Protein AF-A0A942V1N7-F1 (afdb_monomer_lite)

Structure (mmCIF, N/CA/C/O backbone):
data_AF-A0A942V1N7-F1
#
_entry.id   AF-A0A942V1N7-F1
#
loop_
_atom_site.group_PDB
_atom_site.id
_atom_site.type_symbol
_atom_site.label_atom_id
_atom_site.label_alt_id
_atom_site.label_comp_id
_atom_site.label_asym_id
_atom_site.label_entity_id
_atom_site.label_seq_id
_atom_site.pdbx_PDB_ins_code
_atom_site.Cartn_x
_atom_site.Cartn_y
_atom_site.Cartn_z
_atom_site.occupancy
_atom_site.B_iso_or_equiv
_atom_site.auth_seq_id
_atom_site.auth_comp_id
_atom_site.auth_asym_id
_atom_site.auth_atom_id
_atom_site.pdbx_PDB_model_num
ATOM 1 N N . MET A 1 1 ? -32.171 -1.685 87.604 1.00 57.69 1 MET A N 1
ATOM 2 C CA . MET A 1 1 ? -32.246 -0.429 86.816 1.00 57.69 1 MET A CA 1
ATOM 3 C C . MET A 1 1 ? -33.636 0.150 87.015 1.00 57.69 1 MET A C 1
ATOM 5 O O . MET A 1 1 ? -34.572 -0.632 87.054 1.00 57.69 1 MET A O 1
ATOM 9 N N . GLY A 1 2 ? -33.794 1.467 87.172 1.00 74.62 2 GLY A N 1
ATOM 10 C CA . GLY A 1 2 ? -35.132 2.064 87.294 1.00 74.62 2 GLY A CA 1
ATOM 11 C C . GLY A 1 2 ? -35.971 1.849 86.025 1.00 74.62 2 GLY A C 1
ATOM 12 O O . GLY A 1 2 ? -35.415 1.838 84.923 1.00 74.62 2 GLY A O 1
ATOM 13 N N . MET A 1 3 ? -37.294 1.689 86.161 1.00 77.69 3 MET A N 1
ATOM 14 C CA . MET A 1 3 ? -38.215 1.479 85.026 1.00 77.69 3 MET A CA 1
ATOM 15 C C . MET A 1 3 ? -38.044 2.531 83.920 1.00 77.69 3 MET A C 1
ATOM 17 O O . MET A 1 3 ? -37.966 2.177 82.745 1.00 77.69 3 MET A O 1
ATOM 21 N N . ALA A 1 4 ? -37.881 3.803 84.296 1.00 79.75 4 ALA A N 1
ATOM 22 C CA . ALA A 1 4 ? -37.677 4.904 83.355 1.00 79.75 4 ALA A CA 1
ATOM 23 C C . ALA A 1 4 ? -36.404 4.744 82.501 1.00 79.75 4 ALA A C 1
ATOM 25 O O . ALA A 1 4 ? -36.424 5.005 81.302 1.00 79.75 4 ALA A O 1
ATOM 26 N N . ALA A 1 5 ? -35.307 4.252 83.086 1.00 83.00 5 ALA A N 1
ATOM 27 C CA . ALA A 1 5 ? -34.050 4.044 82.365 1.00 83.00 5 ALA A CA 1
ATOM 28 C C . ALA A 1 5 ? -34.146 2.890 81.350 1.00 83.00 5 ALA A C 1
ATOM 30 O O . ALA A 1 5 ? -33.596 2.976 80.254 1.00 83.00 5 ALA A O 1
ATOM 31 N N . SER A 1 6 ? -34.879 1.826 81.695 1.00 85.44 6 SER A N 1
ATOM 32 C CA . SER A 1 6 ? -35.073 0.669 80.808 1.00 85.44 6 SER A CA 1
ATOM 33 C C . SER A 1 6 ? -35.980 1.024 79.622 1.00 85.44 6 SER A C 1
ATOM 35 O O . SER A 1 6 ? -35.666 0.675 78.487 1.00 85.44 6 SER A O 1
ATOM 37 N N . GLN A 1 7 ? -37.050 1.794 79.861 1.00 86.06 7 GLN A N 1
ATOM 38 C CA . GLN A 1 7 ? -37.928 2.311 78.802 1.00 86.06 7 GLN A CA 1
ATOM 39 C C . GLN A 1 7 ? -37.212 3.316 77.888 1.00 86.06 7 GLN A C 1
ATOM 41 O O . GLN A 1 7 ? -37.340 3.225 76.670 1.00 86.06 7 GLN A O 1
ATOM 46 N N . ALA A 1 8 ? -36.401 4.224 78.447 1.00 89.31 8 ALA A N 1
ATOM 47 C CA . ALA A 1 8 ? -35.595 5.156 77.656 1.00 89.31 8 ALA A CA 1
ATOM 48 C C . ALA A 1 8 ? -34.600 4.423 76.739 1.00 89.31 8 ALA A C 1
ATOM 50 O O . ALA A 1 8 ? -34.472 4.769 75.565 1.00 89.31 8 ALA A O 1
ATOM 51 N N . ARG A 1 9 ? -33.941 3.364 77.236 1.00 91.00 9 ARG A N 1
ATOM 52 C CA . ARG A 1 9 ? -33.063 2.521 76.410 1.00 91.00 9 ARG A CA 1
ATOM 53 C C . ARG A 1 9 ? -33.837 1.792 75.310 1.00 91.00 9 ARG A C 1
ATOM 55 O O . ARG A 1 9 ? -33.370 1.763 74.177 1.00 91.00 9 ARG A O 1
ATOM 62 N N . PHE A 1 10 ? -35.008 1.234 75.618 1.00 91.88 10 PHE A N 1
ATOM 63 C CA . PHE A 1 10 ? -35.851 0.549 74.631 1.00 91.88 10 PHE A CA 1
ATOM 64 C C . PHE A 1 10 ? -36.302 1.487 73.500 1.00 91.88 10 PHE A C 1
ATOM 66 O O . PHE A 1 10 ? -36.207 1.130 72.326 1.00 91.88 10 PHE A O 1
ATOM 73 N N . LEU A 1 11 ? -36.716 2.712 73.836 1.00 91.62 11 LEU A N 1
ATOM 74 C CA . LEU A 1 11 ? -37.054 3.752 72.858 1.00 91.62 11 LEU A CA 1
ATOM 75 C C . LEU A 1 11 ? -35.842 4.147 72.002 1.00 91.62 11 LEU A C 1
ATOM 77 O O . LEU A 1 11 ? -35.967 4.266 70.786 1.00 91.62 11 LEU A O 1
ATOM 81 N N . GLY A 1 12 ? -34.659 4.281 72.610 1.00 94.31 12 GLY A N 1
ATOM 82 C CA . GLY A 1 12 ? -33.417 4.561 71.883 1.00 94.31 12 GLY A CA 1
ATOM 83 C C . GLY A 1 12 ? -33.018 3.449 70.905 1.00 94.31 12 GLY A C 1
ATOM 84 O O . GLY A 1 12 ? -32.631 3.737 69.775 1.00 94.31 12 GLY A O 1
ATOM 85 N N . LEU A 1 13 ? -33.157 2.181 71.306 1.00 93.31 13 LEU A N 1
ATOM 86 C CA . LEU A 1 13 ? -32.921 1.032 70.424 1.00 93.31 13 LEU A CA 1
ATOM 87 C C . LEU A 1 13 ? -33.961 0.951 69.301 1.00 93.31 13 LEU A C 1
ATOM 89 O O . LEU A 1 13 ? -33.599 0.666 68.165 1.00 93.31 13 LEU A O 1
ATOM 93 N N . THR A 1 14 ? -35.224 1.277 69.591 1.00 93.19 14 THR A N 1
ATOM 94 C CA . THR A 1 14 ? -36.288 1.350 68.578 1.00 93.19 14 THR A CA 1
ATOM 95 C C . THR A 1 14 ? -35.961 2.406 67.522 1.00 93.19 14 THR A C 1
ATOM 97 O O . THR A 1 14 ? -36.013 2.114 66.332 1.00 93.19 14 THR A O 1
ATOM 100 N N . ALA A 1 15 ? -35.545 3.606 67.943 1.00 94.44 15 ALA A N 1
ATOM 101 C CA . ALA A 1 15 ? -35.146 4.672 67.025 1.00 94.44 15 ALA A CA 1
ATOM 102 C C . ALA A 1 15 ? -33.940 4.273 66.157 1.00 94.44 15 ALA A C 1
ATOM 104 O O . ALA A 1 15 ? -33.934 4.528 64.955 1.00 94.44 15 ALA A O 1
ATOM 105 N N . ARG A 1 16 ? -32.940 3.598 66.744 1.00 96.12 16 ARG A N 1
ATOM 106 C CA . ARG A 1 16 ? -31.797 3.052 65.996 1.00 96.12 16 ARG A CA 1
ATOM 107 C C . ARG A 1 16 ? -32.219 1.991 64.983 1.00 96.12 16 ARG A C 1
ATOM 109 O O . ARG A 1 16 ? -31.776 2.055 63.844 1.00 96.12 16 ARG A O 1
ATOM 116 N N . LYS A 1 17 ? -33.098 1.063 65.371 1.00 95.00 17 LYS A N 1
ATOM 117 C CA . LYS A 1 17 ? -33.626 0.026 64.476 1.00 95.00 17 LYS A CA 1
ATOM 118 C C . LYS A 1 17 ? -34.340 0.640 63.271 1.00 95.00 17 LYS A C 1
ATOM 120 O O . LYS A 1 17 ? -34.052 0.263 62.143 1.00 95.00 17 LYS A O 1
ATOM 125 N N . THR A 1 18 ? -35.207 1.627 63.502 1.00 95.12 18 THR A N 1
ATOM 126 C CA . THR A 1 18 ? -35.886 2.356 62.421 1.00 95.12 18 THR A CA 1
ATOM 127 C C . THR A 1 18 ? -34.894 3.073 61.501 1.00 95.12 18 THR A C 1
ATOM 129 O O . THR A 1 18 ? -35.111 3.101 60.294 1.00 95.12 18 THR A O 1
ATOM 132 N N . ASN A 1 19 ? -33.798 3.623 62.035 1.00 95.31 19 ASN A N 1
ATOM 133 C CA . ASN A 1 19 ? -32.770 4.263 61.212 1.00 95.31 19 ASN A CA 1
ATOM 134 C C . ASN A 1 19 ? -32.031 3.255 60.314 1.00 95.31 19 ASN A C 1
ATOM 136 O O . ASN A 1 19 ? -31.896 3.502 59.122 1.00 95.31 19 ASN A O 1
ATOM 140 N N . VAL A 1 20 ? -31.630 2.101 60.859 1.00 95.00 20 VAL A N 1
ATOM 141 C CA . VAL A 1 20 ? -30.978 1.020 60.092 1.00 95.00 20 VAL A CA 1
ATOM 142 C C . VAL A 1 20 ? -31.912 0.467 59.009 1.00 95.00 20 VAL A C 1
ATOM 144 O O . VAL A 1 20 ? -31.502 0.288 57.866 1.00 95.00 20 VAL A O 1
ATOM 147 N N . GLU A 1 21 ? -33.194 0.264 59.325 1.00 94.69 21 GLU A N 1
ATOM 148 C CA . GLU A 1 21 ? -34.204 -0.162 58.343 1.00 94.69 21 GLU A CA 1
ATOM 149 C C . GLU A 1 21 ? -34.384 0.864 57.217 1.00 94.69 21 GLU A C 1
ATOM 151 O O . GLU A 1 21 ? -34.521 0.498 56.048 1.00 94.69 21 GLU A O 1
ATOM 156 N N . TYR A 1 22 ? -34.366 2.153 57.556 1.00 96.69 22 TYR A N 1
ATOM 157 C CA . TYR A 1 22 ? -34.452 3.232 56.579 1.00 96.69 22 TYR A CA 1
ATOM 158 C C . TYR A 1 22 ? -33.214 3.290 55.674 1.00 96.69 22 TYR A C 1
ATOM 160 O O . TYR A 1 22 ? -33.350 3.413 54.456 1.00 96.69 22 TYR A O 1
ATOM 168 N N . GLU A 1 23 ? -32.014 3.141 56.236 1.00 96.25 23 GLU A N 1
ATOM 169 C CA . GLU A 1 23 ? -30.767 3.058 55.469 1.00 96.25 23 GLU A CA 1
ATOM 170 C C . GLU A 1 23 ? -30.767 1.841 54.530 1.00 96.25 23 GLU A C 1
ATOM 172 O O . GLU A 1 23 ? -30.471 1.984 53.342 1.00 96.25 23 GLU A O 1
ATOM 177 N N . GLY A 1 24 ? -31.221 0.673 54.997 1.00 97.31 24 GLY A N 1
ATOM 178 C CA . GLY A 1 24 ? -31.353 -0.527 54.163 1.00 97.31 24 GLY A CA 1
ATOM 179 C C . GLY A 1 24 ? -32.323 -0.341 52.989 1.00 97.31 24 GLY A C 1
ATOM 180 O O . GLY A 1 24 ? -32.072 -0.811 51.876 1.00 97.31 24 GLY A O 1
ATOM 181 N N . GLN A 1 25 ? -33.416 0.405 53.184 1.00 96.75 25 GLN A N 1
ATOM 182 C CA . GLN A 1 25 ? -34.321 0.768 52.086 1.00 96.75 25 GLN A CA 1
ATOM 183 C C . GLN A 1 25 ? -33.646 1.683 51.058 1.00 96.75 25 GLN A C 1
ATOM 185 O O . GLN A 1 25 ? -33.824 1.471 49.857 1.00 96.75 25 GLN A O 1
ATOM 190 N N . GLN A 1 26 ? -32.853 2.667 51.495 1.00 97.19 26 GLN A N 1
ATOM 191 C CA . GLN A 1 26 ? -32.112 3.535 50.574 1.00 97.19 26 GLN A CA 1
ATOM 192 C C . GLN A 1 26 ? -31.092 2.751 49.748 1.00 97.19 26 GLN A C 1
ATOM 194 O O . GLN A 1 26 ? -31.017 2.938 48.534 1.00 97.19 26 GLN A O 1
ATOM 199 N N . VAL A 1 27 ? -30.345 1.844 50.381 1.00 96.69 27 VAL A N 1
ATOM 200 C CA . VAL A 1 27 ? -29.366 0.989 49.694 1.00 96.69 27 VAL A CA 1
ATOM 201 C C . VAL A 1 27 ? -30.056 0.126 48.633 1.00 96.69 27 VAL A C 1
ATOM 203 O O . VAL A 1 27 ? -29.608 0.078 47.489 1.00 96.69 27 VAL A O 1
ATOM 206 N N . ASN A 1 28 ? -31.206 -0.475 48.948 1.00 95.75 28 ASN A N 1
ATOM 207 C CA . ASN A 1 28 ? -31.984 -1.249 47.974 1.00 95.75 28 ASN A CA 1
ATOM 208 C C . ASN A 1 28 ? -32.512 -0.401 46.801 1.00 95.75 28 ASN A C 1
ATOM 210 O O . ASN A 1 28 ? -32.529 -0.860 45.653 1.00 95.75 28 ASN A O 1
ATOM 214 N N . GLN A 1 29 ? -32.904 0.852 47.050 1.00 96.94 29 GLN A N 1
ATOM 215 C CA . GLN A 1 29 ? -33.272 1.783 45.977 1.00 96.94 29 GLN A CA 1
ATOM 216 C C . GLN A 1 29 ? -32.072 2.110 45.079 1.00 96.94 29 GLN A C 1
ATOM 218 O O . GLN A 1 29 ? -32.211 2.108 43.855 1.00 96.94 29 GLN A O 1
ATOM 223 N N . GLN A 1 30 ? -30.889 2.331 45.662 1.00 97.19 30 GLN A N 1
ATOM 224 C CA . GLN A 1 30 ? -29.655 2.563 44.907 1.00 97.19 30 GLN A CA 1
ATOM 225 C C . GLN A 1 30 ? -29.289 1.353 44.038 1.00 97.19 30 GLN A C 1
ATOM 227 O O . GLN A 1 30 ? -29.019 1.529 42.852 1.00 97.19 30 GLN A O 1
ATOM 232 N N . ARG A 1 31 ? -29.374 0.125 44.570 1.00 97.38 31 ARG A N 1
ATOM 233 C CA . ARG A 1 31 ? -29.159 -1.106 43.786 1.00 97.38 31 ARG A CA 1
ATOM 234 C C . ARG A 1 31 ? -30.139 -1.234 42.620 1.00 97.38 31 ARG A C 1
ATOM 236 O O . ARG A 1 31 ? -29.737 -1.537 41.501 1.00 97.38 31 ARG A O 1
ATOM 243 N N . THR A 1 32 ? -31.417 -0.920 42.840 1.00 96.75 32 THR A N 1
ATOM 244 C CA . THR A 1 32 ? -32.428 -0.920 41.764 1.00 96.75 32 THR A CA 1
ATOM 245 C C . THR A 1 32 ? -32.092 0.111 40.677 1.00 96.75 32 THR A C 1
ATOM 247 O O . THR A 1 32 ? -32.227 -0.167 39.485 1.00 96.75 32 THR A O 1
ATOM 250 N N . ALA A 1 33 ? -31.604 1.294 41.061 1.00 96.31 33 ALA A N 1
ATOM 251 C CA . ALA A 1 33 ? -31.153 2.304 40.107 1.00 96.31 33 ALA A CA 1
ATOM 252 C C . ALA A 1 33 ? -29.928 1.837 39.298 1.00 96.31 33 ALA A C 1
ATOM 254 O O . ALA A 1 33 ? -29.906 2.021 38.081 1.00 96.31 33 ALA A O 1
ATOM 255 N N . LEU A 1 34 ? -28.950 1.190 39.942 1.00 96.56 34 LEU A N 1
ATOM 256 C CA . LEU A 1 34 ? -27.788 0.600 39.267 1.00 96.56 34 LEU A CA 1
ATOM 257 C C . LEU A 1 34 ? -28.187 -0.520 38.297 1.00 96.56 34 LEU A C 1
ATOM 259 O O . LEU A 1 34 ? -27.671 -0.573 37.182 1.00 96.56 34 LEU A O 1
ATOM 263 N N . ALA A 1 35 ? -29.152 -1.364 38.667 1.00 95.44 35 ALA A N 1
ATOM 264 C CA . ALA A 1 35 ? -29.679 -2.405 37.787 1.00 95.44 35 ALA A CA 1
ATOM 265 C C . ALA A 1 35 ? -30.317 -1.814 36.516 1.00 95.44 35 ALA A C 1
ATOM 267 O O . ALA A 1 35 ? -30.067 -2.295 35.410 1.00 95.44 35 ALA A O 1
ATOM 268 N N . ASN A 1 36 ? -31.073 -0.718 36.649 1.00 95.88 36 ASN A N 1
ATOM 269 C CA . ASN A 1 36 ? -31.632 -0.004 35.498 1.00 95.88 36 ASN A CA 1
ATOM 270 C C . ASN A 1 36 ? -30.537 0.600 34.601 1.00 95.88 36 ASN A C 1
ATOM 272 O O . ASN A 1 36 ? -30.655 0.550 33.378 1.00 95.88 36 ASN A O 1
ATOM 276 N N . GLN A 1 37 ? -29.458 1.136 35.184 1.00 96.12 37 GLN A N 1
ATOM 277 C CA . GLN A 1 37 ? -28.310 1.634 34.414 1.00 96.12 37 GLN A CA 1
ATOM 278 C C . GLN A 1 37 ? -27.591 0.503 33.667 1.00 96.12 37 GLN A C 1
ATOM 280 O O . GLN A 1 37 ? -27.271 0.660 32.491 1.00 96.12 37 GLN A O 1
ATOM 285 N N . SER A 1 38 ? -27.390 -0.649 34.314 1.00 94.75 38 SER A N 1
ATOM 286 C CA . SER A 1 38 ? -26.800 -1.835 33.682 1.00 94.75 38 SER A CA 1
ATOM 287 C C . SER A 1 38 ? -27.635 -2.323 32.494 1.00 94.75 38 SER A C 1
ATOM 289 O O . SER A 1 38 ? -27.080 -2.596 31.430 1.00 94.75 38 SER A O 1
ATOM 291 N N . ALA A 1 39 ? -28.964 -2.354 32.630 1.00 95.44 39 ALA A N 1
ATOM 292 C CA . ALA A 1 39 ? -29.862 -2.689 31.526 1.00 95.44 39 ALA A CA 1
ATOM 293 C C . ALA A 1 39 ? -29.785 -1.666 30.375 1.00 95.44 39 ALA A C 1
ATOM 295 O O . ALA A 1 39 ? -29.845 -2.045 29.206 1.00 95.44 39 ALA A O 1
ATOM 296 N N . GLY A 1 40 ? -29.615 -0.377 30.691 1.00 95.94 40 GLY A N 1
ATOM 297 C CA . GLY A 1 40 ? -29.386 0.680 29.702 1.00 95.94 40 GLY A CA 1
ATOM 298 C C . GLY A 1 40 ? -28.115 0.452 28.881 1.00 95.94 40 GLY A C 1
ATOM 299 O O . GLY A 1 40 ? -28.185 0.418 27.655 1.00 95.94 40 GLY A O 1
ATOM 300 N N . LEU A 1 41 ? -26.982 0.205 29.547 1.00 94.69 41 LEU A N 1
ATOM 301 C CA . LEU A 1 41 ? -25.701 -0.083 28.885 1.00 94.69 41 LEU A CA 1
ATOM 302 C C . LEU A 1 41 ? -25.759 -1.343 28.015 1.00 94.69 41 LEU A C 1
ATOM 304 O O . LEU A 1 41 ? -25.182 -1.374 26.931 1.00 94.69 41 LEU A O 1
ATOM 308 N N . PHE A 1 42 ? -26.490 -2.369 28.455 1.00 93.44 42 PHE A N 1
ATOM 309 C CA . PHE A 1 42 ? -26.695 -3.577 27.659 1.00 93.44 42 PHE A CA 1
ATOM 310 C C . PHE A 1 42 ? -27.464 -3.290 26.361 1.00 93.44 42 PHE A C 1
ATOM 312 O O . PHE A 1 42 ? -27.094 -3.781 25.296 1.00 93.44 42 PHE A O 1
ATOM 319 N N . ASN A 1 43 ? -28.498 -2.447 26.420 1.00 94.00 43 ASN A N 1
ATOM 320 C CA . ASN A 1 43 ? -29.228 -2.027 25.223 1.00 94.00 43 ASN A CA 1
ATOM 321 C C . ASN A 1 43 ? -28.372 -1.147 24.299 1.00 94.00 43 ASN A C 1
ATOM 323 O O . ASN A 1 43 ? -28.466 -1.291 23.083 1.00 94.00 43 ASN A O 1
ATOM 327 N N . GLU A 1 44 ? -27.522 -0.274 24.854 1.00 93.75 44 GLU A N 1
ATOM 328 C CA . GLU A 1 44 ? -26.540 0.488 24.068 1.00 93.75 44 GLU A CA 1
ATOM 329 C C . GLU A 1 44 ? -25.589 -0.456 23.324 1.00 93.75 44 GLU A C 1
ATOM 331 O O . GLU A 1 44 ? -25.389 -0.290 22.126 1.00 93.75 44 GLU A O 1
ATOM 336 N N . MET A 1 45 ? -25.081 -1.496 23.995 1.00 91.56 45 MET A N 1
ATOM 337 C CA . MET A 1 45 ? -24.200 -2.497 23.387 1.00 91.56 45 MET A CA 1
ATOM 338 C C . MET A 1 45 ? -24.879 -3.263 22.243 1.00 91.56 45 MET A C 1
ATOM 340 O O . MET A 1 45 ? -24.255 -3.498 21.214 1.00 91.56 45 MET A O 1
ATOM 344 N N . LEU A 1 46 ? -26.157 -3.627 22.396 1.00 91.62 46 LEU A N 1
ATOM 345 C CA . LEU A 1 46 ? -26.930 -4.310 21.349 1.00 91.62 46 LEU A CA 1
ATOM 346 C C . LEU A 1 46 ? -27.234 -3.420 20.138 1.00 91.62 46 LEU A C 1
ATOM 348 O O . LEU A 1 46 ? -27.428 -3.936 19.040 1.00 91.62 46 LEU A O 1
ATOM 352 N N . ALA A 1 47 ? -27.308 -2.104 20.337 1.00 92.56 47 ALA A N 1
ATOM 353 C CA . ALA A 1 47 ? -27.551 -1.142 19.268 1.00 92.56 47 ALA A CA 1
ATOM 354 C C . ALA A 1 47 ? -26.284 -0.798 18.467 1.00 92.56 47 ALA A C 1
ATOM 356 O O . ALA A 1 47 ? -26.388 -0.173 17.411 1.00 92.56 47 ALA A O 1
ATOM 357 N N . LEU A 1 48 ? -25.093 -1.174 18.950 1.00 92.56 48 LEU A N 1
ATOM 358 C CA . LEU A 1 48 ? -23.846 -0.939 18.229 1.00 92.56 48 LEU A CA 1
ATOM 359 C C . LEU A 1 48 ? -23.744 -1.852 17.005 1.00 92.56 48 LEU A C 1
ATOM 361 O O . LEU A 1 48 ? -23.728 -3.077 17.111 1.00 92.56 48 LEU A O 1
ATOM 365 N N . GLU A 1 49 ? -23.600 -1.243 15.831 1.00 89.75 49 GLU A N 1
ATOM 366 C CA . GLU A 1 49 ? -23.324 -1.962 14.591 1.00 89.75 49 GLU A CA 1
ATOM 367 C C . GLU A 1 49 ? -21.817 -2.127 14.389 1.00 89.75 49 GLU A C 1
ATOM 369 O O . GLU A 1 49 ? -21.059 -1.155 14.414 1.00 89.75 49 GLU A O 1
ATOM 374 N N . VAL A 1 50 ? -21.384 -3.365 14.142 1.00 91.25 50 VAL A N 1
ATOM 375 C CA . VAL A 1 50 ? -19.991 -3.661 13.796 1.00 91.25 50 VAL A CA 1
ATOM 376 C C . VAL A 1 50 ? -19.698 -3.101 12.399 1.00 91.25 50 VAL A C 1
ATOM 378 O O . VAL A 1 50 ? -20.351 -3.517 11.436 1.00 91.25 50 VAL A O 1
ATOM 381 N N . PRO A 1 51 ? -18.711 -2.198 12.241 1.00 93.19 51 PRO A N 1
ATOM 382 C CA . PRO A 1 51 ? -18.343 -1.687 10.928 1.00 93.19 51 PRO A CA 1
ATOM 383 C C . PRO A 1 51 ? -17.874 -2.816 10.006 1.00 93.19 51 PRO A C 1
ATOM 385 O O . PRO A 1 51 ? -17.043 -3.643 10.388 1.00 93.19 51 PRO A O 1
ATOM 388 N N . THR A 1 52 ? -18.373 -2.834 8.772 1.00 91.75 52 THR A N 1
ATOM 389 C CA . THR A 1 52 ? -17.966 -3.800 7.747 1.00 91.75 52 THR A CA 1
ATOM 390 C C . THR A 1 52 ? -16.818 -3.236 6.904 1.00 91.75 52 THR A C 1
ATOM 392 O O . THR A 1 52 ? -16.877 -2.073 6.495 1.00 91.75 52 THR A O 1
ATOM 395 N N . PRO A 1 53 ? -15.751 -4.017 6.656 1.00 91.00 53 PRO A N 1
ATOM 396 C CA . PRO A 1 53 ? -14.632 -3.554 5.846 1.00 91.00 53 PRO A CA 1
ATOM 397 C C . PRO A 1 53 ? -15.050 -3.393 4.374 1.00 91.00 53 PRO A C 1
ATOM 399 O O . PRO A 1 53 ? -15.810 -4.224 3.864 1.00 91.00 53 PRO A O 1
ATOM 402 N N . PRO A 1 54 ? -14.556 -2.354 3.673 1.00 91.62 54 PRO A N 1
ATOM 403 C CA . PRO A 1 54 ? -14.788 -2.207 2.243 1.00 91.62 54 PRO A CA 1
ATOM 404 C C . PRO A 1 54 ? -14.134 -3.361 1.472 1.00 91.62 54 PRO A C 1
ATOM 406 O O . PRO A 1 54 ? -13.061 -3.846 1.831 1.00 91.62 54 PRO A O 1
ATOM 409 N N . LEU A 1 55 ? -14.776 -3.798 0.388 1.00 91.75 55 LEU A N 1
ATOM 410 C CA . LEU A 1 55 ? -14.238 -4.820 -0.510 1.00 91.75 55 LEU A CA 1
ATOM 411 C C . LEU A 1 55 ? -13.610 -4.147 -1.725 1.00 91.75 55 LEU A C 1
ATOM 413 O O . LEU A 1 55 ? -14.318 -3.439 -2.437 1.00 91.75 55 LEU A O 1
ATOM 417 N N . ALA A 1 56 ? -12.334 -4.421 -2.007 1.00 85.50 56 ALA A N 1
ATOM 418 C CA . ALA A 1 56 ? -11.614 -3.839 -3.147 1.00 85.50 56 ALA A CA 1
ATOM 419 C C . ALA A 1 56 ? -12.343 -4.040 -4.488 1.00 85.50 56 ALA A C 1
ATOM 421 O O . ALA A 1 56 ? -12.359 -3.153 -5.331 1.00 85.50 56 ALA A O 1
ATOM 422 N N . THR A 1 57 ? -13.056 -5.158 -4.656 1.00 87.94 57 THR A N 1
ATOM 423 C CA . THR A 1 57 ? -13.828 -5.456 -5.874 1.00 87.94 57 THR A CA 1
ATOM 424 C C . THR A 1 57 ? -15.005 -4.512 -6.126 1.00 87.94 57 THR A C 1
ATOM 426 O O . THR A 1 57 ? -15.526 -4.494 -7.235 1.00 87.94 57 THR A O 1
ATOM 429 N N . ASN A 1 58 ? -15.453 -3.756 -5.119 1.00 91.50 58 ASN A N 1
ATOM 430 C CA . ASN A 1 58 ? -16.517 -2.761 -5.275 1.00 91.50 58 ASN A CA 1
ATOM 431 C C . ASN A 1 58 ? -15.984 -1.401 -5.752 1.00 91.50 58 ASN A C 1
ATOM 433 O O . ASN A 1 58 ? -16.780 -0.531 -6.099 1.00 91.50 58 ASN A O 1
ATOM 437 N N . TYR A 1 59 ? -14.661 -1.219 -5.763 1.00 91.25 59 TYR A N 1
ATOM 438 C CA . TYR A 1 59 ? -13.994 0.023 -6.135 1.00 91.25 59 TYR A CA 1
ATOM 439 C C . TYR A 1 59 ? -13.207 -0.224 -7.413 1.00 91.25 59 TYR A C 1
ATOM 441 O O . TYR A 1 59 ? -12.049 -0.635 -7.402 1.00 91.25 59 TYR A O 1
ATOM 449 N N . SER A 1 60 ? -13.881 -0.024 -8.541 1.00 91.38 60 SER A N 1
ATOM 450 C CA . SER A 1 60 ? -13.277 -0.172 -9.859 1.00 91.38 60 SER A CA 1
ATOM 451 C C . SER A 1 60 ? -13.680 0.973 -10.767 1.00 91.38 60 SER A C 1
ATOM 453 O O . SER A 1 60 ? -14.843 1.385 -10.762 1.00 91.38 60 SER A O 1
ATOM 455 N N . LYS A 1 61 ? -12.747 1.416 -11.604 1.00 89.56 61 LYS A N 1
ATOM 456 C CA . LYS A 1 61 ? -12.970 2.436 -12.624 1.00 89.56 61 LYS A CA 1
ATOM 457 C C . LYS A 1 61 ? -12.713 1.884 -14.019 1.00 89.56 61 LYS A C 1
ATOM 459 O O . LYS A 1 61 ? -11.971 0.922 -14.218 1.00 89.56 61 LYS A O 1
ATOM 464 N N . THR A 1 62 ? -13.368 2.497 -14.997 1.00 90.19 62 THR A N 1
ATOM 465 C CA . THR A 1 62 ? -13.120 2.208 -16.411 1.00 90.19 62 THR A CA 1
ATOM 466 C C . THR A 1 62 ? -11.927 3.029 -16.879 1.00 90.19 62 THR A C 1
ATOM 468 O O . THR A 1 62 ? -11.974 4.253 -16.805 1.00 90.19 62 THR A O 1
ATOM 471 N N . VAL A 1 63 ? -10.899 2.366 -17.402 1.00 91.88 63 VAL A N 1
ATOM 472 C CA . VAL A 1 63 ? -9.734 2.996 -18.036 1.00 91.88 63 VAL A CA 1
ATOM 473 C C . VAL A 1 63 ? -9.662 2.546 -19.487 1.00 91.88 63 VAL A C 1
ATOM 475 O O . VAL A 1 63 ? -9.923 1.387 -19.808 1.00 91.88 63 VAL A O 1
ATOM 478 N N . TYR A 1 64 ? -9.326 3.472 -20.377 1.00 94.69 64 TYR A N 1
ATOM 479 C CA . TYR A 1 64 ? -9.053 3.156 -21.773 1.00 94.69 64 TYR A CA 1
ATOM 480 C C . TYR A 1 64 ? -7.552 3.064 -21.984 1.00 94.69 64 TYR A C 1
ATOM 482 O O . TYR A 1 64 ? -6.806 3.896 -21.484 1.00 94.69 64 TYR A O 1
ATOM 490 N N . THR A 1 65 ? -7.115 2.060 -22.732 1.00 94.44 65 THR A N 1
ATOM 491 C CA . THR A 1 65 ? -5.699 1.836 -23.031 1.00 94.44 65 THR A CA 1
ATOM 492 C C . THR A 1 65 ? -5.478 1.730 -24.532 1.00 94.44 65 THR A C 1
ATOM 494 O O . THR A 1 65 ? -6.373 1.294 -25.257 1.00 94.44 65 THR A O 1
ATOM 497 N N . PHE A 1 66 ? -4.298 2.103 -25.012 1.00 94.06 66 PHE A N 1
ATOM 498 C CA . PHE A 1 66 ? -3.857 1.801 -26.372 1.00 94.06 66 PHE A CA 1
ATOM 499 C C . PHE A 1 66 ? -2.360 1.500 -26.402 1.00 94.06 66 PHE A C 1
ATOM 501 O O . PHE A 1 66 ? -1.636 1.828 -25.468 1.00 94.06 66 PHE A O 1
ATOM 508 N N . THR A 1 67 ? -1.894 0.870 -27.476 1.00 91.88 67 THR A N 1
ATOM 509 C CA . THR A 1 67 ? -0.463 0.628 -27.698 1.00 91.88 67 THR A CA 1
ATOM 510 C C . THR A 1 67 ? 0.100 1.707 -28.611 1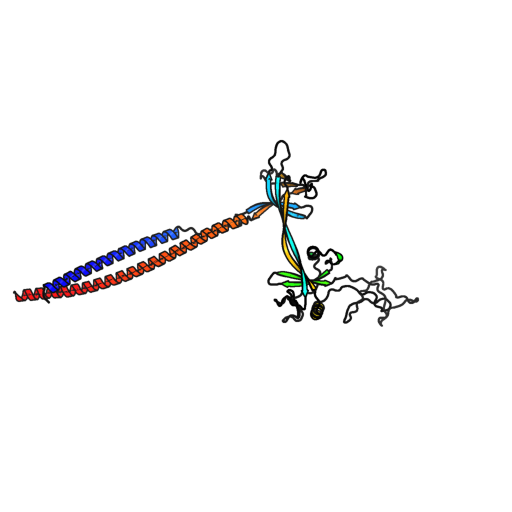.00 91.88 67 THR A C 1
ATOM 512 O O . THR A 1 67 ? -0.429 1.916 -29.704 1.00 91.88 67 THR A O 1
ATOM 515 N N . ASP A 1 68 ? 1.159 2.384 -28.174 1.00 84.00 68 ASP A N 1
ATOM 516 C CA . ASP A 1 68 ? 1.875 3.353 -29.000 1.00 84.00 68 ASP A CA 1
ATOM 517 C C . ASP A 1 68 ? 2.594 2.619 -30.151 1.00 84.00 68 ASP A C 1
ATOM 519 O O . ASP A 1 68 ? 3.400 1.718 -29.894 1.00 84.00 68 ASP A O 1
ATOM 523 N N . PRO A 1 69 ? 2.332 2.961 -31.425 1.00 82.19 69 PRO A N 1
ATOM 524 C CA . PRO A 1 69 ? 2.947 2.275 -32.559 1.00 82.19 69 PRO A CA 1
ATOM 525 C C . PRO A 1 69 ? 4.458 2.522 -32.690 1.00 82.19 69 PRO A C 1
ATOM 527 O O . PRO A 1 69 ? 5.126 1.763 -33.388 1.00 82.19 69 PRO A O 1
ATOM 530 N N . SER A 1 70 ? 5.001 3.564 -32.055 1.00 78.38 70 SER A N 1
ATOM 531 C CA . SER A 1 70 ? 6.421 3.924 -32.129 1.00 78.38 70 SER A CA 1
ATOM 532 C C . SER A 1 70 ? 7.269 3.212 -31.073 1.00 78.38 70 SER A C 1
ATOM 534 O O . SER A 1 70 ? 8.362 2.737 -31.377 1.00 78.38 70 SER A O 1
ATOM 536 N N . THR A 1 71 ? 6.757 3.089 -29.848 1.00 79.75 71 THR A N 1
ATOM 537 C CA . THR A 1 71 ? 7.486 2.503 -28.711 1.00 79.75 71 THR A CA 1
ATOM 538 C C . THR A 1 71 ? 7.019 1.093 -28.360 1.00 79.75 71 THR A C 1
ATOM 540 O O . THR A 1 71 ? 7.697 0.393 -27.613 1.00 79.75 71 THR A O 1
ATOM 543 N N . SER A 1 72 ? 5.877 0.649 -28.901 1.00 83.62 72 SER A N 1
ATOM 544 C CA . SER A 1 72 ? 5.175 -0.577 -28.488 1.00 83.62 72 SER A CA 1
ATOM 545 C C . SER A 1 72 ? 4.793 -0.605 -26.998 1.00 83.62 72 SER A C 1
ATOM 547 O O . SER A 1 72 ? 4.454 -1.665 -26.470 1.00 83.62 72 SER A O 1
ATOM 549 N N . GLU A 1 73 ? 4.826 0.541 -26.308 1.00 86.50 73 GLU A N 1
ATOM 550 C CA . GLU A 1 73 ? 4.396 0.657 -24.916 1.00 86.50 73 GLU A CA 1
ATOM 551 C C . GLU A 1 73 ? 2.869 0.766 -24.811 1.00 86.50 73 GLU A C 1
ATOM 553 O O . GLU A 1 73 ? 2.189 1.280 -25.701 1.00 86.50 73 GLU A O 1
ATOM 558 N N . SER A 1 74 ? 2.316 0.282 -23.697 1.00 90.38 74 SER A N 1
ATOM 559 C CA . SER A 1 74 ? 0.901 0.463 -23.371 1.00 90.38 74 SER A CA 1
ATOM 560 C C . SER A 1 74 ? 0.697 1.803 -22.666 1.00 90.38 74 SER A C 1
ATOM 562 O O . SER A 1 74 ? 1.300 2.051 -21.622 1.00 90.38 74 SER A O 1
ATOM 564 N N . ILE A 1 75 ? -0.194 2.629 -23.207 1.00 91.62 75 ILE A N 1
ATOM 565 C CA . ILE A 1 75 ? -0.618 3.910 -22.639 1.00 91.62 75 ILE A CA 1
ATOM 566 C C . ILE A 1 75 ? -2.013 3.741 -22.039 1.00 91.62 75 ILE A C 1
ATOM 568 O O . ILE A 1 75 ? -2.925 3.249 -22.705 1.00 91.62 75 ILE A O 1
ATOM 572 N N . SER A 1 76 ? -2.176 4.169 -20.792 1.00 93.50 76 SER A N 1
ATOM 573 C CA . SER A 1 76 ? -3.446 4.266 -20.073 1.00 93.50 76 SER A CA 1
ATOM 574 C C . SER A 1 76 ? -3.940 5.706 -20.084 1.00 93.50 76 SER A C 1
ATOM 576 O O . SER A 1 76 ? -3.186 6.619 -19.770 1.00 93.50 76 SER A O 1
ATOM 578 N N . LEU A 1 77 ? -5.207 5.916 -20.433 1.00 93.81 77 LEU A N 1
ATOM 579 C CA . LEU A 1 77 ? -5.846 7.228 -20.435 1.00 93.81 77 LEU A CA 1
ATOM 580 C C . LEU A 1 77 ? -6.447 7.532 -19.062 1.00 93.81 77 LEU A C 1
ATOM 582 O O . LEU A 1 77 ? -7.291 6.779 -18.573 1.00 93.81 77 LEU A O 1
ATOM 586 N N . ASP A 1 78 ? -6.056 8.667 -18.492 1.00 91.25 78 ASP A N 1
ATOM 587 C CA . ASP A 1 78 ? -6.563 9.169 -17.213 1.00 91.25 78 ASP A CA 1
ATOM 588 C C . ASP A 1 78 ? -7.810 10.020 -17.385 1.00 91.25 78 ASP A C 1
ATOM 590 O O . ASP A 1 78 ? -8.745 9.949 -16.586 1.00 91.25 78 ASP A O 1
ATOM 594 N N . SER A 1 79 ? -7.831 10.847 -18.429 1.00 91.19 79 SER A N 1
ATOM 595 C CA . SER A 1 79 ? -8.947 11.750 -18.674 1.00 91.19 79 SER A CA 1
ATOM 596 C C . SER A 1 79 ? -9.199 11.952 -20.155 1.00 91.19 79 SER A C 1
ATOM 598 O O . SER A 1 79 ? -8.278 11.959 -20.969 1.00 91.19 79 SER A O 1
ATOM 600 N N . ILE A 1 80 ? -10.481 12.088 -20.486 1.00 92.50 80 ILE A N 1
ATOM 601 C CA . ILE A 1 80 ? -10.980 12.368 -21.828 1.00 92.50 80 ILE A CA 1
ATOM 602 C C . ILE A 1 80 ? -12.088 13.403 -21.654 1.00 92.50 80 ILE A C 1
ATOM 604 O O . ILE A 1 80 ? -13.205 13.066 -21.252 1.00 92.50 80 ILE A O 1
ATOM 608 N N . TYR A 1 81 ? -11.778 14.664 -21.930 1.00 92.56 81 TYR A N 1
ATOM 609 C CA . TYR A 1 81 ? -12.729 15.765 -21.841 1.00 92.56 81 TYR A CA 1
ATOM 610 C C . TYR A 1 81 ? -13.110 16.231 -23.235 1.00 92.56 81 TYR A C 1
ATOM 612 O O . TYR A 1 81 ? -12.250 16.518 -24.059 1.00 92.56 81 TYR A O 1
ATOM 620 N N . LYS A 1 82 ? -14.414 16.301 -23.506 1.00 91.69 82 LYS A N 1
ATOM 621 C CA . LYS A 1 82 ? -14.916 16.831 -24.772 1.00 91.69 82 LYS A CA 1
ATOM 622 C C . LYS A 1 82 ? -14.749 18.347 -24.787 1.00 91.69 82 LYS A C 1
ATOM 624 O O . LYS A 1 82 ? -15.271 19.026 -23.900 1.00 91.69 82 LYS A O 1
ATOM 629 N N . ASN A 1 83 ? -14.075 18.866 -25.806 1.00 89.50 83 ASN A N 1
ATOM 630 C CA . ASN A 1 83 ? -13.868 20.299 -25.947 1.00 89.50 83 ASN A CA 1
ATOM 631 C C . ASN A 1 83 ? -15.153 20.999 -26.409 1.00 89.50 83 ASN A C 1
ATOM 633 O O . ASN A 1 83 ? -15.952 20.418 -27.155 1.00 89.50 83 ASN A O 1
ATOM 637 N N . PRO A 1 84 ? -15.379 22.255 -25.986 1.00 85.12 84 PRO A N 1
ATOM 638 C CA . PRO A 1 84 ? -16.485 23.048 -26.498 1.00 85.12 84 PRO A CA 1
ATOM 639 C C . PRO A 1 84 ? -16.268 23.336 -27.988 1.00 85.12 84 PRO A C 1
ATOM 641 O O . PRO A 1 84 ? -15.241 23.881 -28.379 1.00 85.12 84 PRO A O 1
ATOM 644 N N . VAL A 1 85 ? -17.254 23.000 -28.819 1.00 79.00 85 VAL A N 1
ATOM 645 C CA . VAL A 1 85 ? -17.223 23.296 -30.258 1.00 79.00 85 VAL A CA 1
ATOM 646 C C . VAL A 1 85 ? -17.996 24.585 -30.524 1.00 79.00 85 VAL A C 1
ATOM 648 O O . VAL A 1 85 ? -19.140 24.726 -30.082 1.00 79.00 85 VAL A O 1
ATOM 651 N N . VAL A 1 86 ? -17.408 25.518 -31.278 1.00 55.72 86 VAL A N 1
ATOM 652 C CA . VAL A 1 86 ? -18.111 26.703 -31.791 1.00 55.72 86 VAL A CA 1
ATOM 653 C C . VAL A 1 86 ? -18.336 26.522 -33.295 1.00 55.72 86 VAL A C 1
ATOM 655 O O . VAL A 1 86 ? -17.429 26.703 -34.095 1.00 55.72 86 VAL A O 1
ATOM 658 N N . GLY A 1 87 ? -19.557 26.166 -33.706 1.00 63.06 87 GLY A N 1
ATOM 659 C CA . GLY A 1 87 ? -19.927 26.076 -35.127 1.00 63.06 87 GLY A CA 1
ATOM 660 C C . GLY A 1 87 ? -19.870 24.661 -35.720 1.00 63.06 87 GLY A C 1
ATOM 661 O O . GLY A 1 87 ? -20.417 23.731 -35.139 1.00 63.06 87 GLY A O 1
ATOM 662 N N . THR A 1 88 ? -19.306 24.518 -36.926 1.00 59.25 88 THR A N 1
ATOM 663 C CA . THR A 1 88 ? -19.306 23.278 -37.749 1.00 59.25 88 THR A CA 1
ATOM 664 C C . THR A 1 88 ? -17.968 22.526 -37.735 1.00 59.25 88 THR A C 1
ATOM 666 O O . THR A 1 88 ? -17.730 21.661 -38.578 1.00 59.25 88 THR A O 1
ATOM 669 N N . GLU A 1 89 ? -17.080 22.867 -36.805 1.00 68.00 89 GLU A N 1
ATOM 670 C CA . GLU A 1 89 ? -15.760 22.249 -36.689 1.00 68.00 89 GLU A CA 1
ATOM 671 C C . GLU A 1 89 ? -15.838 20.808 -36.166 1.00 68.00 89 GLU A C 1
ATOM 673 O O . GLU A 1 89 ? -16.827 20.389 -35.558 1.00 68.00 89 GLU A O 1
ATOM 678 N N . LYS A 1 90 ? -14.792 20.024 -36.451 1.00 70.12 90 LYS A N 1
ATOM 679 C CA . LYS A 1 90 ? -14.683 18.641 -35.972 1.00 70.12 90 LYS A CA 1
ATOM 680 C C . LYS A 1 90 ? -14.622 18.625 -34.444 1.00 70.12 90 LYS A C 1
ATOM 682 O O . LYS A 1 90 ? -13.940 19.447 -33.843 1.00 70.12 90 LYS A O 1
ATOM 687 N N . GLU A 1 91 ? -15.299 17.658 -33.829 1.00 85.62 91 GLU A N 1
ATOM 688 C CA . GLU A 1 91 ? -15.251 17.472 -32.378 1.00 85.62 91 GLU A CA 1
ATOM 689 C C . GLU A 1 91 ? -13.845 17.043 -31.936 1.00 85.62 91 GLU A C 1
ATOM 691 O O . GLU A 1 91 ? -13.302 16.064 -32.455 1.00 85.62 91 GLU A O 1
ATOM 696 N N . THR A 1 92 ? -13.275 17.762 -30.969 1.00 90.56 92 THR A N 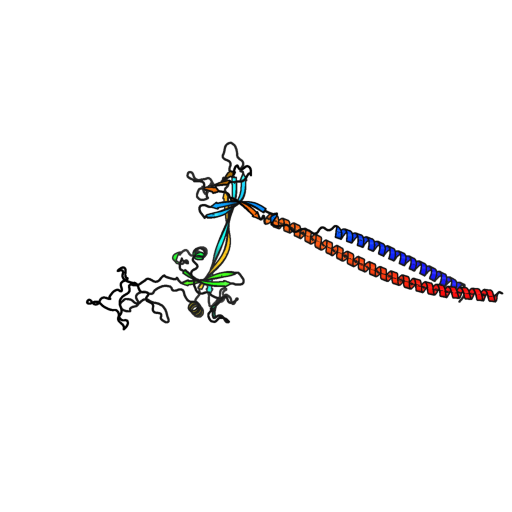1
ATOM 697 C CA . THR A 1 92 ? -11.966 17.466 -30.373 1.00 90.56 92 THR A CA 1
ATOM 698 C C . THR A 1 92 ? -12.085 17.210 -28.872 1.00 90.56 92 THR A C 1
ATOM 700 O O . THR A 1 92 ? -13.104 17.514 -28.241 1.00 90.56 92 THR A O 1
ATOM 703 N N . TYR A 1 93 ? -11.048 16.600 -28.307 1.00 92.81 93 TYR A N 1
ATOM 704 C CA . TYR A 1 93 ? -10.979 16.171 -26.921 1.00 92.81 93 TYR A CA 1
ATOM 705 C C . TYR A 1 93 ? -9.611 16.512 -26.332 1.00 92.81 93 TYR A C 1
ATOM 707 O O . TYR A 1 93 ? -8.586 16.202 -26.941 1.00 92.81 93 TYR A O 1
ATOM 715 N N . THR A 1 94 ? -9.605 17.055 -25.116 1.00 92.94 94 THR A N 1
ATOM 716 C CA . THR A 1 94 ? -8.408 17.090 -24.277 1.00 92.94 94 THR A CA 1
ATOM 717 C C . THR A 1 94 ? -8.247 15.731 -23.604 1.00 92.94 94 THR A C 1
ATOM 719 O O . THR A 1 94 ? -9.124 15.285 -22.857 1.00 92.94 94 THR A O 1
ATOM 722 N N . VAL A 1 95 ? -7.133 15.060 -23.883 1.00 93.56 95 VAL A N 1
ATOM 723 C CA . VAL A 1 95 ? -6.822 13.716 -23.396 1.00 93.56 95 VAL A CA 1
ATOM 724 C C . VAL A 1 95 ? -5.489 13.736 -22.666 1.00 93.56 95 VAL A C 1
ATOM 726 O O . VAL A 1 95 ? -4.493 14.219 -23.200 1.00 93.56 95 VAL A O 1
ATOM 729 N N . SER A 1 96 ? -5.460 13.154 -21.471 1.00 93.12 96 SER A N 1
ATOM 730 C CA . SER A 1 96 ? -4.224 12.911 -20.722 1.00 93.12 96 SER A CA 1
ATOM 731 C C . SER A 1 96 ? -4.118 11.446 -20.334 1.00 93.12 96 SER A C 1
ATOM 733 O O . SER A 1 96 ? -5.136 10.773 -20.143 1.00 93.12 96 SER A O 1
ATOM 735 N N . GLY A 1 97 ? -2.895 10.960 -20.180 1.00 92.19 97 GLY A N 1
ATOM 736 C CA . GLY A 1 97 ? -2.631 9.594 -19.753 1.00 92.19 97 GLY A CA 1
ATOM 737 C C . GLY A 1 97 ? -1.159 9.348 -19.466 1.00 92.19 97 GLY A C 1
ATOM 738 O O . GLY A 1 97 ? -0.337 10.257 -19.560 1.00 92.19 97 GLY A O 1
ATOM 739 N N . TYR A 1 98 ? -0.821 8.100 -19.167 1.00 91.19 98 TYR A N 1
ATOM 740 C CA . TYR A 1 98 ? 0.546 7.690 -18.874 1.00 91.19 98 TYR A CA 1
ATOM 741 C C . TYR A 1 98 ? 0.900 6.327 -19.470 1.00 91.19 98 TYR A C 1
ATOM 743 O O . TYR A 1 98 ? 0.036 5.467 -19.643 1.00 91.19 98 TYR A O 1
ATOM 751 N N . SER A 1 99 ? 2.189 6.091 -19.714 1.00 90.62 99 SER A N 1
ATOM 752 C CA . SER A 1 99 ? 2.755 4.741 -19.813 1.00 90.62 99 SER A CA 1
ATOM 753 C C . SER A 1 99 ? 3.512 4.412 -18.528 1.00 90.62 99 SER A C 1
ATOM 755 O O . SER A 1 99 ? 4.146 5.278 -17.925 1.00 90.62 99 SER A O 1
ATOM 757 N N . LYS A 1 100 ? 3.415 3.156 -18.081 1.00 87.62 100 LYS A N 1
ATOM 758 C CA . LYS A 1 100 ? 4.217 2.611 -16.979 1.00 87.62 100 LYS A CA 1
ATOM 759 C C . LYS A 1 100 ? 5.031 1.447 -17.512 1.00 87.62 100 LYS A C 1
ATOM 761 O O . LYS A 1 100 ? 4.461 0.458 -17.972 1.00 87.62 100 LYS A O 1
ATOM 766 N N . SER A 1 101 ? 6.350 1.554 -17.429 1.00 84.00 101 SER A N 1
ATOM 767 C CA . SER A 1 101 ? 7.270 0.492 -17.826 1.00 84.00 101 SER A CA 1
ATOM 768 C C . SER A 1 101 ? 8.308 0.233 -16.737 1.00 84.00 101 SER A C 1
ATOM 770 O O . SER A 1 101 ? 8.656 1.107 -15.939 1.00 84.00 101 SER A O 1
ATOM 772 N N . ALA A 1 102 ? 8.772 -1.015 -16.654 1.00 81.44 102 ALA A N 1
ATOM 773 C CA . ALA A 1 102 ? 9.887 -1.359 -15.785 1.00 81.44 102 ALA A CA 1
ATOM 774 C C . ALA A 1 102 ? 11.171 -0.784 -16.392 1.00 81.44 102 ALA A C 1
ATOM 776 O O . ALA A 1 102 ? 11.490 -1.060 -17.548 1.00 81.44 102 ALA A O 1
ATOM 777 N N . ALA A 1 103 ? 11.905 -0.002 -15.609 1.00 81.81 103 ALA A N 1
ATOM 778 C CA . ALA A 1 103 ? 13.163 0.604 -16.013 1.00 81.81 103 ALA A CA 1
ATOM 779 C C . ALA A 1 103 ? 14.241 0.342 -14.960 1.00 81.81 103 ALA A C 1
ATOM 781 O O . ALA A 1 103 ? 13.952 -0.018 -13.817 1.00 81.81 103 ALA A O 1
ATOM 782 N N . VAL A 1 104 ? 15.499 0.529 -15.351 1.00 84.69 104 VAL A N 1
ATOM 783 C CA . VAL A 1 104 ? 16.640 0.399 -14.447 1.00 84.69 104 VAL A CA 1
ATOM 784 C C . VAL A 1 104 ? 17.324 1.747 -14.324 1.00 84.69 104 VAL A C 1
ATOM 786 O O . VAL A 1 104 ? 17.775 2.310 -15.318 1.00 84.69 104 VAL A O 1
ATOM 789 N N . LEU A 1 105 ? 17.395 2.266 -13.100 1.00 86.19 105 LEU A N 1
ATOM 790 C CA . LEU A 1 105 ? 18.210 3.424 -12.782 1.00 86.19 105 LEU A CA 1
ATOM 791 C C . LEU A 1 105 ? 19.609 2.925 -12.454 1.00 86.19 105 LEU A C 1
ATOM 793 O O . LEU A 1 105 ? 19.790 2.072 -11.580 1.00 86.19 105 LEU A O 1
ATOM 797 N N . SER A 1 106 ? 20.600 3.469 -13.151 1.00 88.31 106 SER A N 1
ATOM 798 C CA . SER A 1 106 ? 21.995 3.175 -12.870 1.00 88.31 106 SER A CA 1
ATOM 799 C C . SER A 1 106 ? 22.737 4.410 -12.390 1.00 88.31 106 SER A C 1
ATOM 801 O O . SER A 1 106 ? 22.554 5.500 -12.919 1.00 88.31 106 SER A O 1
ATOM 803 N N . ASN A 1 107 ? 23.590 4.225 -11.386 1.00 89.06 107 ASN A N 1
ATOM 804 C CA . ASN A 1 107 ? 24.503 5.251 -10.890 1.00 89.06 107 ASN A CA 1
ATOM 805 C C . ASN A 1 107 ? 25.925 4.707 -10.900 1.00 89.06 107 ASN A C 1
ATOM 807 O O . ASN A 1 107 ? 26.135 3.495 -10.851 1.00 89.06 107 ASN A O 1
ATOM 811 N N . ILE A 1 108 ? 26.901 5.609 -10.931 1.00 89.62 108 ILE A N 1
ATOM 812 C CA . ILE A 1 108 ? 28.318 5.255 -10.939 1.00 89.62 108 ILE A CA 1
ATOM 813 C C . ILE A 1 108 ? 28.950 5.708 -9.631 1.00 89.62 108 ILE A C 1
ATOM 815 O O . ILE A 1 108 ? 28.737 6.822 -9.158 1.00 89.62 108 ILE A O 1
ATOM 819 N N . SER A 1 109 ? 29.765 4.834 -9.060 1.00 88.81 109 SER A N 1
ATOM 820 C CA . SER A 1 109 ? 30.613 5.129 -7.914 1.00 88.81 109 SER A CA 1
ATOM 821 C C . SER A 1 109 ? 32.013 4.570 -8.144 1.00 88.81 109 SER A C 1
ATOM 823 O O . SER A 1 109 ? 32.208 3.672 -8.962 1.00 88.81 109 SER A O 1
ATOM 825 N N . THR A 1 110 ? 32.992 5.088 -7.409 1.00 89.25 110 THR A N 1
ATOM 826 C CA . THR A 1 110 ? 34.340 4.517 -7.367 1.00 89.25 110 THR A CA 1
ATOM 827 C C . THR A 1 110 ? 34.579 3.958 -5.975 1.00 89.25 110 THR A C 1
ATOM 829 O O . THR A 1 110 ? 34.455 4.690 -4.989 1.00 89.25 110 THR A O 1
ATOM 832 N N . ILE A 1 111 ? 34.925 2.674 -5.891 1.00 88.62 111 ILE A N 1
ATOM 833 C CA . ILE A 1 111 ? 35.371 2.043 -4.645 1.00 88.62 111 ILE A CA 1
ATOM 834 C C . ILE A 1 111 ? 36.896 2.068 -4.575 1.00 88.62 111 ILE A C 1
ATOM 836 O O . ILE A 1 111 ? 37.580 1.824 -5.572 1.00 88.62 111 ILE A O 1
ATOM 840 N N . VAL A 1 112 ? 37.425 2.371 -3.389 1.00 88.06 112 VAL A N 1
ATOM 841 C CA . VAL A 1 112 ? 38.868 2.534 -3.147 1.00 88.06 112 VAL A CA 1
ATOM 842 C C . VAL A 1 112 ? 39.355 1.606 -2.022 1.00 88.06 112 VAL A C 1
ATOM 844 O O . VAL A 1 112 ? 38.624 1.384 -1.056 1.00 88.06 112 VAL A O 1
ATOM 847 N N . PRO A 1 113 ? 40.575 1.052 -2.091 1.00 76.62 113 PRO A N 1
ATOM 848 C CA . PRO A 1 113 ? 41.067 0.107 -1.081 1.00 76.62 113 PRO A CA 1
ATOM 849 C C . PRO A 1 113 ? 41.644 0.807 0.162 1.00 76.62 113 PRO A C 1
ATOM 851 O O . PRO A 1 113 ? 41.621 0.258 1.266 1.00 76.62 113 PRO A O 1
ATOM 854 N N . THR A 1 114 ? 42.108 2.056 0.027 1.00 68.12 114 THR A N 1
ATOM 855 C CA . THR A 1 114 ? 42.695 2.860 1.115 1.00 68.12 114 THR A CA 1
ATOM 856 C C . THR A 1 114 ? 42.260 4.328 1.039 1.00 68.12 114 THR A C 1
ATOM 858 O O . THR A 1 114 ? 42.290 4.916 -0.037 1.00 68.12 114 THR A O 1
ATOM 861 N N . GLY A 1 115 ? 41.894 4.934 2.178 1.00 60.75 115 GLY A N 1
ATOM 862 C CA . GLY A 1 115 ? 41.521 6.354 2.295 1.00 60.75 115 GLY A CA 1
ATOM 863 C C . GLY A 1 115 ? 40.619 6.648 3.507 1.00 60.75 115 GLY A C 1
ATOM 864 O O . GLY A 1 115 ? 40.098 5.720 4.124 1.00 60.75 115 GLY A O 1
ATOM 865 N N . THR A 1 116 ? 40.442 7.931 3.850 1.00 54.94 116 THR A N 1
ATOM 866 C CA . THR A 1 116 ? 39.553 8.429 4.934 1.00 54.94 116 THR A CA 1
ATOM 867 C C . THR A 1 116 ? 38.107 8.675 4.456 1.00 54.94 116 THR A C 1
ATOM 869 O O . THR A 1 116 ? 37.282 9.198 5.200 1.00 54.94 116 THR A O 1
ATOM 872 N N . SER A 1 117 ? 37.807 8.342 3.200 1.00 56.44 117 SER A N 1
ATOM 873 C CA . SER A 1 117 ? 36.544 8.626 2.509 1.00 56.44 117 SER A CA 1
ATOM 874 C C . SER A 1 117 ? 35.486 7.539 2.733 1.00 56.44 117 SER A C 1
ATOM 876 O O . SER A 1 117 ? 35.809 6.386 3.023 1.00 56.44 117 SER A O 1
ATOM 878 N N . SER A 1 118 ? 34.218 7.881 2.489 1.00 65.12 118 SER A N 1
ATOM 879 C CA . SER A 1 118 ? 33.182 6.902 2.145 1.00 65.12 118 SER A CA 1
ATOM 880 C C . SER A 1 118 ? 33.558 6.156 0.847 1.00 65.12 118 SER A C 1
ATOM 882 O O . SER A 1 118 ? 34.157 6.737 -0.053 1.00 65.12 118 SER A O 1
ATOM 884 N N . ASN A 1 119 ? 33.191 4.873 0.759 1.00 80.62 119 ASN A N 1
ATOM 885 C CA . ASN A 1 119 ? 33.412 3.886 -0.322 1.00 80.62 119 ASN A CA 1
ATOM 886 C C . ASN A 1 119 ? 34.697 3.044 -0.236 1.00 80.62 119 ASN A C 1
ATOM 888 O O . ASN A 1 119 ? 35.175 2.519 -1.246 1.00 80.62 119 ASN A O 1
ATOM 892 N N . LYS A 1 120 ? 35.237 2.853 0.974 1.00 87.69 120 LYS A N 1
ATOM 893 C CA . LYS A 1 120 ? 36.330 1.895 1.185 1.00 87.69 120 LYS A CA 1
ATOM 894 C C . LYS A 1 120 ? 35.830 0.470 0.977 1.00 87.69 120 LYS A C 1
ATOM 896 O O . LYS A 1 120 ? 34.772 0.145 1.503 1.00 87.69 120 LYS A O 1
ATOM 901 N N . TYR A 1 121 ? 36.582 -0.400 0.311 1.00 91.69 121 TYR A N 1
ATOM 902 C CA . TYR A 1 121 ? 36.186 -1.803 0.162 1.00 91.69 121 TYR A CA 1
ATOM 903 C C . TYR A 1 121 ? 37.252 -2.802 0.631 1.00 91.69 121 TYR A C 1
ATOM 905 O O . TYR A 1 121 ? 38.411 -2.453 0.840 1.00 91.69 121 TYR A O 1
ATOM 913 N N . SER A 1 122 ? 36.833 -4.051 0.843 1.00 90.81 122 SER A N 1
ATOM 914 C CA . SER A 1 122 ? 37.715 -5.200 1.079 1.00 90.81 122 SER A CA 1
ATOM 915 C C . SER A 1 122 ? 37.128 -6.458 0.448 1.00 90.81 122 SER A C 1
ATOM 917 O O . SER A 1 122 ? 35.928 -6.711 0.590 1.00 90.81 122 SER A O 1
ATOM 919 N N . ILE A 1 123 ? 37.965 -7.263 -0.203 1.00 92.81 123 ILE A N 1
ATOM 920 C CA . ILE A 1 123 ? 37.587 -8.548 -0.802 1.00 92.81 123 ILE A CA 1
ATOM 921 C C . ILE A 1 123 ? 38.341 -9.658 -0.076 1.00 92.81 123 ILE A C 1
ATOM 923 O O . ILE A 1 123 ? 39.511 -9.498 0.245 1.00 92.81 123 ILE A O 1
ATOM 927 N N . GLN A 1 124 ? 37.660 -10.759 0.236 1.00 91.75 124 GLN A N 1
ATOM 928 C CA . GLN A 1 124 ? 38.283 -11.933 0.852 1.00 91.75 124 GLN A CA 1
ATOM 929 C C . GLN A 1 124 ? 37.473 -13.196 0.543 1.00 91.75 124 GLN A C 1
ATOM 931 O O . GLN A 1 124 ? 36.278 -13.106 0.233 1.00 91.75 124 GLN A O 1
ATOM 936 N N . ARG A 1 125 ? 38.087 -14.376 0.690 1.00 92.81 125 ARG A N 1
ATOM 937 C CA . ARG A 1 125 ? 37.368 -15.658 0.605 1.00 92.81 125 ARG A CA 1
ATOM 938 C C . ARG A 1 125 ? 36.298 -15.751 1.691 1.00 92.81 125 ARG A C 1
ATOM 940 O O . ARG A 1 125 ? 36.552 -15.396 2.843 1.00 92.81 125 ARG A O 1
ATOM 947 N N . ASP A 1 126 ? 35.124 -16.260 1.339 1.00 90.94 126 ASP A N 1
ATOM 948 C CA . ASP A 1 126 ? 34.041 -16.480 2.294 1.00 90.94 126 ASP A CA 1
ATOM 949 C C . ASP A 1 126 ? 34.517 -17.374 3.457 1.00 90.94 126 ASP A C 1
ATOM 951 O O . ASP A 1 126 ? 35.386 -18.247 3.322 1.00 90.94 126 ASP A O 1
ATOM 955 N N . GLU A 1 127 ? 34.010 -17.107 4.657 1.00 88.81 127 GLU A N 1
ATOM 956 C CA . GLU A 1 127 ? 34.420 -17.837 5.857 1.00 88.81 127 GLU A CA 1
ATOM 957 C C . GLU A 1 127 ? 33.896 -19.274 5.869 1.00 88.81 127 GLU A C 1
ATOM 959 O O . GLU A 1 127 ? 34.600 -20.167 6.344 1.00 88.81 127 GLU A O 1
ATOM 964 N N . LYS A 1 128 ? 32.703 -19.493 5.308 1.00 89.25 128 LYS A N 1
ATOM 965 C CA . LYS A 1 128 ? 31.987 -20.771 5.282 1.00 89.25 128 LYS A CA 1
ATOM 966 C C . LYS A 1 128 ? 32.213 -21.529 3.976 1.00 89.25 128 LYS A C 1
ATOM 968 O O . LYS A 1 128 ? 32.315 -22.751 4.006 1.00 89.25 128 LYS A O 1
ATOM 973 N N . ASP A 1 129 ? 32.313 -20.821 2.853 1.00 87.69 129 ASP A N 1
ATOM 974 C CA . ASP A 1 129 ? 32.488 -21.404 1.518 1.00 87.69 129 ASP A CA 1
ATOM 975 C C . ASP A 1 129 ? 33.753 -20.863 0.835 1.00 87.69 129 ASP A C 1
ATOM 977 O O . ASP A 1 129 ? 33.719 -19.906 0.066 1.00 87.69 129 ASP A O 1
ATOM 981 N N . LYS A 1 130 ? 34.903 -21.498 1.090 1.00 87.44 130 LYS A N 1
ATOM 982 C CA . LYS A 1 130 ? 36.214 -21.039 0.588 1.00 87.44 130 LYS A CA 1
ATOM 983 C C . LYS A 1 130 ? 36.333 -20.981 -0.943 1.00 87.44 130 LYS A C 1
ATOM 985 O O . LYS A 1 130 ? 37.304 -20.402 -1.435 1.00 87.44 130 LYS A O 1
ATOM 990 N N . SER A 1 131 ? 35.365 -21.542 -1.674 1.00 83.00 131 SER A N 1
ATOM 991 C CA . SER A 1 131 ? 35.267 -21.444 -3.134 1.00 83.00 131 SER A CA 1
ATOM 992 C C . SER A 1 131 ? 34.709 -20.105 -3.634 1.00 83.00 131 SER A C 1
ATOM 994 O O . SER A 1 131 ? 34.745 -19.852 -4.831 1.00 83.00 131 SER A O 1
ATOM 996 N N . LYS A 1 132 ? 34.208 -19.239 -2.742 1.00 88.44 132 LYS A N 1
ATOM 997 C CA . LYS A 1 132 ? 33.587 -17.955 -3.094 1.00 88.44 132 LYS A CA 1
ATOM 998 C C . LYS A 1 132 ? 34.331 -16.774 -2.496 1.00 88.44 132 LYS A C 1
ATOM 1000 O O . LYS A 1 132 ? 34.918 -16.869 -1.417 1.00 88.44 132 LYS A O 1
ATOM 1005 N N . PHE A 1 133 ? 34.212 -15.627 -3.156 1.00 93.56 133 PHE A N 1
ATOM 1006 C CA . PHE A 1 133 ? 34.681 -14.345 -2.642 1.00 93.56 133 PHE A CA 1
ATOM 1007 C C . PHE A 1 133 ? 33.533 -13.488 -2.136 1.00 93.56 133 PHE A C 1
ATOM 1009 O O . PHE A 1 133 ? 32.396 -13.558 -2.607 1.00 93.56 133 PHE A O 1
ATOM 1016 N N . THR A 1 134 ? 33.854 -12.648 -1.160 1.00 94.25 134 THR A N 1
ATOM 1017 C CA . THR A 1 134 ? 32.927 -11.678 -0.594 1.00 94.25 134 THR A CA 1
ATOM 1018 C C . THR A 1 134 ? 33.547 -10.294 -0.572 1.00 94.25 134 THR A C 1
ATOM 1020 O O . THR A 1 134 ? 34.720 -10.146 -0.224 1.00 94.25 134 THR A O 1
ATOM 1023 N N . ILE A 1 135 ? 32.741 -9.280 -0.870 1.00 93.94 135 ILE A N 1
ATOM 1024 C CA . ILE A 1 135 ? 33.093 -7.866 -0.770 1.00 93.94 135 ILE A CA 1
ATOM 1025 C C . ILE A 1 135 ? 32.388 -7.229 0.428 1.00 93.94 135 ILE A C 1
ATOM 1027 O O . ILE A 1 135 ? 31.218 -7.495 0.692 1.00 93.94 135 ILE A O 1
ATOM 1031 N N . SER A 1 136 ? 33.092 -6.372 1.160 1.00 91.25 136 SER A N 1
ATOM 1032 C CA . SER A 1 136 ? 32.501 -5.438 2.123 1.00 91.25 136 SER A CA 1
ATOM 1033 C C . SER A 1 136 ? 32.859 -4.024 1.703 1.00 91.25 136 SER A C 1
ATOM 1035 O O . SER A 1 136 ? 34.026 -3.759 1.419 1.00 91.25 136 SER A O 1
ATOM 1037 N N . VAL A 1 137 ? 31.869 -3.132 1.682 1.00 89.69 137 VAL A N 1
ATOM 1038 C CA . VAL A 1 137 ? 32.043 -1.698 1.425 1.00 89.69 137 VAL A CA 1
ATOM 1039 C C . VAL A 1 137 ? 31.733 -0.940 2.718 1.00 89.69 137 VAL A C 1
ATOM 1041 O O . VAL A 1 137 ? 30.764 -1.248 3.407 1.00 89.69 137 VAL A O 1
ATOM 1044 N N . ASN A 1 138 ? 32.578 0.024 3.082 1.00 87.12 138 ASN A N 1
ATOM 1045 C CA . ASN A 1 138 ? 32.532 0.821 4.312 1.00 87.12 138 ASN A CA 1
ATOM 1046 C C . ASN A 1 138 ? 32.498 0.003 5.613 1.00 87.12 138 ASN A C 1
ATOM 1048 O O . ASN A 1 138 ? 31.962 0.458 6.619 1.00 87.12 138 ASN A O 1
ATOM 1052 N N . GLY A 1 139 ? 33.060 -1.210 5.605 1.00 82.44 139 GLY A N 1
ATOM 1053 C CA . GLY A 1 139 ? 33.010 -2.115 6.757 1.00 82.44 139 GLY A CA 1
ATOM 1054 C C . GLY A 1 139 ? 31.619 -2.703 7.027 1.00 82.44 139 GLY A C 1
ATOM 1055 O O . GLY A 1 139 ? 31.394 -3.249 8.104 1.00 82.44 139 GLY A O 1
ATOM 1056 N N . GLY A 1 140 ? 30.687 -2.587 6.074 1.00 85.56 140 GLY A N 1
ATOM 1057 C CA . GLY A 1 140 ? 29.350 -3.165 6.160 1.00 85.56 140 GLY A CA 1
ATOM 1058 C C . GLY A 1 140 ? 29.326 -4.683 5.962 1.00 85.56 140 GLY A C 1
ATOM 1059 O O . GLY A 1 140 ? 30.364 -5.336 5.803 1.00 85.56 140 GLY A O 1
ATOM 1060 N N . THR A 1 141 ? 28.116 -5.246 5.941 1.00 90.56 141 THR A N 1
ATOM 1061 C CA . THR A 1 141 ? 27.873 -6.680 5.730 1.00 90.56 141 THR A CA 1
ATOM 1062 C C . THR A 1 141 ? 28.593 -7.188 4.484 1.00 90.56 141 THR A C 1
ATOM 1064 O O . THR A 1 141 ? 28.551 -6.561 3.425 1.00 90.56 141 THR A O 1
ATOM 1067 N N . ARG A 1 142 ? 29.257 -8.340 4.615 1.00 92.12 142 ARG A N 1
ATOM 1068 C CA . ARG A 1 142 ? 29.936 -8.984 3.490 1.00 92.12 142 ARG A CA 1
ATOM 1069 C C . ARG A 1 142 ? 28.903 -9.552 2.515 1.00 92.12 142 ARG A C 1
ATOM 1071 O O . ARG A 1 142 ? 27.970 -10.234 2.929 1.00 92.12 142 ARG A O 1
ATOM 1078 N N . MET A 1 143 ? 29.090 -9.278 1.231 1.00 94.44 143 MET A N 1
ATOM 1079 C CA . MET A 1 143 ? 28.218 -9.702 0.135 1.00 94.44 143 MET A CA 1
ATOM 1080 C C . MET A 1 143 ? 28.990 -10.628 -0.798 1.00 94.44 143 MET A C 1
ATOM 1082 O O . MET A 1 143 ? 30.140 -10.344 -1.126 1.00 94.44 143 MET A O 1
ATOM 1086 N N . THR A 1 144 ? 28.378 -11.726 -1.235 1.00 95.00 144 THR A N 1
ATOM 1087 C CA . THR A 1 144 ? 29.001 -12.656 -2.185 1.00 95.00 144 THR A CA 1
ATOM 1088 C C . THR A 1 144 ? 29.178 -11.996 -3.550 1.00 95.00 144 THR A C 1
ATOM 1090 O O . THR A 1 144 ? 28.235 -11.416 -4.091 1.00 95.00 144 THR A O 1
ATOM 1093 N N . ILE A 1 145 ? 30.386 -12.104 -4.102 1.00 94.75 145 ILE A N 1
ATOM 1094 C CA . ILE A 1 145 ? 30.704 -11.687 -5.467 1.00 94.75 145 ILE A CA 1
ATOM 1095 C C . ILE A 1 145 ? 30.439 -12.877 -6.386 1.00 94.75 145 ILE A C 1
ATOM 1097 O O . ILE A 1 145 ? 30.950 -13.971 -6.153 1.00 94.75 145 ILE A O 1
ATOM 1101 N N . ASN A 1 146 ? 29.633 -12.667 -7.422 1.00 90.31 146 ASN A N 1
ATOM 1102 C CA . ASN A 1 146 ? 29.414 -13.659 -8.466 1.00 90.31 146 ASN A CA 1
ATOM 1103 C C . ASN A 1 146 ? 30.482 -13.541 -9.555 1.00 90.31 146 ASN A C 1
ATOM 1105 O O . ASN A 1 146 ? 30.917 -12.430 -9.871 1.00 90.31 146 ASN A O 1
ATOM 1109 N N . GLU A 1 147 ? 30.815 -14.679 -10.167 1.00 81.62 147 GLU A N 1
ATOM 1110 C CA . GLU A 1 147 ? 31.680 -14.748 -11.348 1.00 81.62 147 GLU A CA 1
ATOM 1111 C C . GLU A 1 147 ? 31.216 -13.790 -12.459 1.00 81.62 147 GLU A C 1
ATOM 1113 O O . GLU A 1 147 ? 30.006 -13.550 -12.614 1.00 81.62 147 GLU A O 1
ATOM 1118 N N . PRO A 1 148 ? 32.161 -13.228 -13.231 1.00 86.12 148 PRO A N 1
ATOM 1119 C CA . PRO A 1 148 ? 31.859 -12.217 -14.223 1.00 86.12 148 PRO A CA 1
ATOM 1120 C C . PRO A 1 148 ? 31.005 -12.799 -15.350 1.00 86.12 148 PRO A C 1
ATOM 1122 O O . PRO A 1 148 ? 31.282 -13.871 -15.896 1.00 86.12 148 PRO A O 1
ATOM 1125 N N . LYS A 1 149 ? 29.965 -12.062 -15.741 1.00 85.00 149 LYS A N 1
ATOM 1126 C CA . LYS A 1 149 ? 29.123 -12.410 -16.891 1.00 85.00 149 LYS A CA 1
ATOM 1127 C C . LYS A 1 149 ? 28.625 -11.169 -17.620 1.00 85.00 149 LYS A C 1
ATOM 1129 O O . LYS A 1 149 ? 28.722 -10.058 -17.101 1.00 85.00 149 LYS A O 1
ATOM 1134 N N . MET A 1 150 ? 28.076 -11.380 -18.812 1.00 83.56 150 MET A N 1
ATOM 1135 C CA . MET A 1 150 ? 27.467 -10.322 -19.616 1.00 83.56 150 MET A CA 1
ATOM 1136 C C . MET A 1 150 ? 26.110 -9.902 -19.044 1.00 83.56 150 MET A C 1
ATOM 1138 O O . MET A 1 150 ? 25.298 -10.747 -18.655 1.00 83.56 150 MET A O 1
ATOM 1142 N N . TYR A 1 151 ? 25.857 -8.593 -19.047 1.00 84.25 151 TYR A N 1
ATOM 1143 C CA . TYR A 1 151 ? 24.583 -7.986 -18.653 1.00 84.25 151 TYR A CA 1
ATOM 1144 C C . TYR A 1 151 ? 24.090 -7.026 -19.741 1.00 84.25 151 TYR A C 1
ATOM 1146 O O . TYR A 1 151 ? 23.886 -5.843 -19.487 1.00 84.25 151 TYR A O 1
ATOM 1154 N N . ASN A 1 152 ? 23.889 -7.537 -20.962 1.00 81.12 152 ASN A N 1
ATOM 1155 C CA . ASN A 1 152 ? 23.538 -6.717 -22.133 1.00 81.12 152 ASN A CA 1
ATOM 1156 C C . ASN A 1 152 ? 22.299 -5.832 -21.900 1.00 81.12 152 ASN A C 1
ATOM 1158 O O . ASN A 1 152 ? 22.277 -4.684 -22.332 1.00 81.12 152 ASN A O 1
ATOM 1162 N N . GLY A 1 153 ? 21.312 -6.318 -21.136 1.00 80.56 153 GLY A N 1
ATOM 1163 C CA . GLY A 1 153 ? 20.113 -5.548 -20.777 1.00 80.56 153 GLY A CA 1
ATOM 1164 C C . GLY A 1 153 ? 20.359 -4.320 -19.886 1.00 80.56 153 GLY A C 1
ATOM 1165 O O . GLY A 1 153 ? 19.472 -3.485 -19.768 1.00 80.56 153 GLY A O 1
ATOM 1166 N N . LEU A 1 154 ? 21.543 -4.189 -19.278 1.00 88.06 154 LEU A N 1
ATOM 1167 C CA . LEU A 1 154 ? 21.932 -3.054 -18.429 1.00 88.06 154 LEU A CA 1
ATOM 1168 C C . LEU A 1 154 ? 22.887 -2.080 -19.128 1.00 88.06 154 LEU A C 1
ATOM 1170 O O . LEU A 1 154 ? 23.202 -1.025 -18.589 1.00 88.06 154 LEU A O 1
ATOM 1174 N N . ILE A 1 155 ? 23.361 -2.402 -20.333 1.00 89.38 155 ILE A N 1
ATOM 1175 C CA . ILE A 1 155 ? 24.370 -1.586 -21.020 1.00 89.38 155 ILE A CA 1
ATOM 1176 C C . ILE A 1 155 ? 23.825 -0.192 -21.345 1.00 89.38 155 ILE A C 1
ATOM 1178 O O . ILE A 1 155 ? 24.525 0.799 -21.146 1.00 89.38 155 ILE A O 1
ATOM 1182 N N . ALA A 1 156 ? 22.559 -0.100 -21.765 1.00 88.69 156 ALA A N 1
ATOM 1183 C CA . ALA A 1 156 ? 21.906 1.184 -22.007 1.00 88.69 156 ALA A CA 1
ATOM 1184 C C . ALA A 1 156 ? 21.824 2.035 -20.728 1.00 88.69 156 ALA A C 1
ATOM 1186 O O . ALA A 1 156 ? 22.211 3.202 -20.757 1.00 88.69 156 ALA A O 1
ATOM 1187 N N . SER A 1 157 ? 21.412 1.448 -19.598 1.00 89.25 157 SER A N 1
ATOM 1188 C CA . SER A 1 157 ? 21.314 2.177 -18.327 1.00 89.25 157 SER A CA 1
ATOM 1189 C C . SER A 1 157 ? 22.692 2.577 -17.789 1.00 89.25 157 SER A C 1
ATOM 1191 O O . SER A 1 157 ? 22.861 3.682 -17.278 1.00 89.25 157 SER A O 1
ATOM 1193 N N . PHE A 1 158 ? 23.721 1.740 -17.960 1.00 92.19 158 PHE A N 1
ATOM 1194 C CA . PHE A 1 158 ? 25.095 2.098 -17.599 1.00 92.19 158 PHE A CA 1
ATOM 1195 C C . PHE A 1 158 ? 25.651 3.232 -18.467 1.00 92.19 158 PHE A C 1
ATOM 1197 O O . PHE A 1 158 ? 26.294 4.139 -17.941 1.00 92.19 158 PHE A O 1
ATOM 1204 N N . ALA A 1 159 ? 25.373 3.228 -19.772 1.00 89.62 159 ALA A N 1
ATOM 1205 C CA . ALA A 1 159 ? 25.757 4.316 -20.666 1.00 89.62 159 ALA A CA 1
ATOM 1206 C C . ALA A 1 159 ? 25.028 5.630 -20.326 1.00 89.62 159 ALA A C 1
ATOM 1208 O O . ALA A 1 159 ? 25.631 6.701 -20.381 1.00 89.62 159 ALA A O 1
ATOM 1209 N N . GLU A 1 160 ? 23.750 5.572 -19.940 1.00 88.62 160 GLU A N 1
ATOM 1210 C CA . GLU A 1 160 ? 23.018 6.736 -19.421 1.00 88.62 160 GLU A CA 1
ATOM 1211 C C . GLU A 1 160 ? 23.648 7.282 -18.134 1.00 88.62 160 GLU A C 1
ATOM 1213 O O . GLU A 1 160 ? 23.793 8.497 -17.994 1.00 88.62 160 GLU A O 1
ATOM 1218 N N . ALA A 1 161 ? 24.103 6.406 -17.236 1.00 88.50 161 ALA A N 1
ATOM 1219 C CA . ALA A 1 161 ? 24.791 6.811 -16.014 1.00 88.50 161 ALA A CA 1
ATOM 1220 C C . ALA A 1 161 ? 26.142 7.505 -16.294 1.00 88.50 161 ALA A C 1
ATOM 1222 O O . ALA A 1 161 ? 26.488 8.473 -15.616 1.00 88.50 161 ALA A O 1
ATOM 1223 N N . GLU A 1 162 ? 26.891 7.061 -17.313 1.00 89.81 162 GLU A N 1
ATOM 1224 C CA . GLU A 1 162 ? 28.126 7.735 -17.759 1.00 89.81 162 GLU A CA 1
ATOM 1225 C C . GLU A 1 162 ? 27.828 9.136 -18.309 1.00 89.81 162 GLU A C 1
ATOM 1227 O O . GLU A 1 162 ? 28.496 10.106 -17.941 1.00 89.81 162 GLU A O 1
ATOM 1232 N N . LYS A 1 163 ? 26.784 9.260 -19.139 1.00 88.19 163 LYS A N 1
ATOM 1233 C CA . LYS A 1 163 ? 26.328 10.553 -19.674 1.00 88.19 163 LYS A CA 1
ATOM 1234 C C . LYS A 1 163 ? 25.900 11.506 -18.560 1.00 88.19 163 LYS A C 1
ATOM 1236 O O . LYS A 1 163 ? 26.239 12.685 -18.608 1.00 88.19 163 LYS A O 1
ATOM 1241 N N . ALA A 1 164 ? 25.194 11.006 -17.546 1.00 85.88 164 ALA A N 1
ATOM 1242 C CA . ALA A 1 164 ? 24.735 11.805 -16.411 1.00 85.88 164 ALA A CA 1
ATOM 1243 C C . ALA A 1 164 ? 25.891 12.383 -15.570 1.00 85.88 164 ALA A C 1
ATOM 1245 O O . ALA A 1 164 ? 25.729 13.436 -14.957 1.00 85.88 164 ALA A O 1
ATOM 1246 N N . LEU A 1 165 ? 27.070 11.745 -15.577 1.00 83.81 165 LEU A N 1
ATOM 1247 C CA . LEU A 1 165 ? 28.297 12.278 -14.969 1.00 83.81 165 LEU A CA 1
ATOM 1248 C C . LEU A 1 165 ? 29.074 13.256 -15.871 1.00 83.81 165 LEU A C 1
ATOM 1250 O O . LEU A 1 165 ? 30.145 13.721 -15.480 1.00 83.81 165 LEU A O 1
ATOM 1254 N N . GLY A 1 166 ? 28.555 13.583 -17.059 1.00 81.19 166 GLY A N 1
ATOM 1255 C CA . GLY A 1 166 ? 29.190 14.502 -18.005 1.00 81.19 166 GLY A CA 1
ATOM 1256 C C . GLY A 1 166 ? 30.377 13.902 -18.761 1.00 81.19 166 GLY A C 1
ATOM 1257 O O . GLY A 1 166 ? 31.199 14.643 -19.293 1.00 81.19 166 GLY A O 1
ATOM 1258 N N . ASN A 1 167 ? 30.505 12.572 -18.803 1.00 81.06 167 ASN A N 1
ATOM 1259 C CA . ASN A 1 167 ? 31.533 11.920 -19.606 1.00 81.06 167 ASN A CA 1
ATOM 1260 C C . ASN A 1 167 ? 31.125 11.983 -21.085 1.00 81.06 167 ASN A C 1
ATOM 1262 O O . ASN A 1 167 ? 30.197 11.291 -21.481 1.00 81.06 167 ASN A O 1
ATOM 1266 N N . GLU A 1 168 ? 31.779 12.809 -21.900 1.00 76.81 168 GLU A N 1
ATOM 1267 C CA . GLU A 1 168 ? 31.422 12.991 -23.319 1.00 76.81 168 GLU A CA 1
ATOM 1268 C C . GLU A 1 168 ? 32.044 11.931 -24.250 1.00 76.81 168 GLU A C 1
ATOM 1270 O O . GLU A 1 168 ? 31.612 11.777 -25.395 1.00 76.81 168 GLU A O 1
ATOM 1275 N N . ASP A 1 169 ? 33.030 11.161 -23.773 1.00 82.62 169 ASP A N 1
ATOM 1276 C CA . ASP A 1 169 ? 33.700 10.140 -24.578 1.00 82.62 169 ASP A CA 1
ATOM 1277 C C . ASP A 1 169 ? 32.945 8.804 -24.531 1.00 82.62 169 ASP A C 1
ATOM 1279 O O . ASP A 1 169 ? 33.221 7.919 -23.714 1.00 82.62 169 ASP A O 1
ATOM 1283 N N . ALA A 1 170 ? 32.015 8.634 -25.473 1.00 80.75 170 ALA A N 1
ATOM 1284 C CA . ALA A 1 170 ? 31.236 7.408 -25.643 1.00 80.75 170 ALA A CA 1
ATOM 1285 C C . ALA A 1 170 ? 32.091 6.147 -25.884 1.00 80.75 170 ALA A C 1
ATOM 1287 O O . ALA A 1 170 ? 31.592 5.029 -25.740 1.00 80.75 170 ALA A O 1
ATOM 1288 N N . SER A 1 171 ? 33.379 6.281 -26.234 1.00 77.88 171 SER A N 1
ATOM 1289 C CA . SER A 1 171 ? 34.269 5.128 -26.387 1.00 77.88 171 SER A CA 1
ATOM 1290 C C . SER A 1 171 ? 34.571 4.432 -25.055 1.00 77.88 171 SER A C 1
ATOM 1292 O O . SER A 1 171 ? 34.863 3.233 -25.075 1.00 77.88 171 SER A O 1
ATOM 1294 N N . THR A 1 172 ? 34.424 5.152 -23.935 1.00 79.62 172 THR A N 1
ATOM 1295 C CA . THR A 1 172 ? 34.680 4.693 -22.559 1.00 79.62 172 THR A CA 1
ATOM 1296 C C . THR A 1 172 ? 33.472 4.043 -21.883 1.00 79.62 172 THR A C 1
ATOM 1298 O O . THR A 1 172 ? 33.597 3.521 -20.773 1.00 79.62 172 THR A O 1
ATOM 1301 N N . TYR A 1 173 ? 32.301 4.088 -22.521 1.00 87.00 173 TYR A N 1
ATOM 1302 C CA . TYR A 1 173 ? 31.081 3.523 -21.957 1.00 87.00 173 TYR A CA 1
ATOM 1303 C C . TYR A 1 173 ? 31.086 1.998 -22.073 1.00 87.00 173 TYR A C 1
ATOM 1305 O O . TYR A 1 173 ? 31.641 1.469 -23.044 1.00 87.00 173 TYR A O 1
ATOM 1313 N N . PRO A 1 174 ? 30.404 1.298 -21.149 1.00 87.62 174 PRO A N 1
ATOM 1314 C CA . PRO A 1 174 ? 30.056 -0.101 -21.328 1.00 87.62 174 PRO A CA 1
ATOM 1315 C C . PRO A 1 174 ? 29.405 -0.369 -22.684 1.00 87.62 174 PRO A C 1
ATOM 1317 O O . PRO A 1 174 ? 28.549 0.393 -23.141 1.00 87.62 174 PRO A O 1
ATOM 1320 N N . LYS A 1 175 ? 29.802 -1.467 -23.319 1.00 86.44 175 LYS A N 1
ATOM 1321 C CA . LYS A 1 175 ? 29.319 -1.926 -24.623 1.00 86.44 175 LYS A CA 1
ATOM 1322 C C . LYS A 1 175 ? 28.799 -3.350 -24.528 1.00 86.44 175 LYS A C 1
ATOM 1324 O O . LYS A 1 175 ? 29.076 -4.096 -23.593 1.00 86.44 175 LYS A O 1
ATOM 1329 N N . GLU A 1 176 ? 28.044 -3.747 -25.543 1.00 81.31 176 GLU A N 1
ATOM 1330 C CA . GLU A 1 176 ? 27.592 -5.126 -25.648 1.00 81.31 176 GLU A CA 1
ATOM 1331 C C . GLU A 1 176 ? 28.786 -6.102 -25.712 1.00 81.31 176 GLU A C 1
ATOM 1333 O O . GLU A 1 176 ? 29.754 -5.894 -26.456 1.00 81.31 176 GLU A O 1
ATOM 1338 N N . GLY A 1 177 ? 28.723 -7.161 -24.901 1.00 74.06 177 GLY A N 1
ATOM 1339 C CA . GLY A 1 177 ? 29.812 -8.126 -24.707 1.00 74.06 177 GLY A CA 1
ATOM 1340 C C . GLY A 1 177 ? 30.712 -7.843 -23.499 1.00 74.06 177 GLY A C 1
ATOM 1341 O O . GLY A 1 177 ? 31.521 -8.700 -23.137 1.00 74.06 177 GLY A O 1
ATOM 1342 N N . ASP A 1 178 ? 30.567 -6.683 -22.853 1.00 84.94 178 ASP A N 1
ATOM 1343 C CA . ASP A 1 178 ? 31.278 -6.381 -21.613 1.00 84.94 178 ASP A CA 1
ATOM 1344 C C . ASP A 1 178 ? 30.744 -7.218 -20.446 1.00 84.94 178 ASP A C 1
ATOM 1346 O O . ASP A 1 178 ? 29.542 -7.471 -20.295 1.00 84.94 178 ASP A O 1
ATOM 1350 N N . CYS A 1 179 ? 31.670 -7.644 -19.595 1.00 83.88 179 CYS A N 1
ATOM 1351 C CA . CYS A 1 179 ? 31.419 -8.503 -18.456 1.00 83.88 179 CYS A CA 1
ATOM 1352 C C . CYS A 1 179 ? 31.578 -7.745 -17.153 1.00 83.88 179 CYS A C 1
ATOM 1354 O O . CYS A 1 179 ? 32.473 -6.916 -16.990 1.00 83.88 179 CYS A O 1
ATOM 1356 N N . PHE A 1 180 ? 30.737 -8.103 -16.191 1.00 92.19 180 PHE A N 1
ATOM 1357 C CA . PHE A 1 180 ? 30.733 -7.485 -14.878 1.00 92.19 180 PHE A CA 1
ATOM 1358 C C . PHE A 1 180 ? 30.671 -8.551 -13.794 1.00 92.19 180 PHE A C 1
ATOM 1360 O O . PHE A 1 180 ? 29.908 -9.516 -13.904 1.00 92.19 180 PHE A O 1
ATOM 1367 N N . PHE A 1 181 ? 31.424 -8.356 -12.717 1.00 94.19 181 PHE A N 1
ATOM 1368 C CA . PHE A 1 181 ? 31.123 -9.020 -11.452 1.00 94.19 181 PHE A CA 1
ATOM 1369 C C . PHE A 1 181 ? 29.845 -8.433 -10.883 1.00 94.19 181 PHE A C 1
ATOM 1371 O O . PHE A 1 181 ? 29.635 -7.226 -10.994 1.00 94.19 181 PHE A O 1
ATOM 1378 N N . LYS A 1 182 ? 29.029 -9.256 -10.221 1.00 94.81 182 LYS A N 1
ATOM 1379 C CA . LYS A 1 182 ? 27.820 -8.783 -9.538 1.00 94.81 182 LYS A CA 1
ATOM 1380 C C . LYS A 1 182 ? 27.834 -9.149 -8.069 1.00 94.81 182 LYS A C 1
ATOM 1382 O O . LYS A 1 182 ? 28.028 -10.317 -7.738 1.00 94.81 182 LYS A O 1
ATOM 1387 N N . TYR A 1 183 ? 27.509 -8.191 -7.213 1.00 94.50 183 TYR A N 1
ATOM 1388 C CA . TYR A 1 183 ? 27.118 -8.446 -5.830 1.00 94.50 183 TYR A CA 1
ATOM 1389 C C . TYR A 1 183 ? 25.820 -7.698 -5.506 1.00 94.50 183 TYR A C 1
ATOM 1391 O O . TYR A 1 183 ? 25.508 -6.684 -6.125 1.00 94.50 183 TYR A O 1
ATOM 1399 N N . THR A 1 184 ? 25.042 -8.211 -4.556 1.00 94.00 184 THR A N 1
ATOM 1400 C CA . THR A 1 184 ? 23.730 -7.651 -4.196 1.00 94.00 184 THR A CA 1
ATOM 1401 C C . THR A 1 184 ? 23.712 -7.311 -2.716 1.00 94.00 184 THR A C 1
ATOM 1403 O O . THR A 1 184 ? 24.087 -8.137 -1.879 1.00 94.00 184 THR A O 1
ATOM 1406 N N . ASN A 1 185 ? 23.248 -6.110 -2.380 1.00 90.06 185 ASN A N 1
ATOM 1407 C CA . ASN A 1 185 ? 23.015 -5.735 -0.994 1.00 90.06 185 ASN A CA 1
ATOM 1408 C C . ASN A 1 185 ? 21.700 -6.353 -0.515 1.00 90.06 185 ASN A C 1
ATOM 1410 O O . ASN A 1 185 ? 20.626 -5.933 -0.925 1.00 90.06 185 ASN A O 1
ATOM 1414 N N . ALA A 1 186 ? 21.777 -7.344 0.372 1.00 85.25 186 ALA A N 1
ATOM 1415 C CA . ALA A 1 186 ? 20.598 -8.054 0.870 1.00 85.25 186 ALA A CA 1
ATOM 1416 C C . ALA A 1 186 ? 19.623 -7.168 1.671 1.00 85.25 186 ALA A C 1
ATOM 1418 O O . ALA A 1 186 ? 18.455 -7.521 1.793 1.00 85.25 186 ALA A O 1
ATOM 1419 N N . GLY A 1 187 ? 20.087 -6.041 2.225 1.00 84.75 187 GLY A N 1
ATOM 1420 C CA . GLY A 1 187 ? 19.241 -5.116 2.982 1.00 84.75 187 GLY A CA 1
ATOM 1421 C C . GLY A 1 187 ? 18.420 -4.179 2.097 1.00 84.75 187 GLY A C 1
ATOM 1422 O O . GLY A 1 187 ? 17.290 -3.860 2.449 1.00 84.75 187 GLY A O 1
ATOM 1423 N N . THR A 1 188 ? 18.974 -3.746 0.959 1.00 86.88 188 THR A N 1
ATOM 1424 C CA . THR A 1 188 ? 18.313 -2.793 0.044 1.00 86.88 188 THR A CA 1
ATOM 1425 C C . THR A 1 188 ? 17.817 -3.426 -1.253 1.00 86.88 188 THR A C 1
ATOM 1427 O O . THR A 1 188 ? 17.031 -2.815 -1.961 1.00 86.88 188 THR A O 1
ATOM 1430 N N . GLY A 1 189 ? 18.286 -4.625 -1.601 1.00 86.00 189 GLY A N 1
ATOM 1431 C CA . GLY A 1 189 ? 18.022 -5.270 -2.890 1.00 86.00 189 GLY A CA 1
ATOM 1432 C C . GLY A 1 189 ? 18.826 -4.698 -4.064 1.00 86.00 189 GLY A C 1
ATOM 1433 O O . GLY A 1 189 ? 18.775 -5.267 -5.151 1.00 86.00 189 GLY A O 1
ATOM 1434 N N . ILE A 1 190 ? 19.595 -3.622 -3.856 1.00 89.88 190 ILE A N 1
ATOM 1435 C CA . ILE A 1 190 ? 20.371 -2.963 -4.915 1.00 89.88 190 ILE A CA 1
ATOM 1436 C C . ILE A 1 190 ? 21.496 -3.885 -5.390 1.00 89.88 190 ILE A C 1
ATOM 1438 O O . ILE A 1 190 ? 22.236 -4.471 -4.588 1.00 89.88 190 ILE A O 1
ATOM 1442 N N . GLU A 1 191 ? 21.638 -3.984 -6.708 1.00 94.62 191 GLU A N 1
ATOM 1443 C CA . GLU A 1 191 ? 22.682 -4.756 -7.366 1.00 94.62 191 GLU A CA 1
ATOM 1444 C C . GLU A 1 191 ? 23.837 -3.851 -7.791 1.00 94.62 191 GLU A C 1
ATOM 1446 O O . GLU A 1 191 ? 23.634 -2.727 -8.245 1.00 94.62 191 GLU A O 1
ATOM 1451 N N . TYR A 1 192 ? 25.058 -4.353 -7.662 1.00 94.81 192 TYR A N 1
ATOM 1452 C CA . TYR A 1 192 ? 26.278 -3.624 -7.972 1.00 94.81 192 TYR A CA 1
ATOM 1453 C C . TYR A 1 192 ? 27.140 -4.415 -8.943 1.00 94.81 192 TYR A C 1
ATOM 1455 O O . TYR A 1 192 ? 27.292 -5.630 -8.800 1.00 94.81 192 TYR A O 1
ATOM 1463 N N . TYR A 1 193 ? 27.735 -3.699 -9.890 1.00 95.56 193 TYR A N 1
ATOM 1464 C CA . TYR A 1 193 ? 28.405 -4.236 -11.060 1.00 95.56 193 TYR A CA 1
ATOM 1465 C C . TYR A 1 193 ? 29.803 -3.643 -11.189 1.00 95.56 193 TYR A C 1
ATOM 1467 O O . TYR A 1 193 ? 29.955 -2.436 -11.371 1.00 95.56 193 TYR A O 1
ATOM 1475 N N . ILE A 1 194 ? 30.827 -4.487 -11.094 1.00 94.31 194 ILE A N 1
ATOM 1476 C CA . ILE A 1 194 ? 32.230 -4.089 -11.265 1.00 94.31 194 ILE A CA 1
ATOM 1477 C C . ILE A 1 194 ? 32.680 -4.560 -12.640 1.00 94.31 194 ILE A C 1
ATOM 1479 O O . ILE A 1 194 ? 32.547 -5.745 -12.939 1.00 94.31 194 ILE A O 1
ATOM 1483 N N . TYR A 1 195 ? 33.203 -3.654 -13.465 1.00 90.88 195 TYR A N 1
ATOM 1484 C CA . TYR A 1 195 ? 33.703 -4.013 -14.792 1.00 90.88 195 TYR A CA 1
ATOM 1485 C C . TYR A 1 195 ? 34.822 -5.056 -14.686 1.00 90.88 195 TYR A C 1
ATOM 1487 O O . TYR A 1 195 ? 35.796 -4.856 -13.961 1.00 90.88 195 TYR A O 1
ATOM 1495 N N . ALA A 1 196 ? 34.662 -6.170 -15.396 1.00 86.56 196 ALA A N 1
ATOM 1496 C CA . ALA A 1 196 ? 35.583 -7.299 -15.365 1.00 86.56 196 ALA A CA 1
ATOM 1497 C C . ALA A 1 196 ? 36.436 -7.403 -16.635 1.00 86.56 196 ALA A C 1
ATOM 1499 O O . ALA A 1 196 ? 37.423 -8.123 -16.628 1.00 86.56 196 ALA A O 1
ATOM 1500 N N . GLY A 1 197 ? 36.081 -6.709 -17.717 1.00 81.75 197 GLY A N 1
ATOM 1501 C CA . GLY A 1 197 ? 36.671 -6.906 -19.044 1.00 81.75 197 GLY A CA 1
ATOM 1502 C C . GLY A 1 197 ? 35.609 -7.331 -20.052 1.00 81.75 197 GLY A C 1
ATOM 1503 O O . GLY A 1 197 ? 34.416 -7.188 -19.789 1.00 81.75 197 GLY A O 1
ATOM 1504 N N . ARG A 1 198 ? 36.020 -7.881 -21.194 1.00 74.25 198 ARG A N 1
ATOM 1505 C CA . ARG A 1 198 ? 35.122 -8.194 -22.311 1.00 74.25 198 ARG A CA 1
ATOM 1506 C C . ARG A 1 198 ? 35.394 -9.591 -22.847 1.00 74.25 198 ARG A C 1
ATOM 1508 O O . ARG A 1 198 ? 36.518 -9.897 -23.233 1.00 74.25 198 ARG A O 1
ATOM 1515 N N . TYR A 1 199 ? 34.366 -10.434 -22.944 1.00 59.69 199 TYR A N 1
ATOM 1516 C CA . TYR A 1 199 ? 34.534 -11.679 -23.693 1.00 59.69 199 TYR A CA 1
ATOM 1517 C C . TYR A 1 199 ? 34.655 -11.345 -25.180 1.00 59.69 199 TYR A C 1
ATOM 1519 O O . TYR A 1 199 ? 33.663 -11.066 -25.847 1.00 59.69 199 TYR A O 1
ATOM 1527 N N . GLU A 1 200 ? 35.875 -11.377 -25.703 1.00 53.09 200 GLU A N 1
ATOM 1528 C CA . GLU A 1 200 ? 36.084 -11.430 -27.144 1.00 53.09 200 GLU A CA 1
ATOM 1529 C C . GLU A 1 200 ? 35.984 -12.887 -27.601 1.00 53.09 200 GLU A C 1
ATOM 1531 O O . GLU A 1 200 ? 36.647 -13.783 -27.063 1.00 53.09 200 GLU A O 1
ATOM 1536 N N . GLU A 1 201 ? 35.111 -13.137 -28.574 1.00 48.12 201 GLU A N 1
ATOM 1537 C CA . GLU A 1 201 ? 35.014 -14.436 -29.225 1.00 48.12 201 GLU A CA 1
ATOM 1538 C C . GLU A 1 201 ? 36.329 -14.719 -29.966 1.00 48.12 201 GLU A C 1
ATOM 1540 O O . GLU A 1 201 ? 36.904 -13.853 -30.627 1.00 48.12 201 GLU A O 1
ATOM 1545 N N . LYS A 1 202 ? 36.863 -15.926 -29.781 1.00 53.28 202 LYS A N 1
ATOM 1546 C CA . LYS A 1 202 ? 38.213 -16.284 -30.229 1.00 53.28 202 LYS A CA 1
ATOM 1547 C C . LYS A 1 202 ? 38.258 -16.343 -31.758 1.00 53.28 202 LYS A C 1
ATOM 1549 O O . LYS A 1 202 ? 37.376 -16.981 -32.329 1.00 53.28 202 LYS A O 1
ATOM 1554 N N . PRO A 1 203 ? 39.296 -15.822 -32.429 1.00 48.12 203 PRO A N 1
ATOM 1555 C CA . PRO A 1 203 ? 39.484 -16.152 -33.828 1.00 48.12 203 PRO A CA 1
ATOM 1556 C C . PRO A 1 203 ? 39.910 -17.608 -33.960 1.00 48.12 203 PRO A C 1
ATOM 1558 O O . PRO A 1 203 ? 40.769 -18.114 -33.235 1.00 48.12 203 PRO A O 1
ATOM 1561 N N . GLU A 1 204 ? 39.292 -18.265 -34.922 1.00 52.75 204 GLU A N 1
ATOM 1562 C CA . GLU A 1 204 ? 39.735 -19.533 -35.461 1.00 52.75 204 GLU A CA 1
ATOM 1563 C C . GLU A 1 204 ? 40.991 -19.299 -36.314 1.00 52.75 204 GLU A C 1
ATOM 1565 O O . GLU A 1 204 ? 40.977 -18.478 -37.231 1.00 52.75 204 GLU A O 1
ATOM 1570 N N . VAL A 1 205 ? 42.096 -19.979 -35.994 1.00 63.12 205 VAL A N 1
ATOM 1571 C CA . VAL A 1 205 ? 43.324 -19.919 -36.805 1.00 63.12 205 VAL A CA 1
ATOM 1572 C C . VAL A 1 205 ? 43.421 -21.152 -37.688 1.00 63.12 205 VAL A C 1
ATOM 1574 O O . VAL A 1 205 ? 42.948 -22.222 -37.321 1.00 63.12 205 VAL A O 1
ATOM 1577 N N . LEU A 1 206 ? 44.030 -21.008 -38.860 1.00 72.31 206 LEU A N 1
ATOM 1578 C CA . LEU A 1 206 ? 44.203 -22.097 -39.818 1.00 72.31 206 LEU A CA 1
ATOM 1579 C C . LEU A 1 206 ? 45.042 -23.241 -39.218 1.00 72.31 206 LEU A C 1
ATOM 1581 O O . LEU A 1 206 ? 46.119 -23.003 -38.670 1.00 72.31 206 LEU A O 1
ATOM 1585 N N . ALA A 1 207 ? 44.554 -24.475 -39.338 1.00 76.19 207 ALA A N 1
ATOM 1586 C CA . ALA A 1 207 ? 45.187 -25.679 -38.814 1.00 76.19 207 ALA A CA 1
ATOM 1587 C C . ALA A 1 207 ? 46.203 -26.265 -39.806 1.00 76.19 207 ALA A C 1
ATOM 1589 O O . ALA A 1 207 ? 45.999 -26.237 -41.024 1.00 76.19 207 ALA A O 1
ATOM 1590 N N . TYR A 1 208 ? 47.289 -26.828 -39.271 1.00 83.06 208 TYR A N 1
ATOM 1591 C CA . TYR A 1 208 ? 48.376 -27.454 -40.032 1.00 83.06 208 TYR A CA 1
ATOM 1592 C C . TYR A 1 208 ? 48.753 -28.815 -39.436 1.00 83.06 208 TYR A C 1
ATOM 1594 O O . TYR A 1 208 ? 48.682 -29.003 -38.219 1.00 83.06 208 TYR A O 1
ATOM 1602 N N . GLU A 1 209 ? 49.144 -29.763 -40.288 1.00 81.19 209 GLU A N 1
ATOM 1603 C CA . GLU A 1 209 ? 49.525 -31.112 -39.866 1.00 81.19 209 GLU A CA 1
ATOM 1604 C C . GLU A 1 209 ? 50.769 -31.096 -38.963 1.00 81.19 209 GLU A C 1
ATOM 1606 O O . GLU A 1 209 ? 51.672 -30.268 -39.127 1.00 81.19 209 GLU A O 1
ATOM 1611 N N . ARG A 1 210 ? 50.837 -32.039 -38.013 1.00 79.75 210 ARG A N 1
ATOM 1612 C CA . ARG A 1 210 ? 51.947 -32.178 -37.055 1.00 79.75 210 ARG A CA 1
ATOM 1613 C C . ARG A 1 210 ? 52.526 -33.594 -37.060 1.00 79.75 210 ARG A C 1
ATOM 1615 O O . ARG A 1 210 ? 51.793 -34.556 -37.288 1.00 79.75 210 ARG A O 1
ATOM 1622 N N . GLU A 1 211 ? 53.828 -33.704 -36.826 1.00 78.94 211 GLU A N 1
ATOM 1623 C CA . GLU A 1 211 ? 54.533 -34.964 -36.566 1.00 78.94 211 GLU A CA 1
ATOM 1624 C C . GLU A 1 211 ? 54.237 -35.477 -35.143 1.00 78.94 211 GLU A C 1
ATOM 1626 O O . GLU A 1 211 ? 53.714 -34.746 -34.298 1.00 78.94 211 GLU A O 1
ATOM 1631 N N . GLU A 1 212 ? 54.586 -36.735 -34.849 1.00 71.75 212 GLU A N 1
ATOM 1632 C CA . GLU A 1 212 ? 54.360 -37.353 -33.526 1.00 71.75 212 GLU A CA 1
ATOM 1633 C C . GLU A 1 212 ? 55.094 -36.640 -32.374 1.00 71.75 212 GLU A C 1
ATOM 1635 O O . GLU A 1 212 ? 54.673 -36.733 -31.221 1.00 71.75 212 GLU A O 1
ATOM 1640 N N . ASP A 1 213 ? 56.161 -35.893 -32.669 1.00 59.91 213 ASP A N 1
ATOM 1641 C CA . ASP A 1 213 ? 56.910 -35.087 -31.697 1.00 59.91 213 ASP A CA 1
ATOM 1642 C C . ASP A 1 213 ? 56.323 -33.676 -31.473 1.00 59.91 213 ASP A C 1
ATOM 1644 O O . ASP A 1 213 ? 56.832 -32.905 -30.656 1.00 59.91 213 ASP A O 1
ATOM 1648 N N . GLY A 1 214 ? 55.231 -33.340 -32.172 1.00 56.75 214 GLY A N 1
ATOM 1649 C CA . GLY A 1 214 ? 54.524 -32.066 -32.067 1.00 56.75 214 GLY A CA 1
ATOM 1650 C C . GLY A 1 214 ? 55.059 -30.946 -32.964 1.00 56.75 214 GLY A C 1
ATOM 1651 O O . GLY A 1 214 ? 54.510 -29.841 -32.917 1.00 56.75 214 GLY A O 1
ATOM 1652 N N . THR A 1 215 ? 56.085 -31.195 -33.784 1.00 68.44 215 THR A N 1
ATOM 1653 C CA . THR A 1 215 ? 56.552 -30.239 -34.802 1.00 68.44 215 THR A CA 1
ATOM 1654 C C . THR A 1 215 ? 55.630 -30.221 -36.028 1.00 68.44 215 THR A C 1
ATOM 1656 O O . THR A 1 215 ? 54.883 -31.165 -36.271 1.00 68.44 215 THR A O 1
ATOM 1659 N N . TYR A 1 216 ? 55.606 -29.118 -36.786 1.00 76.19 216 TYR A N 1
ATOM 1660 C CA . TYR A 1 216 ? 54.756 -29.012 -37.980 1.00 76.19 216 TYR A CA 1
ATOM 1661 C C . TYR A 1 216 ? 55.324 -29.832 -39.137 1.00 76.19 216 TYR A C 1
ATOM 1663 O O . TYR A 1 216 ? 56.519 -29.739 -39.422 1.00 76.19 216 TYR A O 1
ATOM 1671 N N . LYS A 1 217 ? 54.453 -30.543 -39.861 1.00 81.56 217 LYS A N 1
ATOM 1672 C CA . LYS A 1 217 ? 54.829 -31.179 -41.124 1.00 81.56 217 LYS A CA 1
ATOM 1673 C C . LYS A 1 217 ? 55.029 -30.127 -42.204 1.00 81.56 217 LYS A C 1
ATOM 1675 O O . LYS A 1 217 ? 54.208 -29.215 -42.348 1.00 81.56 217 LYS A O 1
ATOM 1680 N N . LEU A 1 218 ? 56.104 -30.277 -42.970 1.00 82.38 218 LEU A N 1
ATOM 1681 C CA . LEU A 1 218 ? 56.455 -29.388 -44.071 1.00 82.38 218 LEU A CA 1
ATOM 1682 C C . LEU A 1 218 ? 56.379 -30.136 -45.408 1.00 82.38 218 LEU A C 1
ATOM 1684 O O . LEU A 1 218 ? 56.705 -31.320 -45.482 1.00 82.38 218 LEU A O 1
ATOM 1688 N N . ASP A 1 219 ? 55.952 -29.445 -46.459 1.00 82.38 219 ASP A N 1
ATOM 1689 C CA . ASP A 1 219 ? 55.996 -29.934 -47.831 1.00 82.38 219 ASP A CA 1
ATOM 1690 C C . ASP A 1 219 ? 57.430 -29.911 -48.399 1.00 82.38 219 ASP A C 1
ATOM 1692 O O . ASP A 1 219 ? 58.393 -29.495 -47.749 1.00 82.38 219 ASP A O 1
ATOM 1696 N N . SER A 1 220 ? 57.587 -30.369 -49.643 1.00 77.44 220 SER A N 1
ATOM 1697 C CA . SER A 1 220 ? 58.883 -30.426 -50.334 1.00 77.44 220 SER A CA 1
ATOM 1698 C C . SER A 1 220 ? 59.544 -29.062 -50.573 1.00 77.44 220 SER A C 1
ATOM 1700 O O . SER A 1 220 ? 60.715 -29.019 -50.947 1.00 77.44 220 SER A O 1
ATOM 1702 N N . GLU A 1 221 ? 58.813 -27.965 -50.380 1.00 81.94 221 GLU A N 1
ATOM 1703 C CA . GLU A 1 221 ? 59.283 -26.585 -50.523 1.00 81.94 221 GLU A CA 1
ATOM 1704 C C . GLU A 1 221 ? 59.537 -25.923 -49.155 1.00 81.94 221 GLU A C 1
ATOM 1706 O O . GLU A 1 221 ? 60.026 -24.795 -49.091 1.00 81.94 221 GLU A O 1
ATOM 1711 N N . GLY A 1 222 ? 59.276 -26.645 -48.057 1.00 74.69 222 GLY A N 1
ATOM 1712 C CA . GLY A 1 222 ? 59.466 -26.182 -46.687 1.00 74.69 222 GLY A CA 1
ATOM 1713 C C . GLY A 1 222 ? 58.270 -25.424 -46.103 1.00 74.69 222 GLY A C 1
ATOM 1714 O O . GLY A 1 222 ? 58.413 -24.821 -45.039 1.00 74.69 222 GLY A O 1
ATOM 1715 N N . ASN A 1 223 ? 57.102 -25.443 -46.752 1.00 77.31 223 ASN A N 1
ATOM 1716 C CA . ASN A 1 223 ? 55.888 -24.796 -46.250 1.00 77.31 223 ASN A CA 1
ATOM 1717 C C . ASN A 1 223 ? 55.051 -25.761 -45.404 1.00 77.31 223 ASN A C 1
ATOM 1719 O O . ASN A 1 223 ? 55.062 -26.966 -45.622 1.00 77.31 223 ASN A O 1
ATOM 1723 N N . LYS A 1 224 ? 54.290 -25.242 -44.436 1.00 79.62 224 LYS A N 1
ATOM 1724 C CA . LYS A 1 224 ? 53.439 -26.071 -43.568 1.00 79.62 224 LYS A CA 1
ATOM 1725 C C . LYS A 1 224 ? 52.277 -26.681 -44.345 1.00 79.62 224 LYS A C 1
ATOM 1727 O O . LYS A 1 224 ? 51.598 -25.975 -45.086 1.00 79.62 224 LYS A O 1
ATOM 1732 N N . ILE A 1 225 ? 51.998 -27.957 -44.095 1.00 81.88 225 ILE A N 1
ATOM 1733 C CA . ILE A 1 225 ? 50.892 -28.669 -44.746 1.00 81.88 225 ILE A CA 1
ATOM 1734 C C . ILE A 1 225 ? 49.567 -28.313 -44.047 1.00 81.88 225 ILE A C 1
ATOM 1736 O O . ILE A 1 225 ? 49.449 -28.557 -42.843 1.00 81.88 225 ILE A O 1
ATOM 1740 N N . PRO A 1 226 ? 48.580 -27.718 -44.742 1.00 84.50 226 PRO A N 1
ATOM 1741 C CA . PRO A 1 226 ? 47.293 -27.353 -44.153 1.00 84.50 226 PRO A CA 1
ATOM 1742 C C . PRO A 1 226 ? 46.447 -28.597 -43.841 1.00 84.50 226 PRO A C 1
ATOM 1744 O O . PRO A 1 226 ? 46.357 -29.508 -44.659 1.00 84.50 226 PRO A O 1
ATOM 1747 N N . VAL A 1 227 ? 45.780 -28.623 -42.683 1.00 83.44 227 VAL A N 1
ATOM 1748 C CA . VAL A 1 227 ? 44.733 -29.625 -42.412 1.00 83.44 227 VAL A CA 1
ATOM 1749 C C . VAL A 1 227 ? 43.490 -29.204 -43.180 1.00 83.44 227 VAL A C 1
ATOM 1751 O O . VAL A 1 227 ? 43.070 -28.059 -43.059 1.00 83.44 227 VAL A O 1
ATOM 1754 N N . MET A 1 228 ? 42.887 -30.103 -43.952 1.00 84.69 228 MET A N 1
ATOM 1755 C CA . MET A 1 228 ? 41.711 -29.792 -44.770 1.00 84.69 228 MET A CA 1
ATOM 1756 C C . MET A 1 228 ? 40.461 -30.484 -44.212 1.00 84.69 228 MET A C 1
ATOM 1758 O O . MET A 1 228 ? 40.514 -31.651 -43.824 1.00 84.69 228 MET A O 1
ATOM 1762 N N . ASN A 1 229 ? 39.342 -29.762 -44.177 1.00 78.75 229 ASN A N 1
ATOM 1763 C CA . ASN A 1 229 ? 38.011 -30.291 -43.888 1.00 78.75 229 ASN A CA 1
ATOM 1764 C C . ASN A 1 229 ? 37.505 -31.157 -45.059 1.00 78.75 229 ASN A C 1
ATOM 1766 O O . ASN A 1 229 ? 37.981 -31.041 -46.190 1.00 78.75 229 ASN A O 1
ATOM 1770 N N . GLU A 1 230 ? 36.486 -31.988 -44.815 1.00 79.62 230 GLU A N 1
ATOM 1771 C CA . GLU A 1 230 ? 35.874 -32.849 -45.847 1.00 79.62 230 GLU A CA 1
ATOM 1772 C C . GLU A 1 230 ? 35.256 -32.064 -47.021 1.00 79.62 230 GLU A C 1
ATOM 1774 O O . GLU A 1 230 ? 35.094 -32.606 -48.113 1.00 79.62 230 GLU A O 1
ATOM 1779 N N . ASP A 1 231 ? 34.942 -30.783 -46.818 1.00 74.12 231 ASP A N 1
ATOM 1780 C CA . ASP A 1 231 ? 34.410 -29.872 -47.837 1.00 74.12 231 ASP A CA 1
ATOM 1781 C C . ASP A 1 231 ? 35.497 -29.191 -48.696 1.00 74.12 231 ASP A C 1
ATOM 1783 O O . ASP A 1 231 ? 35.180 -28.400 -49.586 1.00 74.12 231 ASP A O 1
ATOM 1787 N N . GLY A 1 232 ? 36.776 -29.505 -48.459 1.00 72.69 232 GLY A N 1
ATOM 1788 C CA . GLY A 1 232 ? 37.913 -28.944 -49.189 1.00 72.69 232 GLY A CA 1
ATOM 1789 C C . GLY A 1 232 ? 38.357 -27.556 -48.719 1.00 72.69 232 GLY A C 1
ATOM 1790 O O . GLY A 1 232 ? 39.226 -26.961 -49.357 1.00 72.69 232 GLY A O 1
ATOM 1791 N N . THR A 1 233 ? 37.807 -27.031 -47.620 1.00 79.69 233 THR A N 1
ATOM 1792 C CA . THR A 1 233 ? 38.328 -25.829 -46.949 1.00 79.69 233 THR A CA 1
ATOM 1793 C C . THR A 1 233 ? 39.452 -26.186 -45.977 1.00 79.69 233 THR A C 1
ATOM 1795 O O . THR A 1 233 ? 39.527 -27.312 -45.491 1.00 79.69 233 THR A O 1
ATOM 1798 N N . GLN A 1 234 ? 40.353 -25.245 -45.682 1.00 80.44 234 GLN A N 1
ATOM 1799 C CA . GLN A 1 234 ? 41.349 -25.465 -44.633 1.00 80.44 234 GLN A CA 1
ATOM 1800 C C . GLN A 1 234 ? 40.654 -25.456 -43.267 1.00 80.44 234 GLN A C 1
ATOM 1802 O O . GLN A 1 234 ? 39.942 -24.511 -42.929 1.00 80.44 234 GLN A O 1
ATOM 1807 N N . ALA A 1 235 ? 40.873 -26.517 -42.496 1.00 73.94 235 ALA A N 1
ATOM 1808 C CA . ALA A 1 235 ? 40.393 -26.649 -41.135 1.00 73.94 235 ALA A CA 1
ATOM 1809 C C . ALA A 1 235 ? 40.982 -25.552 -40.251 1.00 73.94 235 ALA A C 1
ATOM 1811 O O . ALA A 1 235 ? 42.091 -25.064 -40.477 1.00 73.94 235 ALA A O 1
ATOM 1812 N N . THR A 1 236 ? 40.246 -25.186 -39.214 1.00 68.31 236 THR A N 1
ATOM 1813 C CA . THR A 1 236 ? 40.693 -24.238 -38.204 1.00 68.31 236 THR A CA 1
ATOM 1814 C C . THR A 1 236 ? 40.914 -24.947 -36.871 1.00 68.31 236 THR A C 1
ATOM 1816 O O . THR A 1 236 ? 40.227 -25.910 -36.530 1.00 68.31 236 THR A O 1
ATOM 1819 N N . GLU A 1 237 ? 41.906 -24.499 -36.103 1.00 62.22 237 GLU A N 1
ATOM 1820 C CA . GLU A 1 237 ? 42.186 -25.000 -34.760 1.00 62.22 237 GLU A CA 1
ATOM 1821 C C . GLU A 1 237 ? 42.072 -23.898 -33.702 1.00 62.22 237 GLU A C 1
ATOM 1823 O O . GLU A 1 237 ? 42.254 -22.705 -33.954 1.00 62.22 237 GLU A O 1
ATOM 1828 N N . LYS A 1 238 ? 41.769 -24.318 -32.471 1.00 53.72 238 LYS A N 1
ATOM 1829 C CA . LYS A 1 238 ? 41.722 -23.447 -31.295 1.00 53.72 238 LYS A CA 1
ATOM 1830 C C . LYS A 1 238 ? 43.043 -23.577 -30.529 1.00 53.72 238 LYS A C 1
ATOM 1832 O O . LYS A 1 238 ? 43.225 -24.542 -29.790 1.00 53.72 238 LYS A O 1
ATOM 1837 N N . VAL A 1 239 ? 43.967 -22.629 -30.691 1.00 52.75 239 VAL A N 1
ATOM 1838 C CA . VAL A 1 239 ? 45.300 -22.676 -30.054 1.00 52.75 239 VAL A CA 1
ATOM 1839 C C . VAL A 1 239 ? 45.284 -21.938 -28.707 1.00 52.75 239 VAL A C 1
ATOM 1841 O O . VAL A 1 239 ? 44.985 -20.747 -28.669 1.00 52.75 239 VAL A O 1
ATOM 1844 N N . PHE A 1 240 ? 45.626 -22.613 -27.597 1.00 53.88 240 PHE A N 1
ATOM 1845 C CA . PHE A 1 240 ? 45.805 -21.981 -26.273 1.00 53.88 240 PHE A CA 1
ATOM 1846 C C . PHE A 1 240 ? 47.092 -22.435 -25.583 1.00 53.88 240 PHE A C 1
ATOM 1848 O O . PHE A 1 240 ? 47.387 -23.630 -25.545 1.00 53.88 240 PHE A O 1
ATOM 1855 N N . LYS A 1 241 ? 47.790 -21.492 -24.940 1.00 50.97 241 LYS A N 1
ATOM 1856 C CA . LYS A 1 241 ? 48.700 -21.747 -23.813 1.00 50.97 241 LYS A CA 1
ATOM 1857 C C . LYS A 1 241 ? 48.441 -20.731 -22.693 1.00 50.97 241 LYS A C 1
ATOM 1859 O O . LYS A 1 241 ? 48.047 -19.598 -22.964 1.00 50.97 241 LYS A O 1
ATOM 1864 N N . GLN A 1 242 ? 48.616 -21.173 -21.448 1.00 44.84 242 GLN A N 1
ATOM 1865 C CA . GLN A 1 242 ? 48.417 -20.399 -20.220 1.00 44.84 242 GLN A CA 1
ATOM 1866 C C . GLN A 1 242 ? 49.752 -20.320 -19.470 1.00 44.84 242 GLN A C 1
ATOM 1868 O O . GLN A 1 242 ? 50.372 -21.358 -19.246 1.00 44.84 242 GLN A O 1
ATOM 1873 N N . GLU A 1 243 ? 50.173 -19.116 -19.081 1.00 47.44 243 GLU A N 1
ATOM 1874 C CA . GLU A 1 243 ? 51.297 -18.889 -18.162 1.00 47.44 243 GLU A CA 1
ATOM 1875 C C . GLU A 1 243 ? 50.852 -18.029 -16.969 1.00 47.44 243 GLU A C 1
ATOM 1877 O O . GLU A 1 243 ? 49.770 -17.440 -16.984 1.00 47.44 243 GLU A O 1
ATOM 1882 N N . GLU A 1 244 ? 51.704 -17.971 -15.939 1.00 35.38 244 GLU A N 1
ATOM 1883 C CA . GLU A 1 244 ? 51.475 -17.363 -14.615 1.00 35.38 244 GLU A CA 1
ATOM 1884 C C . GLU A 1 244 ? 51.015 -15.888 -14.665 1.00 35.38 244 GLU A C 1
ATOM 1886 O O . GLU A 1 244 ? 50.402 -15.424 -13.715 1.00 35.38 244 GLU A O 1
ATOM 1891 N N . ASN A 1 245 ? 51.235 -15.179 -15.786 1.00 37.88 245 ASN A N 1
ATOM 1892 C CA . ASN A 1 245 ? 50.901 -13.758 -15.977 1.00 37.88 245 ASN A CA 1
ATOM 1893 C C . ASN A 1 245 ? 50.140 -13.442 -17.294 1.00 37.88 245 ASN A C 1
ATOM 1895 O O . ASN A 1 245 ? 50.230 -12.319 -17.793 1.00 37.88 245 ASN A O 1
ATOM 1899 N N . GLY A 1 246 ? 49.415 -14.397 -17.903 1.00 50.16 246 GLY A N 1
ATOM 1900 C CA . GLY A 1 246 ? 48.497 -14.095 -19.021 1.00 50.16 246 GLY A CA 1
ATOM 1901 C C . GLY A 1 246 ? 48.302 -15.192 -20.080 1.00 50.16 246 GLY A C 1
ATOM 1902 O O . GLY A 1 246 ? 48.853 -16.290 -19.991 1.00 50.16 246 GLY A O 1
ATOM 1903 N N . LYS A 1 247 ? 47.487 -14.887 -21.106 1.00 52.09 247 LYS A N 1
ATOM 1904 C CA . LYS A 1 247 ? 47.163 -15.762 -22.257 1.00 52.09 247 LYS A CA 1
ATOM 1905 C C . LYS A 1 247 ? 47.592 -15.102 -23.576 1.00 52.09 247 LYS A C 1
ATOM 1907 O O . LYS A 1 247 ? 47.319 -13.926 -23.779 1.00 52.09 247 LYS A O 1
ATOM 1912 N N . TYR A 1 248 ? 48.228 -15.849 -24.482 1.00 53.50 248 TYR A N 1
ATOM 1913 C CA . TYR A 1 248 ? 48.691 -15.332 -25.782 1.00 53.50 248 TYR A CA 1
ATOM 1914 C C . TYR A 1 248 ? 48.642 -16.384 -26.900 1.00 53.50 248 TYR A C 1
ATOM 1916 O O . TYR A 1 248 ? 48.608 -17.588 -26.633 1.00 53.50 248 TYR A O 1
ATOM 1924 N N . ILE A 1 249 ? 48.661 -15.922 -28.158 1.00 50.47 249 ILE A N 1
ATOM 1925 C CA . ILE A 1 249 ? 48.803 -16.769 -29.355 1.00 50.47 249 ILE A CA 1
ATOM 1926 C C . ILE A 1 249 ? 50.214 -16.600 -29.935 1.00 50.47 249 ILE A C 1
ATOM 1928 O O . ILE A 1 249 ? 50.723 -15.482 -30.059 1.00 50.47 249 ILE A O 1
ATOM 1932 N N . LEU A 1 250 ? 50.852 -17.721 -30.279 1.00 51.91 250 LEU A N 1
ATOM 1933 C CA . LEU A 1 250 ? 52.144 -17.755 -30.967 1.00 51.91 250 LEU A CA 1
ATOM 1934 C C . LEU A 1 250 ? 51.939 -17.868 -32.484 1.00 51.91 250 LEU A C 1
ATOM 1936 O O . LEU A 1 250 ? 51.048 -18.584 -32.936 1.00 51.91 250 LEU A O 1
ATOM 1940 N N . ASP A 1 251 ? 52.783 -17.187 -33.253 1.00 47.75 251 ASP A N 1
ATOM 1941 C CA . ASP A 1 251 ? 52.829 -17.251 -34.707 1.00 47.75 251 ASP A CA 1
ATOM 1942 C C . ASP A 1 251 ? 53.472 -18.546 -35.205 1.00 47.75 251 ASP A C 1
ATOM 1944 O O . ASP A 1 251 ? 53.925 -19.414 -34.451 1.00 47.75 251 ASP A O 1
ATOM 1948 N N . SER A 1 252 ? 53.558 -18.649 -36.530 1.00 43.47 252 SER A N 1
ATOM 1949 C CA . SER A 1 252 ? 54.145 -19.774 -37.244 1.00 43.47 252 SER A CA 1
ATOM 1950 C C . SER A 1 252 ? 55.604 -20.091 -36.886 1.00 43.47 252 SER A C 1
ATOM 1952 O O . SER A 1 252 ? 56.048 -21.181 -37.244 1.00 43.47 252 SER A O 1
ATOM 1954 N N . ASN A 1 253 ? 56.312 -19.209 -36.179 1.00 44.94 253 ASN A N 1
ATOM 1955 C CA . ASN A 1 253 ? 57.716 -19.335 -35.790 1.00 44.94 253 ASN A CA 1
ATOM 1956 C C . ASN A 1 253 ? 57.907 -19.460 -34.266 1.00 44.94 253 ASN A C 1
ATOM 1958 O O . ASN A 1 253 ? 59.040 -19.446 -33.790 1.00 44.94 253 ASN A O 1
ATOM 1962 N N . GLY A 1 254 ? 56.820 -19.585 -33.495 1.00 50.34 254 GLY A N 1
ATOM 1963 C CA . GLY A 1 254 ? 56.879 -19.635 -32.033 1.00 50.34 254 GLY A CA 1
ATOM 1964 C C . GLY A 1 254 ? 57.097 -18.268 -31.379 1.00 50.34 254 GLY A C 1
ATOM 1965 O O . GLY A 1 254 ? 57.359 -18.213 -30.179 1.00 50.34 254 GLY A O 1
ATOM 1966 N N . ASN A 1 255 ? 56.969 -17.172 -32.134 1.00 50.81 255 ASN A N 1
ATOM 1967 C CA . ASN A 1 255 ? 56.992 -15.822 -31.582 1.00 50.81 255 ASN A CA 1
ATOM 1968 C C . ASN A 1 255 ? 55.587 -15.418 -31.150 1.00 50.81 255 ASN A C 1
ATOM 1970 O O . ASN A 1 255 ? 54.602 -15.821 -31.754 1.00 50.81 255 ASN A O 1
ATOM 1974 N N . LYS A 1 256 ? 55.468 -14.583 -30.123 1.00 53.25 256 LYS A N 1
ATOM 1975 C CA . LYS A 1 256 ? 54.183 -14.019 -29.697 1.00 53.25 256 LYS A CA 1
ATOM 1976 C C . LYS A 1 256 ? 53.588 -13.180 -30.838 1.00 53.25 256 LYS A C 1
ATOM 1978 O O . LYS A 1 256 ? 54.151 -12.141 -31.168 1.00 53.25 256 LYS A O 1
ATOM 1983 N N . GLN A 1 257 ? 52.498 -13.637 -31.462 1.00 50.97 257 GLN A N 1
ATOM 1984 C CA . GLN A 1 257 ? 51.933 -12.960 -32.639 1.00 50.97 257 GLN A CA 1
ATOM 1985 C C . GLN A 1 257 ? 50.982 -11.839 -32.246 1.00 50.97 257 GLN A C 1
ATOM 1987 O O . GLN A 1 257 ? 51.035 -10.753 -32.811 1.00 50.97 257 GLN A O 1
ATOM 1992 N N . LEU A 1 258 ? 50.098 -12.129 -31.293 1.00 45.25 258 LEU A N 1
ATOM 1993 C CA . LEU A 1 258 ? 48.986 -11.277 -30.894 1.00 45.25 258 LEU A CA 1
ATOM 1994 C C . LEU A 1 258 ? 48.693 -11.526 -29.406 1.00 45.25 258 LEU A C 1
ATOM 1996 O O . LEU A 1 258 ? 48.532 -12.674 -28.975 1.00 45.25 258 LEU A O 1
ATOM 2000 N N . ASP A 1 259 ? 48.636 -10.448 -28.623 1.00 46.69 259 ASP A N 1
ATOM 2001 C CA . ASP A 1 259 ? 47.997 -10.443 -27.304 1.00 46.69 259 ASP A CA 1
ATOM 2002 C C . ASP A 1 259 ? 46.486 -10.577 -27.529 1.00 46.69 259 ASP A C 1
ATOM 2004 O O . ASP A 1 259 ? 45.881 -9.695 -28.134 1.00 46.69 259 ASP A O 1
ATOM 2008 N N . TYR A 1 260 ? 45.883 -11.700 -27.128 1.00 49.59 260 TYR A N 1
ATOM 2009 C CA . TYR A 1 260 ? 44.480 -11.982 -27.435 1.00 49.59 260 TYR A CA 1
ATOM 2010 C C . TYR A 1 260 ? 43.568 -11.834 -26.229 1.00 49.59 260 TYR A C 1
ATOM 2012 O O . TYR A 1 260 ? 43.764 -12.510 -25.221 1.00 49.59 260 TYR A O 1
ATOM 2020 N N . ALA A 1 261 ? 42.495 -11.079 -26.469 1.00 44.72 261 ALA A N 1
ATOM 2021 C CA . ALA A 1 261 ? 41.224 -11.079 -25.766 1.00 44.72 261 ALA A CA 1
ATOM 2022 C C . ALA A 1 261 ? 41.289 -10.606 -24.314 1.00 44.72 261 ALA A C 1
ATOM 2024 O O . ALA A 1 261 ? 41.940 -11.206 -23.463 1.00 44.72 261 ALA A O 1
ATOM 2025 N N . SER A 1 262 ? 40.532 -9.553 -24.009 1.00 53.00 262 SER A N 1
ATOM 2026 C CA . SER A 1 262 ? 40.295 -9.054 -22.652 1.00 53.00 262 SER A CA 1
ATOM 2027 C C . SER A 1 262 ? 39.463 -10.042 -21.822 1.00 53.00 262 SER A C 1
ATOM 2029 O O . SER A 1 262 ? 38.394 -9.677 -21.342 1.00 53.00 262 SER A O 1
ATOM 2031 N N . VAL A 1 263 ? 39.923 -11.294 -21.670 1.00 62.50 263 VAL A N 1
ATOM 2032 C CA . VAL A 1 263 ? 39.281 -12.316 -20.836 1.00 62.50 263 VAL A CA 1
ATOM 2033 C C . VAL A 1 263 ? 38.918 -11.651 -19.518 1.00 62.50 263 VAL A C 1
ATOM 2035 O O . VAL A 1 263 ? 39.803 -11.054 -18.898 1.00 62.50 263 VAL A O 1
ATOM 2038 N N . PRO A 1 264 ? 37.633 -11.673 -19.129 1.00 72.19 264 PRO A N 1
ATOM 2039 C CA . PRO A 1 264 ? 37.239 -10.965 -17.941 1.00 72.19 264 PRO A CA 1
ATOM 2040 C C . PRO A 1 264 ? 38.000 -11.528 -16.750 1.00 72.19 264 PRO A C 1
ATOM 2042 O O . PRO A 1 264 ? 38.161 -12.744 -16.626 1.00 72.19 264 PRO A O 1
ATOM 2045 N N . MET A 1 265 ? 38.464 -10.614 -15.911 1.00 83.56 265 MET A N 1
ATOM 2046 C CA . MET A 1 265 ? 39.145 -10.897 -14.664 1.00 83.56 265 MET A CA 1
ATOM 2047 C C . MET A 1 265 ? 38.337 -11.916 -13.854 1.00 83.56 265 MET A C 1
ATOM 2049 O O . MET A 1 265 ? 37.115 -11.819 -13.771 1.00 83.56 265 MET A O 1
ATOM 2053 N N . THR A 1 266 ? 39.006 -12.892 -13.262 1.00 86.25 266 THR A N 1
ATOM 2054 C CA . THR A 1 266 ? 38.428 -13.867 -12.330 1.00 86.25 266 THR A CA 1
ATOM 2055 C C . THR A 1 266 ? 38.190 -13.241 -10.957 1.00 86.25 266 THR A C 1
ATOM 2057 O O . THR A 1 266 ? 38.694 -12.157 -10.650 1.00 86.25 266 THR A O 1
ATOM 2060 N N . THR A 1 267 ? 37.408 -13.901 -10.097 1.00 85.06 267 THR A N 1
ATOM 2061 C CA . THR A 1 267 ? 37.193 -13.405 -8.728 1.00 85.06 267 THR A CA 1
ATOM 2062 C C . THR A 1 267 ? 38.471 -13.442 -7.883 1.00 85.06 267 THR A C 1
ATOM 2064 O O . THR A 1 267 ? 38.668 -12.544 -7.061 1.00 85.06 267 THR A O 1
ATOM 2067 N N . GLU A 1 268 ? 39.371 -14.400 -8.131 1.00 86.56 268 GLU A N 1
ATOM 2068 C CA . GLU A 1 268 ? 40.744 -14.398 -7.616 1.00 86.56 268 GLU A CA 1
ATOM 2069 C C . GLU A 1 268 ? 41.530 -13.151 -8.048 1.00 86.56 268 GLU A C 1
ATOM 2071 O O . GLU A 1 268 ? 42.014 -12.414 -7.191 1.00 86.56 268 GLU A O 1
ATOM 2076 N N . GLU A 1 269 ? 41.614 -12.868 -9.350 1.00 87.44 269 GLU A N 1
ATOM 2077 C CA . GLU A 1 269 ? 42.363 -11.711 -9.866 1.00 87.44 269 GLU A CA 1
ATOM 2078 C C . GLU A 1 269 ? 41.758 -10.378 -9.383 1.00 87.44 269 GLU A C 1
ATOM 2080 O O . GLU A 1 269 ? 42.486 -9.426 -9.104 1.00 87.44 269 GLU A O 1
ATOM 2085 N N . LEU A 1 270 ? 40.431 -10.310 -9.200 1.00 89.81 270 LEU A N 1
ATOM 2086 C CA . LEU A 1 270 ? 39.761 -9.164 -8.576 1.00 89.81 270 LEU A CA 1
ATOM 2087 C C . LEU A 1 270 ? 40.226 -8.962 -7.126 1.00 89.81 270 LEU A C 1
ATOM 2089 O O . LEU A 1 270 ? 40.431 -7.824 -6.697 1.00 89.81 270 LEU A O 1
ATOM 2093 N N . ALA A 1 271 ? 40.373 -10.049 -6.364 1.00 88.44 271 ALA A N 1
ATOM 2094 C CA . ALA A 1 271 ? 40.855 -10.001 -4.988 1.00 88.44 271 ALA A CA 1
ATOM 2095 C C . ALA A 1 271 ? 42.335 -9.591 -4.922 1.00 88.44 271 ALA A C 1
ATOM 2097 O O . ALA A 1 271 ? 42.688 -8.728 -4.122 1.00 88.44 271 ALA A O 1
ATOM 2098 N N . GLU A 1 272 ? 43.179 -10.129 -5.803 1.00 89.19 272 GLU A N 1
ATOM 2099 C CA . GLU A 1 272 ? 44.596 -9.755 -5.903 1.00 89.19 272 GLU A CA 1
ATOM 2100 C C . GLU A 1 272 ? 44.770 -8.286 -6.303 1.00 89.19 272 GLU A C 1
ATOM 2102 O O . GLU A 1 272 ? 45.543 -7.547 -5.693 1.00 89.19 272 GLU A O 1
ATOM 2107 N N . ALA A 1 273 ? 44.008 -7.814 -7.292 1.00 87.00 273 ALA A N 1
ATOM 2108 C CA . ALA A 1 273 ? 44.000 -6.410 -7.681 1.00 87.00 273 ALA A CA 1
ATOM 2109 C C . ALA A 1 273 ? 43.558 -5.504 -6.517 1.00 87.00 273 ALA A C 1
ATOM 2111 O O . ALA A 1 273 ? 44.119 -4.421 -6.327 1.00 87.00 273 ALA A O 1
ATOM 2112 N N . ALA A 1 274 ? 42.607 -5.958 -5.695 1.00 86.94 274 ALA A N 1
ATOM 2113 C CA . ALA A 1 274 ? 42.188 -5.239 -4.499 1.00 86.94 274 ALA A CA 1
ATOM 2114 C C . ALA A 1 274 ? 43.284 -5.151 -3.429 1.00 86.94 274 ALA A C 1
ATOM 2116 O O . ALA A 1 274 ? 43.502 -4.075 -2.866 1.00 86.94 274 ALA A O 1
ATOM 2117 N N . GLU A 1 275 ? 44.000 -6.249 -3.174 1.00 86.75 275 GLU A N 1
ATOM 2118 C CA . GLU A 1 275 ? 45.158 -6.280 -2.269 1.00 86.75 275 GLU A CA 1
ATOM 2119 C C . GLU A 1 275 ? 46.291 -5.368 -2.762 1.00 86.75 275 GLU A C 1
ATOM 2121 O O . GLU A 1 275 ? 46.919 -4.668 -1.966 1.00 86.75 275 GLU A O 1
ATOM 2126 N N . ASN A 1 276 ? 46.476 -5.291 -4.082 1.00 88.00 276 ASN A N 1
ATOM 2127 C CA . ASN A 1 276 ? 47.442 -4.413 -4.743 1.00 88.00 276 ASN A CA 1
ATOM 2128 C C . ASN A 1 276 ? 47.014 -2.937 -4.808 1.00 88.00 276 ASN A C 1
ATOM 2130 O O . ASN A 1 276 ? 47.723 -2.107 -5.379 1.00 88.00 276 ASN A O 1
ATOM 2134 N N . GLY A 1 277 ? 45.874 -2.574 -4.219 1.00 85.50 277 GLY A N 1
ATOM 2135 C CA . GLY A 1 277 ? 45.459 -1.181 -4.115 1.00 85.50 277 GLY A CA 1
ATOM 2136 C C . GLY A 1 277 ? 44.697 -0.640 -5.332 1.00 85.50 277 GLY A C 1
ATOM 2137 O O . GLY A 1 277 ? 44.582 0.580 -5.476 1.00 85.50 277 GLY A O 1
ATOM 2138 N N . ALA A 1 278 ? 44.124 -1.501 -6.180 1.00 88.75 278 ALA A N 1
ATOM 2139 C CA . ALA A 1 278 ? 43.309 -1.067 -7.312 1.00 88.75 278 ALA A CA 1
ATOM 2140 C C . ALA A 1 278 ? 42.000 -0.389 -6.868 1.00 88.75 278 ALA A C 1
ATOM 2142 O O . ALA A 1 278 ? 41.325 -0.816 -5.929 1.00 88.75 278 ALA A O 1
ATOM 2143 N N . SER A 1 279 ? 41.617 0.673 -7.575 1.00 90.38 279 SER A N 1
ATOM 2144 C CA . SER A 1 279 ? 40.295 1.294 -7.445 1.00 90.38 279 SER A CA 1
ATOM 2145 C C . SER A 1 279 ? 39.405 0.839 -8.592 1.00 90.38 279 SER A C 1
ATOM 2147 O O . SER A 1 279 ? 39.874 0.721 -9.723 1.00 90.38 279 SER A O 1
ATOM 2149 N N . PHE A 1 280 ? 38.123 0.621 -8.313 1.00 90.62 280 PHE A N 1
ATOM 2150 C CA . PHE A 1 280 ? 37.186 0.097 -9.303 1.00 90.62 280 PHE A CA 1
ATOM 2151 C C . PHE A 1 280 ? 35.995 1.022 -9.492 1.00 90.62 280 PHE A C 1
ATOM 2153 O O . PHE A 1 280 ? 35.420 1.524 -8.523 1.00 90.62 280 PHE A O 1
ATOM 2160 N N . LYS A 1 281 ? 35.601 1.203 -10.754 1.00 89.94 281 LYS A N 1
ATOM 2161 C CA . LYS A 1 281 ? 34.309 1.788 -11.101 1.00 89.94 281 LYS A CA 1
ATOM 2162 C C . LYS A 1 281 ? 33.224 0.740 -10.849 1.00 89.94 281 LYS A C 1
ATOM 2164 O O . LYS A 1 281 ? 33.349 -0.405 -11.285 1.00 89.94 281 LYS A O 1
ATOM 2169 N N . VAL A 1 282 ? 32.179 1.140 -10.138 1.00 92.56 282 VAL A N 1
ATOM 2170 C CA . VAL A 1 282 ? 31.041 0.296 -9.785 1.00 92.56 282 VAL A CA 1
ATOM 2171 C C . VAL A 1 282 ? 29.768 0.964 -10.264 1.00 92.56 282 VAL A C 1
ATOM 2173 O O . VAL A 1 282 ? 29.469 2.091 -9.863 1.00 92.56 282 VAL A O 1
ATOM 2176 N N . TYR A 1 283 ? 29.001 0.246 -11.074 1.00 94.44 283 TYR A N 1
ATOM 2177 C CA . TYR A 1 283 ? 27.649 0.639 -11.438 1.00 94.44 283 TYR A CA 1
ATOM 2178 C C . TYR A 1 283 ? 26.686 0.040 -10.421 1.00 94.44 283 TYR A C 1
ATOM 2180 O O . TYR A 1 283 ? 26.725 -1.161 -10.173 1.00 94.44 283 TYR A O 1
ATOM 2188 N N . SER A 1 284 ? 25.824 0.844 -9.817 1.00 93.31 284 SER A N 1
ATOM 2189 C CA . SER A 1 284 ? 24.649 0.317 -9.122 1.00 93.31 284 SER A CA 1
ATOM 2190 C C . SER A 1 284 ? 23.497 0.226 -10.111 1.00 93.31 284 SER A C 1
ATOM 2192 O O . SER A 1 284 ? 23.374 1.100 -10.965 1.00 93.31 284 SER A O 1
ATOM 2194 N N . ALA A 1 285 ? 22.637 -0.775 -9.982 1.00 91.75 285 ALA A N 1
ATOM 2195 C CA . ALA A 1 285 ? 21.409 -0.895 -10.750 1.00 91.75 285 ALA A CA 1
ATOM 2196 C C . ALA A 1 285 ? 20.230 -1.116 -9.801 1.00 91.75 285 ALA A C 1
ATOM 2198 O O . ALA A 1 285 ? 20.256 -2.019 -8.960 1.00 91.75 285 ALA A O 1
ATOM 2199 N N . GLU A 1 286 ? 19.201 -0.291 -9.953 1.00 89.19 286 GLU A N 1
ATOM 2200 C CA . GLU A 1 286 ? 17.965 -0.370 -9.187 1.00 89.19 286 GLU A CA 1
ATOM 2201 C C . GLU A 1 286 ? 16.775 -0.368 -10.144 1.00 89.19 286 GLU A C 1
ATOM 2203 O O . GLU A 1 286 ? 16.673 0.475 -11.035 1.00 89.19 286 GLU A O 1
ATOM 2208 N N . SER A 1 287 ? 15.885 -1.347 -9.985 1.00 84.88 287 SER A N 1
ATOM 2209 C CA . SER A 1 287 ? 14.652 -1.398 -10.770 1.00 84.88 287 SER A CA 1
ATOM 2210 C C . SER A 1 287 ? 13.660 -0.382 -10.223 1.00 84.88 287 SER A C 1
ATOM 2212 O O . SER A 1 287 ? 13.402 -0.351 -9.023 1.00 84.88 287 SER A O 1
ATOM 2214 N N . TYR A 1 288 ? 13.065 0.408 -11.106 1.00 81.94 288 TYR A N 1
ATOM 2215 C CA . TYR A 1 288 ? 11.998 1.335 -10.761 1.00 81.94 288 TYR A CA 1
ATOM 2216 C C . TYR A 1 288 ? 10.895 1.290 -11.819 1.00 81.94 288 TYR A C 1
ATOM 2218 O O . TYR A 1 288 ? 11.082 0.785 -12.928 1.00 81.94 288 TYR A O 1
ATOM 2226 N N . THR A 1 289 ? 9.718 1.805 -11.467 1.00 81.88 289 THR A N 1
ATOM 2227 C CA . THR A 1 289 ? 8.649 2.020 -12.447 1.00 81.88 289 THR A CA 1
ATOM 2228 C C . THR A 1 289 ? 8.847 3.395 -13.058 1.00 81.88 289 THR A C 1
ATOM 2230 O O . THR A 1 289 ? 8.730 4.402 -12.360 1.00 81.88 289 THR A O 1
ATOM 2233 N N . LYS A 1 290 ? 9.168 3.440 -14.350 1.00 84.19 290 LYS A N 1
ATOM 2234 C CA . LYS A 1 290 ? 9.197 4.685 -15.108 1.00 84.19 290 LYS A CA 1
ATOM 2235 C C . LYS A 1 290 ? 7.775 5.012 -15.534 1.00 84.19 290 LYS A C 1
ATOM 2237 O O . LYS A 1 290 ? 7.104 4.176 -16.134 1.00 84.19 290 LYS A O 1
ATOM 2242 N N . GLU A 1 291 ? 7.343 6.225 -15.217 1.00 88.50 291 GLU A N 1
ATOM 2243 C CA . GLU A 1 291 ? 6.070 6.770 -15.670 1.00 88.50 291 GLU A CA 1
ATOM 2244 C C . GLU A 1 291 ? 6.337 7.914 -16.649 1.00 88.50 291 GLU A C 1
ATOM 2246 O O . GLU A 1 291 ? 7.105 8.831 -16.345 1.00 88.50 291 GLU A O 1
ATOM 2251 N N . VAL A 1 292 ? 5.739 7.842 -17.836 1.00 87.56 292 VAL A N 1
ATOM 2252 C CA . VAL A 1 292 ? 5.804 8.900 -18.851 1.00 87.56 292 VAL A CA 1
ATOM 2253 C C . VAL A 1 292 ? 4.398 9.426 -19.070 1.00 87.56 292 VAL A C 1
ATOM 2255 O O . VAL A 1 292 ? 3.494 8.655 -19.374 1.00 87.56 292 VAL A O 1
ATOM 2258 N N . GLN A 1 293 ? 4.223 10.732 -18.894 1.00 89.56 293 GLN A N 1
ATOM 2259 C CA . GLN A 1 293 ? 2.944 11.420 -19.044 1.00 89.56 293 GLN A CA 1
ATOM 2260 C C . GLN A 1 293 ? 2.754 11.898 -20.488 1.00 89.56 293 GLN A C 1
ATOM 2262 O O . GLN A 1 293 ? 3.699 12.362 -21.130 1.00 89.56 293 GLN A O 1
ATOM 2267 N N . PHE A 1 294 ? 1.519 11.818 -20.974 1.00 85.50 294 PHE A N 1
ATOM 2268 C CA . PHE A 1 294 ? 1.101 12.236 -22.309 1.00 85.50 294 PHE A CA 1
ATOM 2269 C C . PHE A 1 294 ? -0.088 13.187 -22.205 1.00 85.50 294 PHE A C 1
ATOM 2271 O O . PHE A 1 294 ? -0.967 13.010 -21.359 1.00 85.50 294 PHE A O 1
ATOM 2278 N N . HIS A 1 295 ? -0.127 14.177 -23.094 1.00 90.06 295 HIS A N 1
ATOM 2279 C CA . HIS A 1 295 ? -1.197 15.162 -23.156 1.00 90.06 295 HIS A CA 1
ATOM 2280 C C . HIS A 1 295 ? -1.469 15.570 -24.603 1.00 90.06 295 HIS A C 1
ATOM 2282 O O . HIS A 1 295 ? -0.535 15.869 -25.350 1.00 90.06 295 HIS A O 1
ATOM 2288 N N . TYR A 1 296 ? -2.743 15.584 -24.985 1.00 89.69 296 TYR A N 1
ATOM 2289 C CA . TYR A 1 296 ? -3.212 16.022 -26.294 1.00 89.69 296 TYR A CA 1
ATOM 2290 C C . TYR A 1 296 ? -4.415 16.945 -26.117 1.00 89.69 296 TYR A C 1
ATOM 2292 O O . TYR A 1 296 ? -5.426 16.525 -25.561 1.00 89.69 296 TYR A O 1
ATOM 2300 N N . ASP A 1 297 ? -4.330 18.175 -26.617 1.00 88.44 297 ASP A N 1
ATOM 2301 C CA . ASP A 1 297 ? -5.393 19.179 -26.467 1.00 88.44 297 ASP A CA 1
ATOM 2302 C C . ASP A 1 297 ? -6.521 19.056 -27.503 1.00 88.44 297 ASP A C 1
ATOM 2304 O O . ASP A 1 297 ? -7.634 19.527 -27.278 1.00 88.44 297 ASP A O 1
ATOM 2308 N N . ASP A 1 298 ? -6.250 18.420 -28.640 1.00 89.12 298 ASP A N 1
ATOM 2309 C CA . ASP A 1 298 ? -7.069 18.443 -29.858 1.00 89.12 298 ASP A CA 1
ATOM 2310 C C . ASP A 1 298 ? -7.330 17.034 -30.432 1.00 89.12 298 ASP A C 1
ATOM 2312 O O . ASP A 1 298 ? -7.656 16.880 -31.615 1.00 89.12 298 ASP A O 1
ATOM 2316 N N . ALA A 1 299 ? -7.191 15.988 -29.610 1.00 92.31 299 ALA A N 1
ATOM 2317 C CA . ALA A 1 299 ? -7.368 14.608 -30.050 1.00 92.31 299 ALA A CA 1
ATOM 2318 C C . ALA A 1 299 ? -8.794 14.361 -30.566 1.00 92.31 299 ALA A C 1
ATOM 2320 O O . ALA A 1 299 ? -9.767 14.949 -30.095 1.00 92.31 299 ALA A O 1
ATOM 2321 N N . GLN A 1 300 ? -8.946 13.445 -31.518 1.00 93.19 300 GLN A N 1
ATOM 2322 C CA . GLN A 1 300 ? -10.253 12.999 -32.001 1.00 93.19 300 GLN A CA 1
ATOM 2323 C C . GLN A 1 300 ? -10.560 11.614 -31.443 1.00 93.19 300 GLN A C 1
ATOM 2325 O O . GLN A 1 300 ? -9.752 10.693 -31.560 1.00 93.19 300 GLN A O 1
ATOM 2330 N N . ILE A 1 301 ? -11.746 11.455 -30.861 1.00 93.38 301 ILE A N 1
ATOM 2331 C CA . ILE A 1 301 ? -12.224 10.183 -30.320 1.00 93.38 301 ILE A CA 1
ATOM 2332 C C . ILE A 1 301 ? -13.399 9.696 -31.163 1.00 93.38 301 ILE A C 1
ATOM 2334 O O . ILE A 1 301 ? -14.350 10.436 -31.410 1.00 93.38 301 ILE A O 1
ATOM 2338 N N . THR A 1 302 ? -13.347 8.433 -31.584 1.00 93.56 302 THR A N 1
ATOM 2339 C CA . THR A 1 302 ? -14.464 7.760 -32.257 1.00 93.56 302 THR A CA 1
ATOM 2340 C C . THR A 1 302 ? -15.147 6.811 -31.283 1.00 93.56 302 THR A C 1
ATOM 2342 O O . THR A 1 302 ? -14.497 5.959 -30.676 1.00 93.56 302 THR A O 1
ATOM 2345 N N . SER A 1 303 ? -16.464 6.940 -31.134 1.00 90.25 303 SER A N 1
ATOM 2346 C CA . SER A 1 303 ? -17.278 6.010 -30.348 1.00 90.25 303 SER A CA 1
ATOM 2347 C C . SER A 1 303 ? -17.480 4.679 -31.079 1.00 90.25 303 SER A C 1
ATOM 2349 O O . SER A 1 303 ? -17.571 4.643 -32.304 1.00 90.25 303 SER A O 1
ATOM 2351 N N . ALA A 1 304 ? -17.644 3.591 -30.326 1.00 89.31 304 ALA A N 1
ATOM 2352 C CA . ALA A 1 304 ? -17.893 2.247 -30.853 1.00 89.31 304 ALA A CA 1
ATOM 2353 C C . ALA A 1 304 ? -19.255 2.100 -31.560 1.00 89.31 304 ALA A C 1
ATOM 2355 O O . ALA A 1 304 ? -19.483 1.119 -32.261 1.00 89.31 304 ALA A O 1
ATOM 2356 N N . ASN A 1 305 ? -20.163 3.074 -31.390 1.00 84.75 305 ASN A N 1
ATOM 2357 C CA . ASN A 1 305 ? -21.503 3.110 -31.995 1.00 84.75 305 ASN A CA 1
ATOM 2358 C C . ASN A 1 305 ? -22.354 1.846 -31.739 1.00 84.75 305 ASN A C 1
ATOM 2360 O O . ASN A 1 305 ? -23.301 1.561 -32.465 1.00 84.75 305 ASN A O 1
ATOM 2364 N N . ASP A 1 306 ? -22.048 1.116 -30.668 1.00 87.88 306 ASP A N 1
ATOM 2365 C CA . ASP A 1 306 ? -22.720 -0.099 -30.194 1.00 87.88 306 ASP A CA 1
ATOM 2366 C C . ASP A 1 306 ? -23.822 0.193 -29.155 1.00 87.88 306 ASP A C 1
ATOM 2368 O O . ASP A 1 306 ? -24.415 -0.720 -28.584 1.00 87.88 306 ASP A O 1
ATOM 2372 N N . GLY A 1 307 ? -24.105 1.474 -28.903 1.00 82.44 307 GLY A N 1
ATOM 2373 C CA . GLY A 1 307 ? -25.079 1.927 -27.911 1.00 82.44 307 GLY A CA 1
ATOM 2374 C C . GLY A 1 307 ? -24.577 1.895 -26.464 1.00 82.44 307 GLY A C 1
ATOM 2375 O O . GLY A 1 307 ? -25.313 2.322 -25.579 1.00 82.44 307 GLY A O 1
ATOM 2376 N N . THR A 1 308 ? -23.339 1.451 -26.198 1.00 84.06 308 THR A N 1
ATOM 2377 C CA . THR A 1 308 ? -22.787 1.391 -24.831 1.00 84.06 308 THR A CA 1
ATOM 2378 C C . THR A 1 308 ? -22.088 2.684 -24.403 1.00 84.06 308 THR A C 1
ATOM 2380 O O . THR A 1 308 ? -21.678 2.806 -23.251 1.00 84.06 308 THR A O 1
ATOM 2383 N N . GLY A 1 309 ? -21.911 3.636 -25.327 1.00 83.56 309 GLY A N 1
ATOM 2384 C CA . GLY A 1 309 ? -21.158 4.875 -25.094 1.00 83.56 309 GLY A CA 1
ATOM 2385 C C . GLY A 1 309 ? -19.641 4.676 -25.006 1.00 83.56 309 GLY A C 1
ATOM 2386 O O . GLY A 1 309 ? -18.931 5.589 -24.594 1.00 83.56 309 GLY A O 1
ATOM 2387 N N . ARG A 1 310 ? -19.135 3.493 -25.378 1.00 90.25 310 ARG A N 1
ATOM 2388 C CA . ARG A 1 310 ? -17.707 3.167 -25.328 1.00 90.25 310 ARG A CA 1
ATOM 2389 C C . ARG A 1 310 ? -16.931 3.875 -26.441 1.00 90.25 310 ARG A C 1
ATOM 2391 O O . ARG A 1 310 ? -17.430 4.018 -27.557 1.00 90.25 310 ARG A O 1
ATOM 2398 N N . TYR A 1 311 ? -15.693 4.265 -26.155 1.00 93.38 311 TYR A N 1
ATOM 2399 C CA . TYR A 1 311 ? -14.746 4.757 -27.159 1.00 93.38 311 TYR A CA 1
ATOM 2400 C C . TYR A 1 311 ? -13.993 3.602 -27.835 1.00 93.38 311 TYR A C 1
ATOM 2402 O O . TYR A 1 311 ? -13.606 2.646 -27.167 1.00 93.38 311 TYR A O 1
ATOM 2410 N N . ASP A 1 312 ? -13.796 3.687 -29.150 1.00 94.56 312 ASP A N 1
ATOM 2411 C CA . ASP A 1 312 ? -13.193 2.625 -29.973 1.00 94.56 312 ASP A CA 1
ATOM 2412 C C . ASP A 1 312 ? -11.834 3.038 -30.549 1.00 94.56 312 ASP A C 1
ATOM 2414 O O . ASP A 1 312 ? -10.900 2.240 -30.578 1.00 94.56 312 ASP A O 1
ATOM 2418 N N . TYR A 1 313 ? -11.680 4.308 -30.934 1.00 94.94 313 TYR A N 1
ATOM 2419 C CA . TYR A 1 313 ? -10.422 4.825 -31.476 1.00 94.94 313 TYR A CA 1
ATOM 2420 C C . TYR A 1 313 ? -10.081 6.204 -30.923 1.00 94.94 313 TYR A C 1
ATOM 2422 O O . TYR A 1 313 ? -10.969 7.035 -30.721 1.00 94.94 313 TYR A O 1
ATOM 2430 N N . ILE A 1 314 ? -8.783 6.450 -30.755 1.00 94.88 314 ILE A N 1
ATOM 2431 C CA . ILE A 1 314 ? -8.195 7.773 -30.537 1.00 94.88 314 ILE A CA 1
ATOM 2432 C C . ILE A 1 314 ? -7.303 8.126 -31.726 1.00 94.88 314 ILE A C 1
ATOM 2434 O O . ILE A 1 314 ? -6.567 7.282 -32.232 1.00 94.88 314 ILE A O 1
ATOM 2438 N N . THR A 1 315 ? -7.383 9.370 -32.184 1.00 94.44 315 THR A N 1
ATOM 2439 C CA . THR A 1 315 ? -6.540 9.922 -33.245 1.00 94.44 315 THR A CA 1
ATOM 2440 C C . THR A 1 315 ? -5.868 11.196 -32.750 1.00 94.44 315 THR A C 1
ATOM 2442 O O . THR A 1 315 ? -6.553 12.097 -32.270 1.00 94.44 315 THR A O 1
ATOM 2445 N N . PHE A 1 316 ? -4.544 11.279 -32.856 1.00 91.88 316 PHE A N 1
ATOM 2446 C CA . PHE A 1 316 ? -3.751 12.406 -32.359 1.00 91.88 316 PHE A CA 1
ATOM 2447 C C . PHE A 1 316 ? -2.495 12.624 -33.212 1.00 91.88 316 PHE A C 1
ATOM 2449 O O . PHE A 1 316 ? -2.051 11.723 -33.922 1.00 91.88 316 PHE A O 1
ATOM 2456 N N . TYR A 1 317 ? -1.905 13.816 -33.133 1.00 89.62 317 TYR A N 1
ATOM 2457 C CA . TYR A 1 317 ? -0.575 14.089 -33.686 1.00 89.62 317 TYR A CA 1
ATOM 2458 C C . TYR A 1 317 ? 0.477 13.967 -32.586 1.00 89.62 317 TYR A C 1
ATOM 2460 O O . TYR A 1 317 ? 0.298 14.512 -31.492 1.00 89.62 317 TYR A O 1
ATOM 2468 N N . THR A 1 318 ? 1.559 13.247 -32.876 1.00 86.00 318 THR A N 1
ATOM 2469 C CA . THR A 1 318 ? 2.701 13.071 -31.973 1.00 86.00 318 THR A CA 1
ATOM 2470 C C . THR A 1 318 ? 3.481 14.377 -31.803 1.00 86.00 318 THR A C 1
ATOM 2472 O O . THR A 1 318 ? 3.335 15.314 -32.588 1.00 86.00 318 THR A O 1
ATOM 2475 N N . ALA A 1 319 ? 4.308 14.458 -30.757 1.00 81.06 319 ALA A N 1
ATOM 2476 C CA . ALA A 1 319 ? 5.032 15.685 -30.412 1.00 81.06 319 ALA A CA 1
ATOM 2477 C C . ALA A 1 319 ? 6.000 16.156 -31.515 1.00 81.06 319 ALA A C 1
ATOM 2479 O O . ALA A 1 319 ? 6.184 17.353 -31.697 1.00 81.06 319 ALA A O 1
ATOM 2480 N N . ASP A 1 320 ? 6.583 15.230 -32.280 1.00 83.69 320 ASP A N 1
ATOM 2481 C CA . ASP A 1 320 ? 7.453 15.520 -33.428 1.00 83.69 320 ASP A CA 1
ATOM 2482 C C . ASP A 1 320 ? 6.690 16.052 -34.655 1.00 83.69 320 ASP A C 1
ATOM 2484 O O . ASP A 1 320 ? 7.294 16.638 -35.549 1.00 83.69 320 ASP A O 1
ATOM 2488 N N . GLN A 1 321 ? 5.366 15.873 -34.690 1.00 87.50 321 GLN A N 1
ATOM 2489 C CA . GLN A 1 321 ? 4.477 16.324 -35.766 1.00 87.50 321 GLN A CA 1
ATOM 2490 C C . GLN A 1 321 ? 3.781 17.654 -35.438 1.00 87.50 321 GLN A C 1
ATOM 2492 O O . GLN A 1 321 ? 2.834 18.045 -36.128 1.00 87.50 321 GLN A O 1
ATOM 2497 N N . ARG A 1 322 ? 4.230 18.349 -34.385 1.00 86.69 322 ARG A N 1
ATOM 2498 C CA . ARG A 1 322 ? 3.673 19.625 -33.924 1.00 86.69 322 ARG A CA 1
ATOM 2499 C C . ARG A 1 322 ? 4.720 20.722 -33.899 1.00 86.69 322 ARG A C 1
ATOM 2501 O O . ARG A 1 322 ? 5.898 20.482 -33.639 1.00 86.69 322 ARG A O 1
ATOM 2508 N N . ASP A 1 323 ? 4.267 21.944 -34.142 1.00 85.88 323 ASP A N 1
ATOM 2509 C CA . ASP A 1 323 ? 5.099 23.124 -33.970 1.00 85.88 323 ASP A CA 1
ATOM 2510 C C . ASP A 1 323 ? 5.393 23.338 -32.467 1.00 85.88 323 ASP 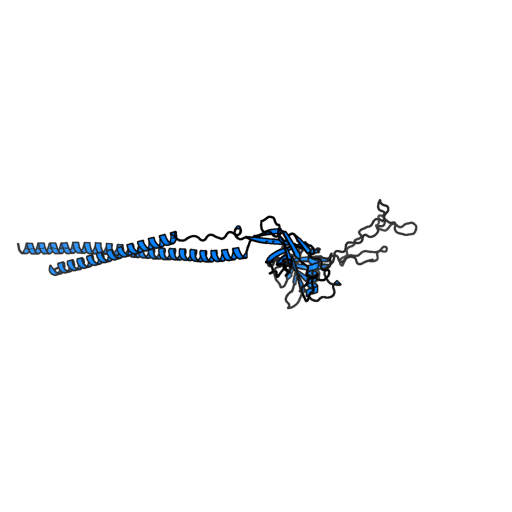A C 1
ATOM 2512 O O . ASP A 1 323 ? 4.463 23.430 -31.662 1.00 85.88 323 ASP A O 1
ATOM 2516 N N . PRO A 1 324 ? 6.671 23.427 -32.054 1.00 84.00 324 PRO A N 1
ATOM 2517 C CA . PRO A 1 324 ? 7.049 23.475 -30.641 1.00 84.00 324 PRO A CA 1
ATOM 2518 C C . PRO A 1 324 ? 6.685 24.794 -29.943 1.00 84.00 324 PRO A C 1
ATOM 2520 O O . PRO A 1 324 ? 6.812 24.887 -28.723 1.00 84.00 324 PRO A O 1
ATOM 2523 N N . VAL A 1 325 ? 6.281 25.826 -30.692 1.00 83.94 325 VAL A N 1
ATOM 2524 C CA . VAL A 1 325 ? 5.922 27.148 -30.160 1.00 83.94 325 VAL A CA 1
ATOM 2525 C C . VAL A 1 325 ? 4.407 27.309 -30.077 1.00 83.94 325 VAL A C 1
ATOM 2527 O O . VAL A 1 325 ? 3.900 27.858 -29.102 1.00 83.94 325 VAL A O 1
ATOM 2530 N N . THR A 1 326 ? 3.687 26.855 -31.099 1.00 83.69 326 THR A N 1
ATOM 2531 C CA . THR A 1 326 ? 2.237 27.050 -31.234 1.00 83.69 326 THR A CA 1
ATOM 2532 C C . THR A 1 326 ? 1.417 25.822 -30.844 1.00 83.69 326 THR A C 1
ATOM 2534 O O . THR A 1 326 ? 0.249 25.979 -30.511 1.00 83.69 326 THR A O 1
ATOM 2537 N N . GLY A 1 327 ? 2.002 24.619 -30.848 1.00 80.31 327 GLY A N 1
ATOM 2538 C CA . GLY A 1 327 ? 1.316 23.360 -30.528 1.00 80.31 327 GLY A CA 1
ATOM 2539 C C . GLY A 1 327 ? 0.423 22.819 -31.651 1.00 80.31 327 GLY A C 1
ATOM 2540 O O . GLY A 1 327 ? -0.093 21.704 -31.546 1.00 80.31 327 GLY A O 1
ATOM 2541 N N . GLU A 1 328 ? 0.270 23.570 -32.739 1.00 85.12 328 GLU A N 1
ATOM 2542 C CA . GLU A 1 328 ? -0.524 23.182 -33.901 1.00 85.12 328 GLU A CA 1
ATOM 2543 C C . GLU A 1 328 ? 0.167 22.065 -34.708 1.00 85.12 328 GLU A C 1
ATOM 2545 O O . GLU A 1 328 ? 1.405 22.001 -34.751 1.00 85.12 328 GLU A O 1
ATOM 2550 N N . PRO A 1 329 ? -0.596 21.176 -35.370 1.00 86.38 329 PRO A N 1
ATOM 2551 C CA . PRO A 1 329 ? -0.035 20.200 -36.299 1.00 86.38 329 PRO A CA 1
ATOM 2552 C C . PRO A 1 329 ? 0.721 20.876 -37.455 1.00 86.38 329 PRO A C 1
ATOM 2554 O O . PRO A 1 329 ? 0.272 21.883 -38.003 1.00 86.38 329 PRO A O 1
ATOM 2557 N N . LEU A 1 330 ? 1.854 20.299 -37.867 1.00 88.44 330 LEU A N 1
ATOM 2558 C CA . LEU A 1 330 ? 2.616 20.761 -39.037 1.00 88.44 330 LEU A CA 1
ATOM 2559 C C . LEU A 1 330 ? 1.810 20.594 -40.345 1.00 88.44 330 LEU A C 1
ATOM 2561 O O . LEU A 1 330 ? 0.936 19.736 -40.447 1.00 88.44 330 LEU A O 1
ATOM 2565 N N . GLU A 1 331 ? 2.138 21.367 -41.388 1.00 87.25 331 GLU A N 1
ATOM 2566 C CA . GLU A 1 331 ? 1.399 21.381 -42.672 1.00 87.25 331 GLU A CA 1
ATOM 2567 C C . GLU A 1 331 ? 1.305 19.996 -43.350 1.00 87.25 331 GLU A C 1
ATOM 2569 O O . GLU A 1 331 ? 0.327 19.687 -44.029 1.00 87.25 331 GLU A O 1
ATOM 2574 N N . ASN A 1 332 ? 2.303 19.136 -43.136 1.00 86.56 332 ASN A N 1
ATOM 2575 C CA . ASN A 1 332 ? 2.374 17.764 -43.641 1.00 86.56 332 ASN A CA 1
ATOM 2576 C C . ASN A 1 332 ? 2.216 16.699 -42.541 1.00 86.56 332 ASN A C 1
ATOM 2578 O O . ASN A 1 332 ? 2.590 15.544 -42.761 1.00 86.56 332 ASN A O 1
ATOM 2582 N N . ALA A 1 333 ? 1.702 17.077 -41.369 1.00 87.25 333 ALA A N 1
ATOM 2583 C CA . ALA A 1 333 ? 1.553 16.172 -40.243 1.00 87.25 333 ALA A CA 1
ATOM 2584 C C . ALA A 1 333 ? 0.591 15.027 -40.577 1.00 87.25 333 ALA A C 1
ATOM 2586 O O . ALA A 1 333 ? -0.512 15.224 -41.093 1.00 87.25 333 ALA A O 1
ATOM 2587 N N . THR A 1 334 ? 0.998 13.808 -40.240 1.00 90.06 334 THR A N 1
ATOM 2588 C CA . THR A 1 334 ? 0.152 12.618 -40.362 1.00 90.06 334 THR A CA 1
ATOM 2589 C C . THR A 1 334 ? -0.310 12.179 -38.979 1.00 90.06 334 THR A C 1
ATOM 2591 O O . THR A 1 334 ? 0.543 11.864 -38.146 1.00 90.06 334 THR A O 1
ATOM 2594 N N . PRO A 1 335 ? -1.625 12.137 -38.703 1.00 90.75 335 PRO A N 1
ATOM 2595 C CA . PRO A 1 335 ? -2.104 11.728 -37.396 1.00 90.75 335 PRO A CA 1
ATOM 2596 C C . PRO A 1 335 ? -1.945 10.219 -37.204 1.00 90.75 335 PRO A C 1
ATOM 2598 O O . PRO A 1 335 ? -2.101 9.423 -38.134 1.00 90.75 335 PRO A O 1
ATOM 2601 N N . VAL A 1 336 ? -1.698 9.824 -3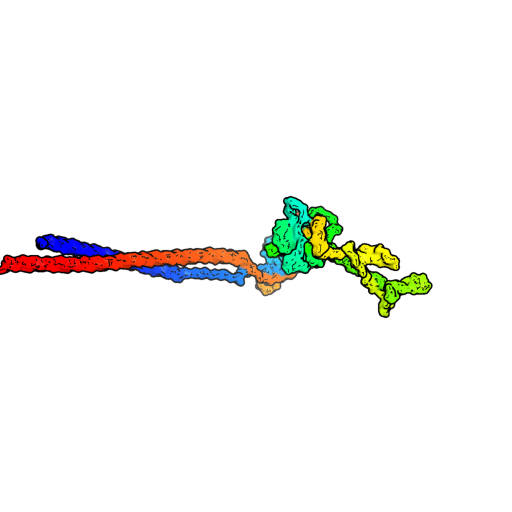5.963 1.00 91.94 336 VAL A N 1
ATOM 2602 C CA . VAL A 1 336 ? -1.673 8.435 -35.521 1.00 91.94 336 VAL A CA 1
ATOM 2603 C C . VAL A 1 336 ? -3.068 8.058 -35.039 1.00 91.94 336 VAL A C 1
ATOM 2605 O O . VAL A 1 336 ? -3.674 8.789 -34.262 1.00 91.94 336 VAL A O 1
ATOM 2608 N N . THR A 1 337 ? -3.591 6.922 -35.507 1.00 94.69 337 THR A N 1
ATOM 2609 C CA . THR A 1 337 ? -4.875 6.368 -35.055 1.00 94.69 337 THR A CA 1
ATOM 2610 C C . THR A 1 337 ? -4.638 5.068 -34.299 1.00 94.69 337 THR A C 1
ATOM 2612 O O . THR A 1 337 ? -4.124 4.105 -34.867 1.00 94.69 337 THR A O 1
ATOM 2615 N N . CYS A 1 338 ? -5.060 5.025 -33.039 1.00 94.50 338 CYS A N 1
ATOM 2616 C CA . CYS A 1 338 ? -4.891 3.877 -32.158 1.00 94.50 338 CYS A CA 1
ATOM 2617 C C . CYS A 1 338 ? -6.247 3.317 -31.730 1.00 94.50 338 CYS A C 1
ATOM 2619 O O . CYS A 1 338 ? -7.176 4.064 -31.415 1.00 94.50 338 CYS A O 1
ATOM 2621 N N . LYS A 1 339 ? -6.348 1.985 -31.684 1.00 95.50 339 LYS A N 1
ATOM 2622 C CA . LYS A 1 339 ? -7.521 1.304 -31.133 1.00 95.50 339 LYS A CA 1
ATOM 2623 C C . LYS A 1 339 ? -7.493 1.376 -29.609 1.00 95.50 339 LYS A C 1
ATOM 2625 O O . LYS A 1 339 ? -6.486 1.024 -28.996 1.00 95.50 339 LYS A O 1
ATOM 2630 N N . LEU A 1 340 ? -8.609 1.780 -29.016 1.00 95.94 340 LEU A N 1
ATOM 2631 C CA . LEU A 1 340 ? -8.795 1.816 -27.575 1.00 95.94 340 LEU A CA 1
ATOM 2632 C C . LEU A 1 340 ? -9.315 0.470 -27.069 1.00 95.94 340 LEU A C 1
ATOM 2634 O O . LEU A 1 340 ? -10.249 -0.120 -27.611 1.00 95.94 340 LEU A O 1
ATOM 2638 N N . THR A 1 341 ? -8.721 -0.001 -25.980 1.00 94.62 341 THR A N 1
ATOM 2639 C CA . THR A 1 341 ? -9.181 -1.164 -25.227 1.00 94.62 341 THR A CA 1
ATOM 2640 C C . THR A 1 341 ? -9.699 -0.693 -23.880 1.00 94.62 341 THR A C 1
ATOM 2642 O O . THR A 1 341 ? -8.959 -0.112 -23.086 1.00 94.62 341 THR A O 1
ATOM 2645 N N . GLN A 1 342 ? -10.981 -0.944 -23.623 1.00 93.31 342 GLN A N 1
ATOM 2646 C CA . GLN A 1 342 ? -11.600 -0.675 -22.332 1.00 93.31 342 GLN A CA 1
ATOM 2647 C C . GLN A 1 342 ? -11.153 -1.730 -21.316 1.00 93.31 342 GLN A C 1
ATOM 2649 O O . GLN A 1 342 ? -11.262 -2.930 -21.572 1.00 93.31 342 GLN A O 1
ATOM 2654 N N . GLN A 1 343 ? -10.689 -1.281 -20.157 1.00 89.69 343 GLN A N 1
ATOM 2655 C CA . GLN A 1 343 ? -10.328 -2.122 -19.025 1.00 89.69 343 GLN A CA 1
ATOM 2656 C C . GLN A 1 343 ? -11.055 -1.651 -17.769 1.00 89.69 343 GLN A C 1
ATOM 2658 O O . GLN A 1 343 ? -11.292 -0.459 -17.570 1.00 89.69 343 GLN A O 1
ATOM 2663 N N . THR A 1 344 ? -11.401 -2.603 -16.910 1.00 89.44 344 THR A N 1
ATOM 2664 C CA . THR A 1 344 ? -11.849 -2.324 -15.548 1.00 89.44 344 THR A CA 1
ATOM 2665 C C . THR A 1 344 ? -10.651 -2.520 -14.637 1.00 89.44 344 THR A C 1
ATOM 2667 O O . THR A 1 344 ? -10.147 -3.636 -14.517 1.00 89.44 344 THR A O 1
ATOM 2670 N N . VAL A 1 345 ? -10.180 -1.435 -14.032 1.00 88.00 345 VAL A N 1
ATOM 2671 C CA . VAL A 1 345 ? -9.054 -1.449 -13.093 1.00 88.00 345 VAL A CA 1
ATOM 2672 C C . VAL A 1 345 ? -9.546 -1.091 -11.698 1.00 88.00 345 VAL A C 1
ATOM 2674 O O . VAL A 1 345 ? -10.589 -0.449 -11.553 1.00 88.00 345 VAL A O 1
ATOM 2677 N N . GLN A 1 346 ? -8.813 -1.518 -10.673 1.00 87.12 346 GLN A N 1
ATOM 2678 C CA . GLN A 1 346 ? -9.101 -1.138 -9.294 1.00 87.12 346 GLN A CA 1
ATOM 2679 C C . GLN A 1 346 ? -8.944 0.380 -9.126 1.00 87.12 346 GLN A C 1
ATOM 2681 O O . GLN A 1 346 ? -8.049 0.993 -9.710 1.00 87.12 346 GLN A O 1
ATOM 2686 N N . ASP A 1 347 ? -9.857 0.987 -8.374 1.00 89.12 347 ASP A N 1
ATOM 2687 C CA . ASP A 1 347 ? -9.802 2.402 -8.026 1.00 89.12 347 ASP A CA 1
ATOM 2688 C C . ASP A 1 347 ? -9.216 2.551 -6.619 1.00 89.12 347 ASP A C 1
ATOM 2690 O O . ASP A 1 347 ? -9.948 2.566 -5.626 1.00 89.12 347 ASP A O 1
ATOM 2694 N N . ASP A 1 348 ? -7.883 2.569 -6.549 1.00 85.44 348 ASP A N 1
ATOM 2695 C CA . ASP A 1 348 ? -7.141 2.573 -5.284 1.00 85.44 348 ASP A CA 1
ATOM 2696 C C . ASP A 1 348 ? -7.467 3.810 -4.437 1.00 85.44 348 ASP A C 1
ATOM 2698 O O . ASP A 1 348 ? -7.721 3.668 -3.245 1.00 85.44 348 ASP A O 1
ATOM 2702 N N . ASP A 1 349 ? -7.601 4.992 -5.048 1.00 84.81 349 ASP A N 1
ATOM 2703 C CA . ASP A 1 349 ? -7.951 6.229 -4.336 1.00 84.81 349 ASP A CA 1
ATOM 2704 C C . ASP A 1 349 ? -9.334 6.128 -3.669 1.00 84.81 349 ASP A C 1
ATOM 2706 O O . ASP A 1 349 ? -9.526 6.512 -2.510 1.00 84.81 349 ASP A O 1
ATOM 2710 N N . ALA A 1 350 ? -10.320 5.584 -4.390 1.00 88.94 350 ALA A N 1
ATOM 2711 C CA . ALA A 1 350 ? -11.668 5.396 -3.862 1.00 88.94 350 ALA A CA 1
ATOM 2712 C C . ALA A 1 350 ? -11.711 4.321 -2.762 1.00 88.94 350 ALA A C 1
ATOM 2714 O O . ALA A 1 350 ? -12.454 4.462 -1.783 1.00 88.94 350 ALA A O 1
ATOM 2715 N N . PHE A 1 351 ? -10.917 3.257 -2.910 1.00 88.50 351 PHE A N 1
ATOM 2716 C CA . PHE A 1 351 ? -10.775 2.214 -1.899 1.00 88.50 351 PHE A CA 1
ATOM 2717 C C . PHE A 1 351 ? -10.091 2.737 -0.630 1.00 88.50 351 PHE A C 1
ATOM 2719 O O . PHE A 1 351 ? -10.598 2.502 0.470 1.00 88.50 351 PHE A O 1
ATOM 2726 N N . ASP A 1 352 ? -9.004 3.494 -0.763 1.00 89.25 352 ASP A N 1
ATOM 2727 C CA . ASP A 1 352 ? -8.258 4.074 0.355 1.00 89.25 352 ASP A CA 1
ATOM 2728 C C . ASP A 1 352 ? -9.120 5.067 1.143 1.00 89.25 352 ASP A C 1
ATOM 2730 O O . ASP A 1 352 ? -9.189 4.990 2.373 1.00 89.25 352 ASP A O 1
ATOM 2734 N N . ALA A 1 353 ? -9.887 5.921 0.456 1.00 90.62 353 ALA A N 1
ATOM 2735 C CA . ALA A 1 353 ? -10.850 6.819 1.099 1.00 90.62 353 ALA A CA 1
ATOM 2736 C C . ALA A 1 353 ? -11.948 6.055 1.873 1.00 90.62 353 ALA A C 1
ATOM 2738 O O . ALA A 1 353 ? -12.359 6.440 2.979 1.00 90.62 353 ALA A O 1
ATOM 2739 N N . ALA A 1 354 ? -12.430 4.936 1.321 1.00 92.94 354 ALA A N 1
ATOM 2740 C CA . ALA A 1 354 ? -13.387 4.074 2.008 1.00 92.94 354 ALA A CA 1
ATOM 2741 C C . ALA A 1 354 ? -12.763 3.373 3.225 1.00 92.94 354 ALA A C 1
ATOM 2743 O O . ALA A 1 354 ? -13.414 3.249 4.268 1.00 92.94 354 ALA A O 1
ATOM 2744 N N . MET A 1 355 ? -11.503 2.950 3.115 1.00 90.94 355 MET A N 1
ATOM 2745 C CA . MET A 1 355 ? -10.745 2.336 4.201 1.00 90.94 355 MET A CA 1
ATOM 2746 C C . MET A 1 355 ? -10.490 3.330 5.340 1.00 90.94 355 MET A C 1
ATOM 2748 O O . MET A 1 355 ? -10.646 2.973 6.507 1.00 90.94 355 MET A O 1
ATOM 2752 N N . GLU A 1 356 ? -10.179 4.591 5.035 1.00 91.44 356 GLU A N 1
ATOM 2753 C CA . GLU A 1 356 ? -10.051 5.654 6.037 1.00 91.44 356 GLU A CA 1
ATOM 2754 C C . GLU A 1 356 ? -11.358 5.832 6.825 1.00 91.44 356 GLU A C 1
ATOM 2756 O O . GLU A 1 356 ? -11.367 5.816 8.060 1.00 91.44 356 GLU A O 1
ATOM 2761 N N . THR A 1 357 ? -12.489 5.895 6.116 1.00 93.44 357 THR A N 1
ATOM 2762 C CA . THR A 1 357 ? -13.820 5.986 6.735 1.00 93.44 357 THR A CA 1
ATOM 2763 C C . THR A 1 357 ? -14.122 4.770 7.617 1.00 93.44 357 THR A C 1
ATOM 2765 O O . THR A 1 357 ? -14.666 4.912 8.717 1.00 93.44 357 THR A O 1
ATOM 2768 N N . TYR A 1 358 ? -13.776 3.565 7.157 1.00 94.25 358 TYR A N 1
ATOM 2769 C CA . TYR A 1 358 ? -13.913 2.335 7.937 1.00 94.25 358 TYR A CA 1
ATOM 2770 C C . TYR A 1 358 ? -13.066 2.376 9.212 1.00 94.25 358 TYR A C 1
ATOM 2772 O O . TYR A 1 358 ? -13.591 2.111 10.293 1.00 94.25 358 TYR A O 1
ATOM 2780 N N . ASN A 1 359 ? -11.793 2.762 9.111 1.00 92.00 359 ASN A N 1
ATOM 2781 C CA . ASN A 1 359 ? -10.883 2.859 10.251 1.00 92.00 359 ASN A CA 1
ATOM 2782 C C . ASN A 1 359 ? -11.394 3.858 11.294 1.00 92.00 359 ASN A C 1
ATOM 2784 O O . ASN A 1 359 ? -11.373 3.559 12.489 1.00 92.00 359 ASN A O 1
ATOM 2788 N N . ALA A 1 360 ? -11.928 5.002 10.857 1.00 93.56 360 ALA A N 1
ATOM 2789 C CA . ALA A 1 360 ? -12.556 5.973 11.747 1.00 93.56 360 ALA A CA 1
ATOM 2790 C C . ALA A 1 360 ? -13.775 5.379 12.477 1.00 93.56 360 ALA A C 1
ATOM 2792 O O . ALA A 1 360 ? -13.875 5.477 13.702 1.00 93.56 360 ALA A O 1
ATOM 2793 N N . LYS A 1 361 ? -14.678 4.703 11.751 1.00 95.19 361 LYS A N 1
ATOM 2794 C CA . LYS A 1 361 ? -15.848 4.031 12.346 1.00 95.19 361 LYS A CA 1
ATOM 2795 C C . LYS A 1 361 ? -15.444 2.919 13.311 1.00 95.19 361 LYS A C 1
ATOM 2797 O O . LYS A 1 361 ? -16.032 2.807 14.383 1.00 95.19 361 LYS A O 1
ATOM 2802 N N . LYS A 1 362 ? -14.428 2.128 12.962 1.00 95.81 362 LYS A N 1
ATOM 2803 C CA . LYS A 1 362 ? -13.884 1.062 13.808 1.00 95.81 362 LYS A CA 1
ATOM 2804 C C . LYS A 1 362 ? -13.280 1.620 15.093 1.00 95.81 362 LYS A C 1
ATOM 2806 O O . LYS A 1 362 ? -13.570 1.101 16.161 1.00 95.81 362 LYS A O 1
ATOM 2811 N N . ALA A 1 363 ? -12.505 2.701 15.014 1.00 92.38 363 ALA A N 1
ATOM 2812 C CA . ALA A 1 363 ? -11.928 3.341 16.195 1.00 92.38 363 ALA A CA 1
ATOM 2813 C C . ALA A 1 363 ? -13.007 3.875 17.151 1.00 92.38 363 ALA A C 1
ATOM 2815 O O . ALA A 1 363 ? -12.877 3.740 18.368 1.00 92.38 363 ALA A O 1
ATOM 2816 N N . ILE A 1 364 ? -14.086 4.452 16.609 1.00 93.38 364 ILE A N 1
ATOM 2817 C CA . ILE A 1 364 ? -15.243 4.885 17.404 1.00 93.38 364 ILE A CA 1
ATOM 2818 C C . ILE A 1 364 ? -15.922 3.676 18.051 1.00 93.38 364 ILE A C 1
ATOM 2820 O O . ILE A 1 364 ? -16.135 3.696 19.258 1.00 93.38 364 ILE A O 1
ATOM 2824 N N . TYR A 1 365 ? -16.208 2.627 17.278 1.00 95.38 365 TYR A N 1
ATOM 2825 C CA . TYR A 1 365 ? -16.817 1.394 17.777 1.00 95.38 365 TYR A CA 1
ATOM 2826 C C . TYR A 1 365 ? -15.994 0.773 18.915 1.00 95.38 365 TYR A C 1
ATOM 2828 O O . TYR A 1 365 ? -16.521 0.569 20.007 1.00 95.38 365 TYR A O 1
ATOM 2836 N N . ASP A 1 366 ? -14.693 0.553 18.697 1.00 93.88 366 ASP A N 1
ATOM 2837 C CA . ASP A 1 366 ? -13.783 -0.045 19.680 1.00 93.88 366 ASP A CA 1
ATOM 2838 C C . ASP A 1 366 ? -13.739 0.796 20.968 1.00 93.88 366 ASP A C 1
ATOM 2840 O O . ASP A 1 366 ? -13.785 0.258 22.076 1.00 93.88 366 ASP A O 1
ATOM 2844 N N . LYS A 1 367 ? -13.714 2.12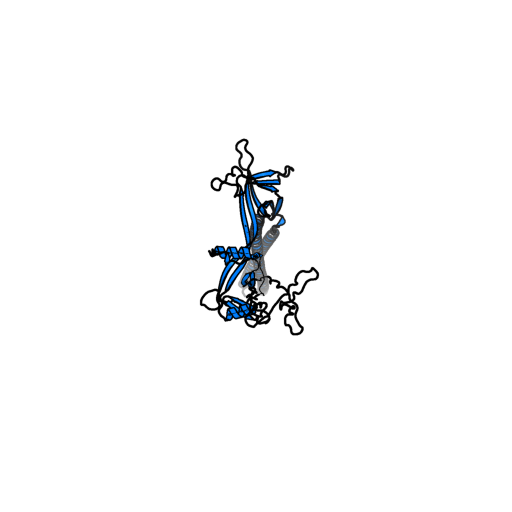9 20.832 1.00 94.62 367 LYS A N 1
ATOM 2845 C CA . LYS A 1 367 ? -13.774 3.047 21.972 1.00 94.62 367 LYS A CA 1
ATOM 2846 C C . LYS A 1 367 ? -15.105 2.950 22.717 1.00 94.62 367 LYS A C 1
ATOM 2848 O O . LYS A 1 367 ? -15.103 2.901 23.940 1.00 94.62 367 LYS A O 1
ATOM 2853 N N . THR A 1 368 ? -16.232 2.933 22.008 1.00 94.75 368 THR A N 1
ATOM 2854 C CA . THR A 1 368 ? -17.556 2.862 22.639 1.00 94.75 368 THR A CA 1
ATOM 2855 C C . THR A 1 368 ? -17.762 1.538 23.367 1.00 94.75 368 THR A C 1
ATOM 2857 O O . THR A 1 368 ? -18.274 1.548 24.483 1.00 94.75 368 THR A O 1
ATOM 2860 N N . VAL A 1 369 ? -17.308 0.418 22.798 1.00 95.25 369 VAL A N 1
ATOM 2861 C CA . VAL A 1 369 ? -17.316 -0.882 23.484 1.00 95.25 369 VAL A CA 1
ATOM 2862 C C . VAL A 1 369 ? -16.472 -0.820 24.759 1.00 95.25 369 VAL A C 1
ATOM 2864 O O . VAL A 1 369 ? -16.970 -1.156 25.829 1.00 95.25 369 VAL A O 1
ATOM 2867 N N . ALA A 1 370 ? -15.243 -0.296 24.683 1.00 95.19 370 ALA A N 1
ATOM 2868 C CA . ALA A 1 370 ? -14.382 -0.150 25.857 1.00 95.19 370 ALA A CA 1
ATOM 2869 C C . ALA A 1 370 ? -15.000 0.756 26.944 1.00 95.19 370 ALA A C 1
ATOM 2871 O O . ALA A 1 370 ? -14.899 0.454 28.134 1.00 95.19 370 ALA A O 1
ATOM 2872 N N . ASP A 1 371 ? -15.669 1.843 26.550 1.00 95.31 371 ASP A N 1
ATOM 2873 C CA . ASP A 1 371 ? -16.372 2.741 27.471 1.00 95.31 371 ASP A CA 1
ATOM 2874 C C . ASP A 1 371 ? -17.572 2.042 28.142 1.00 95.31 371 ASP A C 1
ATOM 2876 O O . ASP A 1 371 ? -17.795 2.221 29.343 1.00 95.31 371 ASP A O 1
ATOM 2880 N N . ILE A 1 372 ? -18.343 1.240 27.398 1.00 96.00 372 ILE A N 1
ATOM 2881 C CA . ILE A 1 372 ? -19.458 0.443 27.938 1.00 96.00 372 ILE A CA 1
ATOM 2882 C C . ILE A 1 372 ? -18.938 -0.611 28.920 1.00 96.00 372 ILE A C 1
ATOM 2884 O O . ILE A 1 372 ? -19.485 -0.735 30.020 1.00 96.00 372 ILE A O 1
ATOM 2888 N N . ASP A 1 373 ? -17.867 -1.322 28.572 1.00 94.69 373 ASP A N 1
ATOM 2889 C CA . ASP A 1 373 ? -17.248 -2.333 29.432 1.00 94.69 373 ASP A CA 1
ATOM 2890 C C . ASP A 1 373 ? -16.723 -1.707 30.731 1.00 94.69 373 ASP A C 1
ATOM 2892 O O . ASP A 1 373 ? -16.983 -2.211 31.829 1.00 94.69 373 ASP A O 1
ATOM 2896 N N . ALA A 1 374 ? -16.055 -0.551 30.635 1.00 96.56 374 ALA A N 1
ATOM 2897 C CA . ALA A 1 374 ? -15.565 0.189 31.793 1.00 96.56 374 ALA A CA 1
ATOM 2898 C C . ALA A 1 374 ? -16.711 0.646 32.710 1.00 96.56 374 ALA A C 1
ATOM 2900 O O . ALA A 1 374 ? -16.660 0.426 33.923 1.00 96.56 374 ALA A O 1
ATOM 2901 N N . LYS A 1 375 ? -17.777 1.234 32.148 1.00 96.69 375 LYS A N 1
ATOM 2902 C CA . LYS A 1 375 ? -18.965 1.641 32.921 1.00 96.69 375 LYS A CA 1
ATOM 2903 C C . LYS A 1 375 ? -19.653 0.443 33.573 1.00 96.69 375 LYS A C 1
ATOM 2905 O O . LYS A 1 375 ? -20.040 0.526 34.737 1.00 96.69 375 LYS A O 1
ATOM 2910 N N . THR A 1 376 ? -19.765 -0.672 32.857 1.00 96.00 376 THR A N 1
ATOM 2911 C CA . THR A 1 376 ? -20.348 -1.915 33.376 1.00 96.00 376 THR A CA 1
ATOM 2912 C C . THR A 1 376 ? -19.539 -2.438 34.561 1.00 96.00 376 THR A C 1
ATOM 2914 O O . THR A 1 376 ? -20.117 -2.756 35.600 1.00 96.00 376 THR A O 1
ATOM 2917 N N . SER A 1 377 ? -18.205 -2.440 34.463 1.00 96.06 377 SER A N 1
ATOM 2918 C CA . SER A 1 377 ? -17.327 -2.834 35.570 1.00 96.06 377 SER A CA 1
ATOM 2919 C C . SER A 1 377 ? -17.486 -1.928 36.796 1.00 96.06 377 SER A C 1
ATOM 2921 O O . SER A 1 377 ? -17.474 -2.424 37.924 1.00 96.06 377 SER A O 1
ATOM 2923 N N . VAL A 1 378 ? -17.642 -0.614 36.603 1.00 97.00 378 VAL A N 1
ATOM 2924 C CA . VAL A 1 378 ? -17.870 0.334 37.707 1.00 97.00 378 VAL A CA 1
ATOM 2925 C C . VAL A 1 378 ? -19.212 0.065 38.387 1.00 97.00 378 VAL A C 1
ATOM 2927 O O . VAL A 1 378 ? -19.261 -0.009 39.613 1.00 97.00 378 VAL A O 1
ATOM 2930 N N . ILE A 1 379 ? -20.284 -0.134 37.616 1.00 96.81 379 ILE A N 1
ATOM 2931 C CA . ILE A 1 379 ? -21.616 -0.442 38.159 1.00 96.81 379 ILE A CA 1
ATOM 2932 C C . ILE A 1 379 ? -21.592 -1.755 38.946 1.00 96.81 379 ILE A C 1
ATOM 2934 O O . ILE A 1 379 ? -22.124 -1.811 40.052 1.00 96.81 379 ILE A O 1
ATOM 2938 N N . GLN A 1 380 ? -20.930 -2.793 38.428 1.00 95.06 380 GLN A N 1
ATOM 2939 C CA . GLN A 1 380 ? -20.780 -4.071 39.132 1.00 95.06 380 GLN A CA 1
ATOM 2940 C C . GLN A 1 380 ? -20.020 -3.916 40.456 1.00 95.06 380 GLN A C 1
ATOM 2942 O O . GLN A 1 380 ? -20.394 -4.513 41.465 1.00 95.06 380 GLN A O 1
ATOM 2947 N N . GLN A 1 381 ? -18.965 -3.096 40.480 1.00 97.31 381 GLN A N 1
ATOM 2948 C CA . GLN A 1 381 ? -18.231 -2.810 41.710 1.00 97.31 381 GLN A CA 1
ATOM 2949 C C . GLN A 1 381 ? -19.096 -2.046 42.721 1.00 97.31 381 GLN A C 1
ATOM 2951 O O . GLN A 1 381 ? -19.082 -2.380 43.905 1.00 97.31 381 GLN A O 1
ATOM 2956 N N . GLN A 1 382 ? -19.858 -1.052 42.259 1.00 96.94 382 GLN A N 1
ATOM 2957 C CA . GLN A 1 382 ? -20.778 -0.285 43.097 1.00 96.94 382 GLN A CA 1
ATOM 2958 C C . GLN A 1 382 ? -21.887 -1.168 43.677 1.00 96.94 382 GLN A C 1
ATOM 2960 O O . GLN A 1 382 ? -22.130 -1.092 44.880 1.00 96.94 382 GLN A O 1
ATOM 2965 N N . ASP A 1 383 ? -22.507 -2.041 42.874 1.00 97.62 383 ASP A N 1
ATOM 2966 C CA . ASP A 1 383 ? -23.531 -2.974 43.366 1.00 97.62 383 ASP A CA 1
ATOM 2967 C C . ASP A 1 383 ? -22.958 -3.908 44.437 1.00 97.62 383 ASP A C 1
ATOM 2969 O O . ASP A 1 383 ? -23.557 -4.059 45.497 1.00 97.62 383 ASP A O 1
ATOM 2973 N N . ARG A 1 384 ? -21.736 -4.423 44.238 1.00 97.19 384 ARG A N 1
ATOM 2974 C CA . ARG A 1 384 ? -21.045 -5.241 45.246 1.00 97.19 384 ARG A CA 1
ATOM 2975 C C . ARG A 1 384 ? -20.785 -4.480 46.548 1.00 97.19 384 ARG A C 1
ATOM 2977 O O . ARG A 1 384 ? -20.894 -5.052 47.628 1.00 97.19 384 ARG A O 1
ATOM 2984 N N . THR A 1 385 ? -20.413 -3.202 46.477 1.00 97.56 385 THR A N 1
ATOM 2985 C CA . TH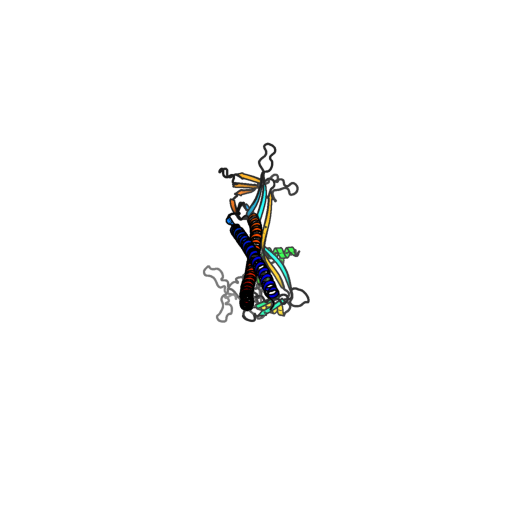R A 1 385 ? -20.232 -2.373 47.679 1.00 97.56 385 THR A CA 1
ATOM 2986 C C . THR A 1 385 ? -21.555 -2.139 48.406 1.00 97.56 385 THR A C 1
ATOM 2988 O O . THR A 1 385 ? -21.590 -2.219 49.632 1.00 97.56 385 THR A O 1
ATOM 2991 N N . LEU A 1 386 ? -22.637 -1.877 47.670 1.00 97.62 386 LEU A N 1
ATOM 2992 C CA . LEU A 1 386 ? -23.968 -1.705 48.250 1.00 97.62 386 LEU A CA 1
ATOM 2993 C C . LEU A 1 386 ? -24.496 -2.999 48.869 1.00 97.62 386 LEU A C 1
ATOM 2995 O O . LEU A 1 386 ? -25.101 -2.951 49.932 1.00 97.62 386 LEU A O 1
ATOM 2999 N N . GLU A 1 387 ? -24.231 -4.144 48.248 1.00 96.69 387 GLU A N 1
ATOM 3000 C CA . GLU A 1 387 ? -24.570 -5.458 48.789 1.00 96.69 387 GLU A CA 1
ATOM 3001 C C . GLU A 1 387 ? -23.855 -5.727 50.118 1.00 96.69 387 GLU A C 1
ATOM 3003 O O . GLU A 1 387 ? -24.506 -6.050 51.105 1.00 96.69 387 GLU A O 1
ATOM 3008 N N . LEU A 1 388 ? -22.546 -5.462 50.198 1.00 97.75 388 LEU A N 1
ATOM 3009 C CA . LEU A 1 388 ? -21.800 -5.578 51.457 1.00 97.75 388 LEU A CA 1
ATOM 3010 C C . LEU A 1 388 ? -22.322 -4.630 52.546 1.00 97.75 388 LEU A C 1
ATOM 3012 O O . LEU A 1 388 ? -22.316 -4.981 53.724 1.00 97.75 388 LEU A O 1
ATOM 3016 N N . HIS A 1 389 ? -22.746 -3.420 52.171 1.00 97.19 389 HIS A N 1
ATOM 3017 C CA . HIS A 1 389 ? -23.340 -2.476 53.115 1.00 97.19 389 HIS A CA 1
ATOM 3018 C C . HIS A 1 389 ? -24.710 -2.964 53.603 1.00 97.19 389 HIS A C 1
ATOM 3020 O O . HIS A 1 389 ? -25.004 -2.869 54.791 1.00 97.19 389 HIS A O 1
ATOM 3026 N N . LEU A 1 390 ? -25.522 -3.542 52.714 1.00 97.00 390 LEU A N 1
ATOM 3027 C CA . LEU A 1 390 ? -26.803 -4.143 53.072 1.00 97.00 390 LEU A CA 1
ATOM 3028 C C . LEU A 1 390 ? -26.615 -5.301 54.067 1.00 97.00 390 LEU A C 1
ATOM 3030 O O . LEU A 1 390 ? -27.278 -5.319 55.099 1.00 97.00 390 LEU A O 1
ATOM 3034 N N . ASP A 1 391 ? -25.649 -6.191 53.821 1.00 97.00 391 ASP A N 1
ATOM 3035 C CA . ASP A 1 391 ? -25.324 -7.307 54.722 1.00 97.00 391 ASP A CA 1
ATOM 3036 C C . ASP A 1 391 ? -24.893 -6.826 56.124 1.00 97.00 391 ASP A C 1
ATOM 3038 O O . ASP A 1 391 ? -25.214 -7.442 57.150 1.00 97.00 391 ASP A O 1
ATOM 3042 N N . GLN A 1 392 ? -24.158 -5.709 56.190 1.00 96.94 392 GLN A N 1
ATOM 3043 C CA . GLN A 1 392 ? -23.769 -5.077 57.454 1.00 96.94 392 GLN A CA 1
ATOM 3044 C C . GLN A 1 392 ? -24.985 -4.520 58.197 1.00 96.94 392 GLN A C 1
ATOM 3046 O O . GLN A 1 392 ? -25.143 -4.804 59.385 1.00 96.94 392 GLN A O 1
ATOM 3051 N N . LEU A 1 393 ? -25.859 -3.784 57.503 1.00 96.62 393 LEU A N 1
ATOM 3052 C CA . LEU A 1 393 ? -27.090 -3.237 58.080 1.00 96.62 393 LEU A CA 1
ATOM 3053 C C . LEU A 1 393 ? -28.016 -4.349 58.592 1.00 96.62 393 LEU A C 1
ATOM 3055 O O . LEU A 1 393 ? -28.549 -4.232 59.695 1.00 96.62 393 LEU A O 1
ATOM 3059 N N . ASP A 1 394 ? -28.145 -5.460 57.864 1.00 96.25 394 ASP A N 1
ATOM 3060 C CA . ASP A 1 394 ? -28.915 -6.630 58.306 1.00 96.25 394 ASP A CA 1
ATOM 3061 C C . ASP A 1 394 ? -28.320 -7.249 59.582 1.00 96.25 394 ASP A C 1
ATOM 3063 O O . ASP A 1 394 ? -29.044 -7.593 60.524 1.00 96.25 394 ASP A O 1
ATOM 3067 N N . THR A 1 395 ? -26.989 -7.341 59.663 1.00 96.88 395 THR A N 1
ATOM 3068 C CA . THR A 1 395 ? -26.290 -7.827 60.864 1.00 96.88 395 THR A CA 1
ATOM 3069 C C . THR A 1 395 ? -26.513 -6.892 62.060 1.00 96.88 395 THR A C 1
ATOM 3071 O O . THR A 1 395 ? -26.800 -7.353 63.171 1.00 96.88 395 THR A O 1
ATOM 3074 N N . GLU A 1 396 ? -26.431 -5.574 61.854 1.00 95.44 396 GLU A N 1
ATOM 3075 C CA . GLU A 1 396 ? -26.711 -4.571 62.886 1.00 95.44 396 GLU A CA 1
ATOM 3076 C C . GLU A 1 396 ? -28.167 -4.621 63.353 1.00 95.44 396 GLU A C 1
ATOM 3078 O O . GLU A 1 396 ? -28.435 -4.591 64.558 1.00 95.44 396 GLU A O 1
ATOM 3083 N N . GLN A 1 397 ? -29.116 -4.756 62.425 1.00 96.19 397 GLN A N 1
ATOM 3084 C CA . GLN A 1 397 ? -30.536 -4.870 62.737 1.00 96.19 397 GLN A CA 1
ATOM 3085 C C . GLN A 1 397 ? -30.805 -6.091 63.629 1.00 96.19 397 GLN A C 1
ATOM 3087 O O . GLN A 1 397 ? -31.527 -5.976 64.625 1.00 96.19 397 GLN A O 1
ATOM 3092 N N . GLN A 1 398 ? -30.197 -7.245 63.326 1.00 95.62 398 GLN A N 1
ATOM 3093 C CA . GLN A 1 398 ? -30.308 -8.461 64.142 1.00 95.62 398 GLN A CA 1
ATOM 3094 C C . GLN A 1 398 ? -29.706 -8.280 65.545 1.00 95.62 398 GLN A C 1
ATOM 3096 O O . GLN A 1 398 ? -30.301 -8.711 66.542 1.00 95.62 398 GLN A O 1
ATOM 3101 N N . ALA A 1 399 ? -28.555 -7.609 65.649 1.00 96.25 399 ALA A N 1
ATOM 3102 C CA . ALA A 1 399 ? -27.925 -7.303 66.931 1.00 96.25 399 ALA A CA 1
ATOM 3103 C C . ALA A 1 399 ? -28.801 -6.368 67.785 1.00 96.25 399 ALA A C 1
ATOM 3105 O O . ALA A 1 399 ? -29.056 -6.655 68.958 1.00 96.25 399 ALA A O 1
ATOM 3106 N N . ILE A 1 400 ? -29.337 -5.298 67.186 1.00 94.75 400 ILE A N 1
ATOM 3107 C CA . ILE A 1 400 ? -30.256 -4.363 67.851 1.00 94.75 400 ILE A CA 1
ATOM 3108 C C . ILE A 1 400 ? -31.535 -5.082 68.284 1.00 94.75 400 ILE A C 1
ATOM 3110 O O . ILE A 1 400 ? -32.000 -4.866 69.403 1.00 94.75 400 ILE A O 1
ATOM 3114 N N . GLN A 1 401 ? -32.096 -5.956 67.446 1.00 94.06 401 GLN A N 1
ATOM 3115 C CA . GLN A 1 401 ? -33.287 -6.733 67.788 1.00 94.06 401 GLN A CA 1
ATOM 3116 C C . GLN A 1 401 ? -33.034 -7.639 69.003 1.00 94.06 401 GLN A C 1
ATOM 3118 O O . GLN A 1 401 ? -33.836 -7.656 69.936 1.00 94.06 401 GLN A O 1
ATOM 3123 N N . THR A 1 402 ? -31.880 -8.309 69.044 1.00 95.94 402 THR A N 1
ATOM 3124 C CA . THR A 1 402 ? -31.468 -9.129 70.193 1.00 95.94 402 THR A CA 1
ATOM 3125 C C . THR A 1 402 ? -31.319 -8.283 71.464 1.00 95.94 402 THR A C 1
ATOM 3127 O O . THR A 1 402 ? -31.782 -8.678 72.538 1.00 95.94 402 THR A O 1
ATOM 3130 N N . GLU A 1 403 ? -30.723 -7.087 71.364 1.00 95.31 403 GLU A N 1
ATOM 3131 C CA . GLU A 1 403 ? -30.652 -6.141 72.484 1.00 95.31 403 GLU A CA 1
ATOM 3132 C C . GLU A 1 403 ? -32.039 -5.674 72.942 1.00 95.31 403 GLU A C 1
ATOM 3134 O O . GLU A 1 403 ? -32.297 -5.596 74.147 1.00 95.31 403 GLU A O 1
ATOM 3139 N N . MET A 1 404 ? -32.943 -5.376 72.005 1.00 94.25 404 MET A N 1
ATOM 3140 C CA . MET A 1 404 ? -34.317 -4.978 72.307 1.00 94.25 404 MET A CA 1
ATOM 3141 C C . MET A 1 404 ? -35.062 -6.078 73.061 1.00 94.25 404 MET A C 1
ATOM 3143 O O . MET A 1 404 ? -35.710 -5.773 74.062 1.00 94.25 404 MET A O 1
ATOM 3147 N N . ASP A 1 405 ? -34.940 -7.338 72.640 1.00 93.88 405 ASP A N 1
ATOM 3148 C CA . ASP A 1 405 ? -35.585 -8.478 73.299 1.00 93.88 405 ASP A CA 1
ATOM 3149 C C . ASP A 1 405 ? -35.040 -8.693 74.721 1.00 93.88 405 ASP A C 1
ATOM 3151 O O . ASP A 1 405 ? -35.804 -8.931 75.664 1.00 93.88 405 ASP A O 1
ATOM 3155 N N . ALA A 1 406 ? -33.728 -8.519 74.916 1.00 93.88 406 ALA A N 1
ATOM 3156 C CA . ALA A 1 406 ? -33.105 -8.567 76.236 1.00 93.88 406 ALA A CA 1
ATOM 3157 C C . ALA A 1 406 ? -33.588 -7.426 77.153 1.00 93.88 406 ALA A C 1
ATOM 3159 O O . ALA A 1 406 ? -33.936 -7.669 78.312 1.00 93.88 406 ALA A O 1
ATOM 3160 N N . VAL A 1 407 ? -33.649 -6.187 76.649 1.00 91.69 407 VAL A N 1
ATOM 3161 C CA . VAL A 1 407 ? -34.148 -5.024 77.408 1.00 91.69 407 VAL A CA 1
ATOM 3162 C C . VAL A 1 407 ? -35.631 -5.182 77.735 1.00 91.69 407 VAL A C 1
ATOM 3164 O O . VAL A 1 407 ? -36.032 -4.922 78.870 1.00 91.69 407 VAL A O 1
ATOM 3167 N N . LYS A 1 408 ? -36.439 -5.658 76.783 1.00 93.19 408 LYS A N 1
ATOM 3168 C CA . LYS A 1 408 ? -37.866 -5.927 76.979 1.00 93.19 408 LYS A CA 1
ATOM 3169 C C . LYS A 1 408 ? -38.090 -6.932 78.106 1.00 93.19 408 LYS A C 1
ATOM 3171 O O . LYS A 1 408 ? -38.845 -6.645 79.026 1.00 93.19 408 LYS A O 1
ATOM 3176 N N . LYS A 1 409 ? -37.329 -8.030 78.126 1.00 93.12 409 LYS A N 1
ATOM 3177 C CA . LYS A 1 409 ? -37.378 -9.018 79.214 1.00 93.12 409 LYS A CA 1
ATOM 3178 C C . LYS A 1 409 ? -37.045 -8.417 80.586 1.00 93.12 409 LYS A C 1
ATOM 3180 O O . LYS A 1 409 ? -37.641 -8.800 81.590 1.00 93.12 409 LYS A O 1
ATOM 3185 N N . VAL A 1 410 ? -36.098 -7.477 80.651 1.00 91.75 410 VAL A N 1
ATOM 3186 C CA . VAL A 1 410 ? -35.765 -6.758 81.897 1.00 91.75 410 VAL A CA 1
ATOM 3187 C C . VAL A 1 410 ? -36.903 -5.827 82.327 1.00 91.75 410 VAL A C 1
ATOM 3189 O O . VAL A 1 410 ? -37.199 -5.749 83.519 1.00 91.75 410 VAL A O 1
ATOM 3192 N N . ILE A 1 411 ? -37.547 -5.134 81.383 1.00 90.31 411 ILE A N 1
ATOM 3193 C CA . ILE A 1 411 ? -38.732 -4.307 81.654 1.00 90.31 411 ILE A CA 1
ATOM 3194 C C . ILE A 1 411 ? -39.862 -5.180 82.209 1.00 90.31 411 ILE A C 1
ATOM 3196 O O . ILE A 1 411 ? -40.369 -4.870 83.285 1.00 90.31 411 ILE A O 1
ATOM 3200 N N . ASP A 1 412 ? -40.191 -6.284 81.535 1.00 90.81 412 ASP A N 1
ATOM 3201 C CA . ASP A 1 412 ? -41.252 -7.213 81.942 1.00 90.81 412 ASP A CA 1
ATOM 3202 C C . ASP A 1 412 ? -41.012 -7.747 83.363 1.00 90.81 412 ASP A C 1
ATOM 3204 O O . ASP A 1 412 ? -41.914 -7.724 84.201 1.00 90.81 412 ASP A O 1
ATOM 3208 N N . LYS A 1 413 ? -39.768 -8.136 83.678 1.00 91.44 413 LYS A N 1
ATOM 3209 C CA . LYS A 1 413 ? -39.391 -8.601 85.020 1.00 91.44 413 LYS A CA 1
ATOM 3210 C C . LYS A 1 413 ? -39.541 -7.512 86.090 1.00 91.44 413 LYS A C 1
ATOM 3212 O O . LYS A 1 413 ? -40.074 -7.786 87.160 1.00 91.44 413 LYS A O 1
ATOM 3217 N N . ASN A 1 414 ? -39.100 -6.282 85.817 1.00 85.81 414 ASN A N 1
ATOM 3218 C CA . ASN A 1 414 ? -39.252 -5.170 86.764 1.00 85.81 414 ASN A CA 1
ATOM 3219 C C . ASN A 1 414 ? -40.731 -4.826 87.003 1.00 85.81 414 ASN A C 1
ATOM 3221 O O . ASN A 1 414 ? -41.107 -4.488 88.125 1.00 85.81 414 ASN A O 1
ATOM 3225 N N . ILE A 1 415 ? -41.569 -4.904 85.964 1.00 86.25 415 ILE A N 1
ATOM 3226 C CA . ILE A 1 415 ? -43.020 -4.724 86.079 1.00 86.25 415 ILE A CA 1
ATOM 3227 C C . ILE A 1 415 ? -43.601 -5.810 86.993 1.00 86.25 415 ILE A C 1
ATOM 3229 O O . ILE A 1 415 ? -44.300 -5.482 87.949 1.00 86.25 415 ILE A O 1
ATOM 3233 N N . GLU A 1 416 ? -43.267 -7.081 86.758 1.00 88.00 416 GLU A N 1
ATOM 3234 C CA . GLU A 1 416 ? -43.727 -8.209 87.577 1.00 88.00 416 GLU A CA 1
ATOM 3235 C C . GLU A 1 416 ? -43.307 -8.076 89.053 1.00 88.00 416 GLU A C 1
ATOM 3237 O O . GLU A 1 416 ? -44.133 -8.253 89.948 1.00 88.00 416 GLU A O 1
ATOM 3242 N N . GLU A 1 417 ? -42.046 -7.727 89.322 1.00 86.44 417 GLU A N 1
ATOM 3243 C CA . GLU A 1 417 ? -41.543 -7.481 90.682 1.00 86.44 417 GLU A CA 1
ATOM 3244 C C . GLU A 1 417 ? -42.265 -6.307 91.357 1.00 86.44 417 GLU A C 1
ATOM 3246 O O . GLU A 1 417 ? -42.642 -6.401 92.526 1.00 86.44 417 GLU A O 1
ATOM 3251 N N . THR A 1 418 ? -42.524 -5.225 90.615 1.00 81.44 418 THR A N 1
ATOM 3252 C CA . THR A 1 418 ? -43.293 -4.078 91.119 1.00 81.44 418 THR A CA 1
ATOM 3253 C C . THR A 1 418 ? -44.712 -4.511 91.494 1.00 81.44 418 THR A C 1
ATOM 3255 O O . THR A 1 418 ? -45.142 -4.258 92.614 1.00 81.44 418 THR A O 1
ATOM 3258 N N . PHE A 1 419 ? -45.420 -5.234 90.619 1.00 83.62 419 PHE A N 1
ATOM 3259 C CA . PHE A 1 419 ? -46.768 -5.742 90.907 1.00 83.62 419 PHE A CA 1
ATOM 3260 C C . PHE A 1 419 ? -46.807 -6.687 92.113 1.00 83.62 419 PHE A C 1
ATOM 3262 O O . PHE A 1 419 ? -47.705 -6.564 92.938 1.00 83.62 419 PHE A O 1
ATOM 3269 N N . LYS A 1 420 ? -45.820 -7.579 92.265 1.00 87.44 420 LYS A N 1
ATOM 3270 C CA . LYS A 1 420 ? -45.713 -8.479 93.430 1.00 87.44 420 LYS A CA 1
ATOM 3271 C C . LYS A 1 420 ? -45.417 -7.762 94.745 1.00 87.44 420 LYS A C 1
ATOM 3273 O O . LYS A 1 420 ? -45.667 -8.326 95.798 1.00 87.44 420 LYS A O 1
ATOM 3278 N N . THR A 1 421 ? -44.845 -6.563 94.699 1.00 78.00 421 THR A N 1
ATOM 3279 C CA . THR A 1 421 ? -44.531 -5.784 95.908 1.00 78.00 421 THR A CA 1
ATOM 3280 C C . THR A 1 421 ? -45.756 -5.012 96.420 1.00 78.00 421 THR A C 1
ATOM 3282 O O . THR A 1 421 ? -45.800 -4.630 97.586 1.00 78.00 421 THR A O 1
ATOM 3285 N N . PHE A 1 422 ? -46.750 -4.782 95.554 1.00 68.31 422 PHE A N 1
ATOM 3286 C CA . PHE A 1 422 ? -47.986 -4.055 95.870 1.00 68.31 422 PHE A CA 1
ATOM 3287 C C . PHE A 1 422 ? -49.239 -4.949 95.978 1.00 68.31 422 PHE A C 1
ATOM 3289 O O . PHE A 1 422 ? -50.317 -4.423 96.256 1.00 68.31 422 PHE A O 1
ATOM 3296 N N . ALA A 1 423 ? -49.108 -6.259 95.755 1.00 54.94 423 ALA A N 1
ATOM 3297 C CA . ALA A 1 423 ? -50.127 -7.287 95.997 1.00 54.94 423 ALA A CA 1
ATOM 3298 C C . ALA A 1 423 ? -49.774 -8.069 97.265 1.00 54.94 423 ALA A C 1
ATOM 3300 O O . ALA A 1 423 ? -50.716 -8.437 98.003 1.00 54.94 423 ALA A O 1
#

Foldseek 3Di:
DDLVVLVVVLVVLVVVLVVLVVVLVVLVVVLVVLVVVLVVLVVVLVPDDQFDADDLVVFKDKWKWWQDPPPRFIKIKPDWAWDDDDPDDATFTKTKIKTKDKDKAKAKDKAWCDDPDFRHKAKDQDPVHNVWIWMDGPNDDTWTKDWKDWDQVCQVNQLVNCVVVVNPPSVPGDDGQWIWIWTADPVPRKIKTWTFFGFDDDDFAFAFDADPVGHFDADPVRHTHFPADPVRHGDTDDDWDDDPPATFDADPVRHGDDRDGGPGHTSVSVNVCSVVTDMTMMMIIDIDIDMDMDIAHTKHWDAPPPPPRHTFKIKGFDPVQADPPPRHGDPPTDIDMTTMDMDIDRPVVVSVVSNVVSVVSNVVSVVSVVVSVVSSVVSVVSSVVSVVVSVVSVVVSVVSVVVSVVSVVVSVVVVVVVVVVVD

Radius of gyration: 48.98 Å; chains: 1; bounding box: 110×64×146 Å

Secondary structure (DSSP, 8-state):
--HHHHHHHHHHHHHHHHHHHHHHHHHHHHHHHHHHHHHHHHHHHHHPPPPPPPPGGG-EEEEEEEE-TTT--EEEEEEEEEPPP-SSPPP-EEEEEEEEEEEEEEEEEEEBSSSSSS-BEEEEE-SS-TTSEEEEETT---EEEEEEEE-HHHHHHHHHHHHHTT---GGGS--TTEEEEEEE-TTT--EEEEEEEE-PPPPPEEPB-B-TTSPBPB-TTSPBPBPB-TTSSBPEE---EEETTEEEEE-TTSSEEEE----PPPHHHHHHHHHTT--EEEEEEEEEEEEEEEEEEEEEEEE--SSS--EEEEEE--GGGB-TTT-PBPTT---EEEE-EEEEEE-HHHHHHHHHHHHHHHHHHHHHHHHHHHHHHHHHHHHHHHHHHHHHHHHHHHHHHHHHHHHHHHHHHHHHHHHHHH-

Sequence (423 aa):
MGMAASQARFLGLTARKTNVEYEGQQVNQQRTALANQSAGLFNEMLALEVPTPPLATNYSKTVYTFTDPSTSESISLDSIYKNPVVGTEKETYTVSGYSKSAAVLSNISTIVPTGTSSNKYSIQRDEKDKSKFTISVNGGTRMTINEPKMYNGLIASFAEAEKALGNEDASTYPKEGDCFFKYTNAGTGIEYYIYAGRYEEKPEVLAYEREEDGTYKLDSEGNKIPVMNEDGTQATEKVFKQEENGKYILDSNGNKQLDYASVPMTTEELAEAAENGASFKVYSAESYTKEVQFHYDDAQITSANDGTGRYDYITFYTADQRDPVTGEPLENATPVTCKLTQQTVQDDDAFDAAMETYNAKKAIYDKTVADIDAKTSVIQQQDRTLELHLDQLDTEQQAIQTEMDAVKKVIDKNIEETFKTFA

pLDDT: mean 85.02, std 12.88, range [35.38, 97.75]